Protein AF-A0A935QTW8-F1 (afdb_monomer_lite)

Secondary structure (DSSP, 8-state):
-PPP-SHHHHHHHHHHHTHHHHHHHHHHHHHHHHHHHHHTPPPGGGS---HHHHHHHHHHHHHHHHHHHHHHHHHTS-TTS-HHHHHHHHHHHHTSSHHHHHHHHHHHHHHHHHHHHHHHHHHHHHHHS-S--HHHHHHHHHHHTTTS-HHHHHHHHH-SHHHHHHHHHHHHTHHHHHHHHHHHHHT-S-HHHHHHHHHHHHHHHHIIIIIIHHHT----GGGHHHHSSS--TTHHHHHHHHHHHHHT---HHHHHHHHHHHHHHH----S-PPP--SS-HHHHHHHHHHHHHHHH-HHHHHHHHHHHHHHHHHHHHTTS--HHHHHHHHHHHHHHHHHHHHHHHHH-TT-S-HHHHHHHHHH---TT---TTS-----PEEEEEEEEEHHHHHHHHHTT-EE---GGGSPPP-HHHHHHHHHHHHTT-----EEEEEEEE--EEEEETTEEEEEPPEEEEEEEEE-HHHHHHHHHHHS-SS--TTSGGG-EEEETTTTEEEE--SSSPPPTTEEEGGGGGTTSSTTTHHHHTTS---THHHH-S----PEEEEEEEE-S-HHHHHHHHHHHHTTS----HHHHHHHHH--SSS--S--HHHHHHHHHHTTS-PPPHHHHHHHHHHHTT--TTT--HHHHTT--HHHHHHHHHHHHHHHHHHHHHHHHTS---SGGG-S-THHHHHHHHHHHH-GGGGGS-HHHHHTTSSSSTTTSS-SSS------S--

Radius of gyration: 38.57 Å; chains: 1; bounding box: 89×89×100 Å

Sequence (730 aa):
MHRPTTPRDTLRLILQENLPPLTVVALYLLFGELLFARMGAPSFTTLKIEHEAVNAMALVICLLYAAFRTAWLAKQAPADAPLLKFVWDQWRGSYLNLRHVVGFLVVHLSLPHFSVTFGAVKLLIPKLNPFTWDATFFAWDRALHLGVDPWRILHPILGTPAVTFVMNVLYNLWMIVMMTMIVWQSWSADRRTRVQFLTVMLLIWAVPCTLLATAWSSAGPCYYGALVPGEDPYAPLMSYLHTVHDDHYTLWAVEMQGKLWTTYTTGDAHVISGISAMPSGHVAASTLFALTGWRASRAVGIGLTVFLGIIMVGSVHLGWHYAVDGYVGAASALVLWWLVGKALDRVAPGVRDERERLTDVEGGLASDQIPQGAGARPSFKPPRAELLTIADLLTQVELGKIRMTDARRTRRWDAKDIRDLFDSLWRGIPIGTLMMLRRAADAEILSFGPVQITCKKRTDAWFVVDGHQRLTALVGVLLSEQDDPQFQEFNLYFDLKSGSWHQSSGTSPIDPAWFPVRACTATSGPGRAQTLSRRSYGPESQSSRGDLKTRVPIYVVESEDPSILRDVFVRINHSGKTLSLSDSMSLLFGTDGLEAPSRLSDLREEIAQLGFGELDNVELGRNVLFTGGWDLTQHSQNSLDALTSHERTALLKDAREPLRQAVIFLQSEAGIPHKLLLPYVLALHVLTRFFVVYPAFATMPRSARVGCGASSLPNLLCGSRCSPPITLWT

Foldseek 3Di:
DDDDQDPVSVVVVLCVLLVLLVVLLVVLLVVLQVVCVVVVHDRLVPPPQPLPVVVVLLVVLLVVVLVVVLVVQLVVDDPPDPSVVSSVVCCVVQPVDPSLVVLLCSLSVRVSSLVSSLLVLQQCLCVLPNADCAVVLQVVLCVVVVNDAVLVVCCVPQVDLVSLVVLLVLLVCLVVLLSNVLSCLSRDPQSLLSSLLSNLLSCLSRDFVRVVLSVNPHQFLLCCPVRPPDDRPCVVLNVSLVCSCPPPHNRPLNVLSVVQVCCSVVVPDDPRGHGTAAQDSSLLNLLSQLVSLVVVDPVRNVVSVVSSVSNLSSCVSSGNYRSVSNVVSNVSSVVSSVVSSVVCCVVDVPSDDPVVVVVCVVPDDDPPDDDPPDPPDAPWDAWDKDWDFLLRVLVCVQQQQEDEDPPPPDDADALVNLQVLVVCLLVVHAPAAWEWEFAWDDFDWDDLQVDIHGHHTDGGHTYTLPDSNVSSSSCLQQVDPAQDLVRQSSFWWAQPPPRDIDTDNRPDDDDLRTHRLNVLNQPPDPPSVPPPVPPDDDPVVVVVSSPSRNIHIYTYTYDPDPVVSVVVSCVVVVVPDDDDLLNLLCVLQHDDDDDDPFGLVVLQVVLVVLVQDGDGSNLSSLLLCLLVVDDPSPDDSVNSVPDDPVNSSVSRVSQRPLLVLLQCCCVPPVVNVYPVSPPDSVSSSVSSNVCSVVVVVSVDDPVVVCVCPDPCPVPVVPDDDDDDDDDPDD

Structure (mmCIF, N/CA/C/O backbone):
data_AF-A0A935QTW8-F1
#
_entry.id   AF-A0A935QTW8-F1
#
loop_
_atom_site.group_PDB
_atom_site.id
_atom_site.type_symbol
_atom_site.label_atom_id
_atom_site.label_alt_id
_atom_site.label_comp_id
_atom_site.label_asym_id
_atom_site.label_entity_id
_atom_site.label_seq_id
_atom_site.pdbx_PDB_ins_code
_atom_site.Cartn_x
_atom_site.Cartn_y
_atom_site.Cartn_z
_atom_site.occupancy
_atom_site.B_iso_or_equiv
_atom_site.auth_seq_id
_atom_site.auth_comp_id
_atom_site.auth_asym_id
_atom_site.auth_atom_id
_atom_site.pdbx_PDB_model_num
ATOM 1 N N . MET A 1 1 ? -17.363 -13.739 10.817 1.00 33.78 1 MET A N 1
ATOM 2 C CA . MET A 1 1 ? -15.901 -13.966 10.852 1.00 33.78 1 MET A CA 1
ATOM 3 C C . MET A 1 1 ? -15.474 -14.025 12.308 1.00 33.78 1 MET A C 1
ATOM 5 O O . MET A 1 1 ? -15.693 -13.051 13.019 1.00 33.78 1 MET A O 1
ATOM 9 N N . HIS A 1 2 ? -14.956 -15.166 12.765 1.00 30.25 2 HIS A N 1
ATOM 10 C CA . HIS A 1 2 ? -14.434 -15.322 14.124 1.00 30.25 2 HIS A CA 1
ATOM 11 C C . HIS A 1 2 ? -13.214 -14.414 14.324 1.00 30.25 2 HIS A C 1
ATOM 13 O O . HIS A 1 2 ? -12.301 -14.420 13.499 1.00 30.25 2 HIS A O 1
ATOM 19 N N . ARG A 1 3 ? -13.201 -13.608 15.394 1.00 34.09 3 ARG A N 1
ATOM 20 C CA . ARG A 1 3 ? -11.969 -12.935 15.828 1.00 34.09 3 ARG A CA 1
ATOM 21 C C . ARG A 1 3 ? -10.979 -14.024 16.265 1.00 34.09 3 ARG A C 1
ATOM 23 O O . ARG A 1 3 ? -11.410 -14.923 16.983 1.00 34.09 3 ARG A O 1
ATOM 30 N N . PRO A 1 4 ? -9.703 -13.976 15.846 1.00 37.81 4 PRO A N 1
ATOM 31 C CA . PRO A 1 4 ? -8.720 -14.964 16.271 1.00 37.81 4 PRO A CA 1
ATOM 32 C C . PRO A 1 4 ? -8.589 -14.947 17.794 1.00 37.81 4 PRO A C 1
ATOM 34 O O . PRO A 1 4 ? -8.356 -13.899 18.393 1.00 37.81 4 PRO A O 1
ATOM 37 N N . THR A 1 5 ? -8.791 -16.112 18.402 1.00 47.91 5 THR A N 1
ATOM 38 C CA . THR A 1 5 ? -8.901 -16.318 19.851 1.00 47.91 5 THR A CA 1
ATOM 39 C C . THR A 1 5 ? -7.547 -16.536 20.525 1.00 47.91 5 THR A C 1
ATOM 41 O O . THR A 1 5 ? -7.456 -16.416 21.741 1.00 47.91 5 THR A O 1
ATOM 44 N N . THR A 1 6 ? -6.473 -16.787 19.761 1.00 63.94 6 THR A N 1
ATOM 45 C CA . THR A 1 6 ? -5.114 -16.963 20.299 1.00 63.94 6 THR A CA 1
ATOM 46 C C . THR A 1 6 ? -4.047 -16.165 19.522 1.00 63.94 6 THR A C 1
ATOM 48 O O . THR A 1 6 ? -4.222 -15.859 18.333 1.00 63.94 6 THR A O 1
ATOM 51 N N . PRO A 1 7 ? -2.885 -15.849 20.139 1.00 65.94 7 PRO A N 1
ATOM 52 C CA . PRO A 1 7 ? -1.732 -15.277 19.433 1.00 65.94 7 PRO A CA 1
ATOM 53 C C . PRO A 1 7 ? -1.242 -16.159 18.274 1.00 65.94 7 PRO A C 1
ATOM 55 O O . PRO A 1 7 ? -0.789 -15.645 17.252 1.00 65.94 7 PRO A O 1
ATOM 58 N N . ARG A 1 8 ? -1.385 -17.488 18.399 1.00 68.94 8 ARG A N 1
ATOM 59 C CA . ARG A 1 8 ? -1.049 -18.456 17.343 1.00 68.94 8 ARG A CA 1
ATOM 60 C C . ARG A 1 8 ? -1.993 -18.352 16.147 1.00 68.94 8 ARG A C 1
ATOM 62 O O . ARG A 1 8 ? -1.518 -18.361 15.015 1.00 68.94 8 ARG A O 1
ATOM 69 N N . ASP A 1 9 ? -3.293 -18.186 16.374 1.00 68.81 9 ASP A N 1
ATOM 70 C CA . ASP A 1 9 ? -4.270 -17.997 15.291 1.00 68.81 9 ASP A CA 1
ATOM 71 C C . ASP A 1 9 ? -4.083 -16.650 14.597 1.00 68.81 9 ASP A C 1
ATOM 73 O O . ASP A 1 9 ? -4.204 -16.545 13.378 1.00 68.81 9 ASP A O 1
ATOM 77 N N . THR A 1 10 ? -3.697 -15.628 15.364 1.00 67.38 10 THR A N 1
ATOM 78 C CA . THR A 1 10 ? -3.323 -14.318 14.822 1.00 67.38 10 THR A CA 1
ATOM 79 C C . THR A 1 10 ? -2.094 -14.436 13.920 1.00 67.38 10 THR A C 1
ATOM 81 O O . THR A 1 10 ? -2.116 -13.936 12.798 1.00 67.38 10 THR A O 1
ATOM 84 N N . LEU A 1 11 ? -1.049 -15.148 14.355 1.00 69.81 11 LEU A N 1
ATOM 85 C CA . LEU A 1 11 ? 0.152 -15.381 13.550 1.00 69.81 11 LEU A CA 1
ATOM 86 C C . LEU A 1 11 ? -0.149 -16.205 12.288 1.00 69.81 11 LEU A C 1
ATOM 88 O O . LEU A 1 11 ? 0.322 -15.859 11.208 1.00 69.81 11 LEU A O 1
ATOM 92 N N . ARG A 1 12 ? -0.975 -17.254 12.398 1.00 73.38 12 ARG A N 1
ATOM 93 C CA . ARG A 1 12 ? -1.416 -18.061 11.248 1.00 73.38 12 ARG A CA 1
ATOM 94 C C . ARG A 1 12 ? -2.182 -17.230 10.225 1.00 73.38 12 ARG A C 1
ATOM 96 O O . ARG A 1 12 ? -1.878 -17.329 9.042 1.00 73.38 12 ARG A O 1
ATOM 103 N N . LEU A 1 13 ? -3.113 -16.382 10.662 1.00 70.06 13 LEU A N 1
ATOM 104 C CA . LEU A 1 13 ? -3.829 -15.464 9.771 1.00 70.06 13 LEU A CA 1
ATOM 105 C C . LEU A 1 13 ? -2.878 -14.476 9.091 1.00 70.06 13 LEU A C 1
ATOM 107 O O . LEU A 1 13 ? -2.981 -14.274 7.887 1.00 70.06 13 LEU A O 1
ATOM 111 N N . ILE A 1 14 ? -1.922 -13.900 9.826 1.00 70.56 14 ILE A N 1
ATOM 112 C CA . ILE A 1 14 ? -0.924 -12.983 9.249 1.00 70.56 14 ILE A CA 1
ATOM 113 C C . ILE A 1 14 ? -0.081 -13.692 8.179 1.00 70.56 14 ILE A C 1
ATOM 115 O O . ILE A 1 14 ? 0.179 -13.121 7.119 1.00 70.56 14 ILE A O 1
ATOM 119 N N . LEU A 1 15 ? 0.338 -14.933 8.431 1.00 71.94 15 LEU A N 1
ATOM 120 C CA . LEU A 1 15 ? 1.099 -15.725 7.465 1.00 71.94 15 LEU A CA 1
ATOM 121 C C . LEU A 1 15 ? 0.260 -16.086 6.237 1.00 71.94 15 LEU A C 1
ATOM 123 O O . LEU A 1 15 ? 0.747 -15.952 5.121 1.00 71.94 15 LEU A O 1
ATOM 127 N N . GLN A 1 16 ? -1.005 -16.471 6.423 1.00 76.06 16 GLN A N 1
ATOM 128 C CA . GLN A 1 16 ? -1.933 -16.736 5.319 1.00 76.06 16 GLN A CA 1
ATOM 129 C C . GLN A 1 16 ? -2.175 -15.489 4.459 1.00 76.06 16 GLN A C 1
ATOM 131 O O . GLN A 1 16 ? -2.220 -15.580 3.237 1.00 76.06 16 GLN A O 1
ATOM 136 N N . GLU A 1 17 ? -2.274 -14.311 5.075 1.00 75.31 17 GLU A N 1
ATOM 137 C CA . GLU A 1 17 ? -2.462 -13.042 4.364 1.00 75.31 17 GLU A CA 1
ATOM 138 C C . GLU A 1 17 ? -1.237 -12.627 3.542 1.00 75.31 17 GLU A C 1
ATOM 140 O O . GLU A 1 17 ? -1.384 -12.055 2.464 1.00 75.31 17 GLU A O 1
ATOM 145 N N . ASN A 1 18 ? -0.029 -12.906 4.035 1.00 79.88 18 ASN A N 1
ATOM 146 C CA . ASN A 1 18 ? 1.215 -12.613 3.317 1.00 79.88 18 ASN A CA 1
ATOM 147 C C . ASN A 1 18 ? 1.697 -13.796 2.465 1.00 79.88 18 ASN A C 1
ATOM 149 O O . ASN A 1 18 ? 2.765 -13.710 1.862 1.00 79.88 18 ASN A O 1
ATOM 153 N N . LEU A 1 19 ? 0.912 -14.874 2.379 1.00 84.94 19 LEU A N 1
ATOM 154 C CA . LEU A 1 19 ? 1.269 -16.062 1.618 1.00 84.94 19 LEU A CA 1
ATOM 155 C C . LEU A 1 19 ? 1.497 -15.748 0.131 1.00 84.94 19 LEU A C 1
ATOM 157 O O . LEU A 1 19 ? 2.542 -16.156 -0.362 1.00 84.94 19 LEU A O 1
ATOM 161 N N . PRO A 1 20 ? 0.640 -14.980 -0.582 1.00 88.56 20 PRO A N 1
ATOM 162 C CA . PRO A 1 20 ? 0.847 -14.733 -2.010 1.00 88.56 20 PRO A CA 1
ATOM 163 C C . PRO A 1 20 ? 2.203 -14.090 -2.365 1.00 88.56 20 PRO A C 1
ATOM 165 O O . PRO A 1 20 ? 2.927 -14.686 -3.165 1.00 88.56 20 PRO A O 1
ATOM 168 N N . PRO A 1 21 ? 2.620 -12.946 -1.776 1.00 88.50 21 PRO A N 1
ATOM 169 C CA . PRO A 1 21 ? 3.932 -12.378 -2.086 1.00 88.50 21 PRO A CA 1
ATOM 170 C C . PRO A 1 21 ? 5.080 -13.287 -1.622 1.00 88.50 21 PRO A C 1
ATOM 172 O O . PRO A 1 21 ? 6.068 -13.427 -2.338 1.00 88.50 21 PRO A O 1
ATOM 175 N N . LEU A 1 22 ? 4.945 -13.971 -0.479 1.00 88.62 22 LEU A N 1
ATOM 176 C CA . LEU A 1 22 ? 5.960 -14.916 0.000 1.00 88.62 22 LEU A CA 1
ATOM 177 C C . LEU A 1 22 ? 6.142 -16.120 -0.926 1.00 88.62 22 LEU A C 1
ATOM 179 O O . LEU A 1 22 ? 7.269 -16.561 -1.138 1.00 88.62 22 LEU A O 1
ATOM 183 N N . THR A 1 23 ? 5.056 -16.643 -1.495 1.00 90.75 23 THR A N 1
ATOM 184 C CA . THR A 1 23 ? 5.111 -17.728 -2.476 1.00 90.75 23 THR A CA 1
ATOM 185 C C . THR A 1 23 ? 5.863 -17.282 -3.724 1.00 90.75 23 THR A C 1
ATOM 187 O O . THR A 1 23 ? 6.712 -18.028 -4.202 1.00 90.75 23 THR A O 1
ATOM 190 N N . VAL A 1 24 ? 5.624 -16.061 -4.217 1.00 93.12 24 VAL A N 1
ATOM 191 C CA . VAL A 1 24 ? 6.373 -15.520 -5.363 1.00 93.12 24 VAL A CA 1
ATOM 192 C C . VAL A 1 24 ? 7.864 -15.423 -5.043 1.00 93.12 24 VAL A C 1
ATOM 194 O O . VAL A 1 24 ? 8.674 -15.882 -5.844 1.00 93.12 24 VAL A O 1
ATOM 197 N N . VAL A 1 25 ? 8.236 -14.904 -3.866 1.00 91.62 25 VAL A N 1
ATOM 198 C CA . VAL A 1 25 ? 9.648 -14.848 -3.450 1.00 91.62 25 VAL A CA 1
ATOM 199 C C . VAL A 1 25 ? 10.256 -16.246 -3.391 1.00 91.62 25 VAL A C 1
ATOM 201 O O . VAL A 1 25 ? 11.284 -16.481 -4.014 1.00 91.62 25 VAL A O 1
ATOM 204 N N . ALA A 1 26 ? 9.625 -17.184 -2.683 1.00 91.81 26 ALA A N 1
ATOM 205 C CA . ALA A 1 26 ? 10.162 -18.531 -2.506 1.00 91.81 26 ALA A CA 1
ATOM 206 C C . ALA A 1 26 ? 10.352 -19.263 -3.844 1.00 91.81 26 ALA A C 1
ATOM 208 O O . ALA A 1 26 ? 11.405 -19.854 -4.079 1.00 91.81 26 ALA A O 1
ATOM 209 N N . LEU A 1 27 ? 9.363 -19.182 -4.741 1.00 95.00 27 LEU A N 1
ATOM 210 C CA . LEU A 1 27 ? 9.449 -19.774 -6.077 1.00 95.00 27 LEU A CA 1
ATOM 211 C C . LEU A 1 27 ? 10.550 -19.125 -6.917 1.00 95.00 27 LEU A C 1
ATOM 213 O O . LEU A 1 27 ? 11.264 -19.829 -7.625 1.00 95.00 27 LEU A O 1
ATOM 217 N N . TYR A 1 28 ? 10.710 -17.803 -6.829 1.00 93.88 28 TYR A N 1
ATOM 218 C CA . TYR A 1 28 ? 11.731 -17.094 -7.593 1.00 93.88 28 TYR A CA 1
ATOM 219 C C . TYR A 1 28 ? 13.151 -17.372 -7.085 1.00 93.88 28 TYR A C 1
ATOM 221 O O . TYR A 1 28 ? 14.060 -17.561 -7.888 1.00 93.88 28 TYR A O 1
ATOM 229 N N . LEU A 1 29 ? 13.344 -17.468 -5.765 1.00 90.56 29 LEU A N 1
ATOM 230 C CA . LEU A 1 29 ? 14.622 -17.874 -5.172 1.00 90.56 29 LEU A CA 1
ATOM 231 C C . LEU A 1 29 ? 14.996 -19.303 -5.585 1.00 90.56 29 LEU A C 1
ATOM 233 O O . LEU A 1 29 ? 16.128 -19.544 -5.998 1.00 90.56 29 LEU A O 1
ATOM 237 N N . LEU A 1 30 ? 14.033 -20.231 -5.540 1.00 92.81 30 LEU A N 1
ATOM 238 C CA . LEU A 1 30 ? 14.235 -21.603 -6.007 1.00 92.81 30 LEU A CA 1
ATOM 239 C C . LEU A 1 30 ? 14.585 -21.643 -7.500 1.00 92.81 30 LEU A C 1
ATOM 241 O O . LEU A 1 30 ? 15.512 -22.343 -7.896 1.00 92.81 30 LEU A O 1
ATOM 245 N N . PHE A 1 31 ? 13.866 -20.879 -8.325 1.00 93.19 31 PHE A N 1
ATOM 246 C CA . PHE A 1 31 ? 14.164 -20.749 -9.749 1.00 93.19 31 PHE A CA 1
ATOM 247 C C . PHE A 1 31 ? 15.591 -20.239 -9.985 1.00 93.19 31 PHE A C 1
ATOM 249 O O . PHE A 1 31 ? 16.317 -20.828 -10.784 1.00 93.19 31 PHE A O 1
ATOM 256 N N . GLY A 1 32 ? 16.004 -19.194 -9.262 1.00 88.94 32 GLY A N 1
ATOM 257 C CA . GLY A 1 32 ? 17.359 -18.657 -9.320 1.00 88.94 32 GLY A CA 1
ATOM 258 C C . GLY A 1 32 ? 18.411 -19.711 -8.986 1.00 88.94 32 GLY A C 1
ATOM 259 O O . GLY A 1 32 ? 19.328 -19.914 -9.774 1.00 88.94 32 GLY A O 1
ATOM 260 N N . GLU A 1 33 ? 18.256 -20.440 -7.878 1.00 87.62 33 GLU A N 1
ATOM 261 C CA . GLU A 1 33 ? 19.209 -21.495 -7.491 1.00 87.62 33 GLU A CA 1
ATOM 262 C C . GLU A 1 33 ? 19.307 -22.621 -8.512 1.00 87.62 33 GLU A C 1
ATOM 264 O O . GLU A 1 33 ? 20.404 -23.043 -8.871 1.00 87.62 33 GLU A O 1
ATOM 269 N N . LEU A 1 34 ? 18.170 -23.090 -9.028 1.00 90.81 34 LEU A N 1
ATOM 270 C CA . LEU A 1 34 ? 18.160 -24.122 -10.062 1.00 90.81 34 LEU A CA 1
ATOM 271 C C . LEU A 1 34 ? 18.855 -23.640 -11.340 1.00 90.81 34 LEU A C 1
ATOM 273 O O . LEU A 1 34 ? 19.562 -24.413 -11.989 1.00 90.81 34 LEU A O 1
ATOM 277 N N . LEU A 1 35 ? 18.680 -22.365 -11.693 1.00 88.50 35 LEU A N 1
ATOM 278 C CA . LEU A 1 35 ? 19.339 -21.761 -12.841 1.00 88.50 35 LEU A CA 1
ATOM 279 C C . LEU A 1 35 ? 20.853 -21.635 -12.624 1.00 88.50 35 LEU A C 1
ATOM 281 O O . LEU A 1 35 ? 21.612 -22.037 -13.504 1.00 88.50 35 LEU A O 1
ATOM 285 N N . PHE A 1 36 ? 21.309 -21.144 -11.466 1.00 85.56 36 PHE A N 1
ATOM 286 C CA . PHE A 1 36 ? 22.741 -21.045 -11.155 1.00 85.56 36 PHE A CA 1
ATOM 287 C C . PHE A 1 36 ? 23.408 -22.419 -11.124 1.00 85.56 36 PHE A C 1
ATOM 289 O O . PHE A 1 36 ? 24.442 -22.602 -11.766 1.00 85.56 36 PHE A O 1
ATOM 296 N N . ALA A 1 37 ? 22.770 -23.406 -10.486 1.00 86.19 37 ALA A N 1
ATOM 297 C CA . ALA A 1 37 ? 23.246 -24.785 -10.462 1.00 86.19 37 ALA A CA 1
ATOM 298 C C . ALA A 1 37 ? 23.383 -25.366 -11.878 1.00 86.19 37 ALA A C 1
ATOM 300 O O . ALA A 1 37 ? 24.387 -26.001 -12.195 1.00 86.19 37 ALA A O 1
ATOM 301 N N . ARG A 1 38 ? 22.410 -25.103 -12.761 1.00 88.19 38 ARG A N 1
ATOM 302 C CA . ARG A 1 38 ? 22.455 -25.549 -14.162 1.00 88.19 38 ARG A CA 1
ATOM 303 C C . ARG A 1 38 ? 23.551 -24.858 -14.975 1.00 88.19 38 ARG A C 1
ATOM 305 O O . ARG A 1 38 ? 24.114 -25.477 -15.872 1.00 88.19 38 ARG A O 1
ATOM 312 N N . MET A 1 39 ? 23.840 -23.596 -14.677 1.00 83.38 39 MET A N 1
ATOM 313 C CA . MET A 1 39 ? 24.861 -22.801 -15.366 1.00 83.38 39 MET A CA 1
ATOM 314 C C . MET A 1 39 ? 26.274 -23.016 -14.802 1.00 83.38 39 MET A C 1
ATOM 316 O O . MET A 1 39 ? 27.218 -22.413 -15.307 1.00 83.38 39 MET A O 1
ATOM 320 N N . GLY A 1 40 ? 26.431 -23.836 -13.755 1.00 77.75 40 GLY A N 1
ATOM 321 C CA . GLY A 1 40 ? 27.705 -24.001 -13.048 1.00 77.75 40 GLY A CA 1
ATOM 322 C C . GLY A 1 40 ? 28.178 -22.719 -12.354 1.00 77.75 40 GLY A C 1
ATOM 323 O O . GLY A 1 40 ? 29.371 -22.556 -12.105 1.00 77.75 40 GLY A O 1
ATOM 324 N N . ALA A 1 41 ? 27.259 -21.791 -12.081 1.00 69.88 41 ALA A N 1
ATOM 325 C CA . ALA A 1 41 ? 27.547 -20.537 -11.405 1.00 69.88 41 ALA A CA 1
ATOM 326 C C . ALA A 1 41 ? 27.496 -20.726 -9.875 1.00 69.88 41 ALA A C 1
ATOM 328 O O . ALA A 1 41 ? 26.750 -21.583 -9.390 1.00 69.88 41 ALA A O 1
ATOM 329 N N . PRO A 1 42 ? 28.252 -19.929 -9.098 1.00 66.38 42 PRO A N 1
ATOM 330 C CA . PRO A 1 42 ? 28.140 -19.925 -7.642 1.00 66.38 42 PRO A CA 1
ATOM 331 C C . PRO A 1 42 ? 26.692 -19.661 -7.202 1.00 66.38 42 PRO A C 1
ATOM 333 O O . PRO A 1 42 ? 25.999 -18.853 -7.824 1.00 66.38 42 PRO A O 1
ATOM 336 N N . SER A 1 43 ? 26.244 -20.313 -6.120 1.00 64.25 43 SER A N 1
ATOM 337 C CA . SER A 1 43 ? 24.926 -20.034 -5.522 1.00 64.25 43 SER A CA 1
ATOM 338 C C . SER A 1 43 ? 24.803 -18.545 -5.205 1.00 64.25 43 SER A C 1
ATOM 340 O O . SER A 1 43 ? 25.778 -17.902 -4.799 1.00 64.25 43 SER A O 1
ATOM 342 N N . PHE A 1 44 ? 23.592 -17.997 -5.320 1.00 62.69 44 PHE A N 1
ATOM 343 C CA . PHE A 1 44 ? 23.348 -16.585 -5.017 1.00 62.69 44 PHE A CA 1
ATOM 344 C C . PHE A 1 44 ? 23.755 -16.214 -3.579 1.00 62.69 44 PHE A C 1
ATOM 346 O O . PHE A 1 44 ? 24.073 -15.058 -3.318 1.00 62.69 44 PHE A O 1
ATOM 353 N N . THR A 1 45 ? 23.801 -17.188 -2.660 1.00 55.75 45 THR A N 1
ATOM 354 C CA . THR A 1 45 ? 24.266 -17.016 -1.271 1.00 55.75 45 THR A CA 1
ATOM 355 C C . THR A 1 45 ? 25.743 -16.620 -1.151 1.00 55.75 45 THR A C 1
ATOM 357 O O . THR A 1 45 ? 26.156 -16.114 -0.111 1.00 55.75 45 THR A O 1
ATOM 360 N N . THR A 1 46 ? 26.538 -16.817 -2.207 1.00 50.41 46 THR A N 1
ATOM 361 C CA . THR A 1 46 ? 27.962 -16.441 -2.262 1.00 50.41 46 THR A CA 1
ATOM 362 C C . THR A 1 46 ? 28.220 -15.071 -2.891 1.00 50.41 46 THR A C 1
ATOM 364 O O . THR A 1 46 ? 29.332 -14.551 -2.786 1.00 50.41 46 THR A O 1
ATOM 367 N N . LEU A 1 47 ? 27.209 -14.447 -3.508 1.00 56.53 47 LEU A N 1
ATOM 368 C CA . LEU A 1 47 ? 27.312 -13.069 -3.981 1.00 56.53 47 LEU A CA 1
ATOM 369 C C . LEU A 1 47 ? 27.340 -12.148 -2.760 1.00 56.53 47 LEU A C 1
ATOM 371 O O . LEU A 1 47 ? 26.431 -12.199 -1.934 1.00 56.53 47 LEU A O 1
ATOM 375 N N . LYS A 1 48 ? 28.385 -11.316 -2.627 1.00 54.22 48 LYS A N 1
ATOM 376 C CA . LYS A 1 48 ? 28.470 -10.311 -1.557 1.00 54.22 48 LYS A CA 1
ATOM 377 C C . LYS A 1 48 ? 27.227 -9.440 -1.614 1.00 54.22 48 LYS A C 1
ATOM 379 O O . LYS A 1 48 ? 27.043 -8.659 -2.545 1.00 54.22 48 LYS A O 1
ATOM 384 N N . ILE A 1 49 ? 26.365 -9.609 -0.625 1.00 53.56 49 ILE A N 1
ATOM 385 C CA . ILE A 1 49 ? 25.109 -8.898 -0.606 1.00 53.56 49 ILE A CA 1
ATOM 386 C C . ILE A 1 49 ? 25.387 -7.496 -0.075 1.00 53.56 49 ILE A C 1
ATOM 388 O O . ILE A 1 49 ? 25.648 -7.328 1.114 1.00 53.56 49 ILE A O 1
ATOM 392 N N . GLU A 1 50 ? 25.304 -6.477 -0.931 1.00 55.62 50 GLU A N 1
ATOM 393 C CA . GLU A 1 50 ? 25.282 -5.072 -0.500 1.00 55.62 50 GLU A CA 1
ATOM 394 C C . GLU A 1 50 ? 23.919 -4.728 0.129 1.00 55.62 50 GLU A C 1
ATOM 396 O O . GLU A 1 50 ? 23.205 -3.810 -0.276 1.00 55.62 50 GLU A O 1
ATOM 401 N N . HIS A 1 51 ? 23.529 -5.503 1.144 1.00 61.19 51 HIS A N 1
ATOM 402 C CA . HIS A 1 51 ? 22.334 -5.279 1.951 1.00 61.19 51 HIS A CA 1
ATOM 403 C C . HIS A 1 51 ? 22.328 -3.876 2.554 1.00 61.19 51 HIS A C 1
ATOM 405 O O . HIS A 1 51 ? 21.265 -3.305 2.771 1.00 61.19 51 HIS A O 1
ATOM 411 N N . GLU A 1 52 ? 23.509 -3.331 2.834 1.00 63.97 52 GLU A N 1
ATOM 412 C CA . GLU A 1 52 ? 23.683 -2.116 3.616 1.00 63.97 52 GLU A CA 1
ATOM 413 C C . GLU A 1 52 ? 23.055 -0.898 2.940 1.00 63.97 52 GLU A C 1
ATOM 415 O O . GLU A 1 52 ? 22.279 -0.198 3.584 1.00 63.97 52 GLU A O 1
ATOM 420 N N . ALA A 1 53 ? 23.285 -0.680 1.641 1.00 64.00 53 ALA A N 1
ATOM 421 C CA . ALA A 1 53 ? 22.764 0.495 0.941 1.00 64.00 53 ALA A CA 1
ATOM 422 C C . ALA A 1 53 ? 21.234 0.449 0.766 1.00 64.00 53 ALA A C 1
ATOM 424 O O . ALA A 1 53 ? 20.542 1.433 1.037 1.00 64.00 53 ALA A O 1
ATOM 425 N N . VAL A 1 54 ? 20.687 -0.704 0.363 1.00 63.00 54 VAL A N 1
ATOM 426 C CA . VAL A 1 54 ? 19.236 -0.884 0.173 1.00 63.00 54 VAL A CA 1
ATOM 427 C C . VAL A 1 54 ? 18.500 -0.826 1.511 1.00 63.00 54 VAL A C 1
ATOM 429 O O . VAL A 1 54 ? 17.478 -0.146 1.623 1.00 63.00 54 VAL A O 1
ATOM 432 N N . ASN A 1 55 ? 19.036 -1.475 2.549 1.00 69.81 55 ASN A N 1
ATOM 433 C CA . ASN A 1 55 ? 18.444 -1.438 3.883 1.00 69.81 55 ASN A CA 1
ATOM 434 C C . ASN A 1 55 ? 18.572 -0.050 4.520 1.00 69.81 55 ASN A C 1
ATOM 436 O O . ASN A 1 55 ? 17.628 0.393 5.171 1.00 69.81 55 ASN A O 1
ATOM 440 N N . ALA A 1 56 ? 19.682 0.664 4.305 1.00 73.31 56 ALA A N 1
ATOM 441 C CA . ALA A 1 56 ? 19.843 2.041 4.767 1.00 73.31 56 ALA A CA 1
ATOM 442 C C . ALA A 1 56 ? 18.833 2.976 4.092 1.00 73.31 56 ALA A C 1
ATOM 444 O O . ALA A 1 56 ? 18.162 3.743 4.780 1.00 73.31 56 ALA A O 1
ATOM 445 N N . MET A 1 57 ? 18.651 2.874 2.771 1.00 70.19 57 MET A N 1
ATOM 446 C CA . MET A 1 57 ? 17.648 3.658 2.042 1.00 70.19 57 MET A CA 1
ATOM 447 C C . MET A 1 57 ? 16.227 3.357 2.538 1.00 70.19 57 MET A C 1
ATOM 449 O O . MET A 1 57 ? 15.457 4.275 2.826 1.00 70.19 57 MET A O 1
ATOM 453 N N . ALA A 1 58 ? 15.883 2.075 2.697 1.00 70.75 58 ALA A N 1
ATOM 454 C CA . ALA A 1 58 ? 14.588 1.666 3.234 1.00 70.75 58 ALA A CA 1
ATOM 455 C C . ALA A 1 58 ? 14.370 2.194 4.662 1.00 70.75 58 ALA A C 1
ATOM 457 O O . ALA A 1 58 ? 13.288 2.699 4.969 1.00 70.75 58 ALA A O 1
ATOM 458 N N . LEU A 1 59 ? 15.398 2.144 5.516 1.00 79.44 59 LEU A N 1
ATOM 459 C CA . LEU A 1 59 ? 15.357 2.683 6.874 1.00 79.44 59 LEU A CA 1
ATOM 460 C C . LEU A 1 59 ? 15.128 4.196 6.866 1.00 79.44 59 LEU A C 1
ATOM 462 O O . LEU A 1 59 ? 14.242 4.671 7.572 1.00 79.44 59 LEU A O 1
ATOM 466 N N . VAL A 1 60 ? 15.863 4.949 6.043 1.00 81.94 60 VAL A N 1
ATOM 467 C CA . VAL A 1 60 ? 15.688 6.404 5.906 1.00 81.94 60 VAL A CA 1
ATOM 468 C C . VAL A 1 60 ? 14.259 6.736 5.483 1.00 81.94 60 VAL A C 1
ATOM 470 O O . VAL A 1 60 ? 13.617 7.576 6.109 1.00 81.94 60 VAL A O 1
ATOM 473 N N . ILE A 1 61 ? 13.710 6.039 4.488 1.00 79.44 61 ILE A N 1
ATOM 474 C CA . ILE A 1 61 ? 12.332 6.266 4.027 1.00 79.44 61 ILE A CA 1
ATOM 475 C C . ILE A 1 61 ? 11.316 5.899 5.114 1.00 79.44 61 ILE A C 1
ATOM 477 O O . ILE A 1 61 ? 10.341 6.627 5.306 1.00 79.44 61 ILE A O 1
ATOM 481 N N . CYS A 1 62 ? 11.551 4.829 5.877 1.00 79.62 62 CYS A N 1
ATOM 482 C CA . CYS A 1 62 ? 10.713 4.480 7.025 1.00 79.62 62 CYS A CA 1
ATOM 483 C C . CYS A 1 62 ? 10.741 5.568 8.104 1.00 79.62 62 CYS A C 1
ATOM 485 O O . CYS A 1 62 ? 9.686 5.934 8.622 1.00 79.62 62 CYS A O 1
ATOM 487 N N . LEU A 1 63 ? 11.918 6.118 8.417 1.00 82.81 63 LEU A N 1
ATOM 488 C CA . LEU A 1 63 ? 12.073 7.206 9.384 1.00 82.81 63 LEU A CA 1
ATOM 489 C C . LEU A 1 63 ? 11.378 8.485 8.903 1.00 82.81 63 LEU A C 1
ATOM 491 O O . LEU A 1 63 ? 10.658 9.111 9.678 1.00 82.81 63 LEU A O 1
ATOM 495 N N . LEU A 1 64 ? 11.519 8.840 7.623 1.00 83.94 64 LEU A N 1
ATOM 496 C CA . LEU A 1 64 ? 10.832 9.986 7.022 1.00 83.94 64 LEU A CA 1
ATOM 497 C C . LEU A 1 64 ? 9.311 9.804 7.032 1.00 83.94 64 LEU A C 1
ATOM 499 O O . LEU A 1 64 ? 8.583 10.724 7.404 1.00 83.94 64 LEU A O 1
ATOM 503 N N . TYR A 1 65 ? 8.819 8.612 6.687 1.00 81.62 65 TYR A N 1
ATOM 504 C CA . TYR A 1 65 ? 7.395 8.289 6.752 1.00 81.62 65 TYR A CA 1
ATOM 505 C C . TYR A 1 65 ? 6.869 8.375 8.188 1.00 81.62 65 TYR A C 1
ATOM 507 O O . TYR A 1 65 ? 5.829 8.991 8.433 1.00 81.62 65 TYR A O 1
ATOM 515 N N . ALA A 1 66 ? 7.600 7.809 9.151 1.00 81.25 66 ALA A N 1
ATOM 516 C CA . ALA A 1 66 ? 7.247 7.868 10.562 1.00 81.25 66 ALA A CA 1
ATOM 517 C C . ALA A 1 66 ? 7.236 9.312 11.083 1.00 81.25 66 ALA A C 1
ATOM 519 O O . ALA A 1 66 ? 6.287 9.705 11.764 1.00 81.25 66 ALA A O 1
ATOM 520 N N . ALA A 1 67 ? 8.227 10.128 10.717 1.00 84.56 67 ALA A N 1
ATOM 521 C CA . ALA A 1 67 ? 8.289 11.543 11.075 1.00 84.56 67 ALA A CA 1
ATOM 522 C C . ALA A 1 67 ? 7.110 12.326 10.479 1.00 84.56 67 ALA A C 1
ATOM 524 O O . ALA A 1 67 ? 6.393 13.012 11.209 1.00 84.56 67 ALA A O 1
ATOM 525 N N . PHE A 1 68 ? 6.843 12.159 9.181 1.00 84.88 68 PHE A N 1
ATOM 526 C CA . PHE A 1 68 ? 5.716 12.793 8.499 1.00 84.88 68 PHE A CA 1
ATOM 527 C C . PHE A 1 68 ? 4.376 12.407 9.133 1.00 84.88 68 PHE A C 1
ATOM 529 O O . PHE A 1 68 ? 3.555 13.276 9.433 1.00 84.88 68 PHE A O 1
ATOM 536 N N . ARG A 1 69 ? 4.144 11.113 9.386 1.00 82.00 69 ARG A N 1
ATOM 537 C CA . ARG A 1 69 ? 2.895 10.651 10.008 1.00 82.00 69 ARG A CA 1
ATOM 538 C C . ARG A 1 69 ? 2.761 11.124 11.442 1.00 82.00 69 ARG A C 1
ATOM 540 O O . ARG A 1 69 ? 1.665 11.512 11.832 1.00 82.00 69 ARG A O 1
ATOM 547 N N . THR A 1 70 ? 3.852 11.162 12.196 1.00 84.50 70 THR A N 1
ATOM 548 C CA . THR A 1 70 ? 3.863 11.714 13.553 1.00 84.50 70 THR A CA 1
ATOM 549 C C . THR A 1 70 ? 3.491 13.194 13.550 1.00 84.50 70 THR A C 1
ATOM 551 O O . THR A 1 70 ? 2.610 13.590 14.307 1.00 84.50 70 THR A O 1
ATOM 554 N N . ALA A 1 71 ? 4.066 13.996 12.650 1.00 86.25 71 ALA A N 1
ATOM 555 C CA . ALA A 1 71 ? 3.717 15.410 12.500 1.00 86.25 71 ALA A CA 1
ATOM 556 C C . ALA A 1 71 ? 2.253 15.607 12.065 1.00 86.25 71 ALA A C 1
ATOM 558 O O . ALA A 1 71 ? 1.545 16.470 12.586 1.00 86.25 71 ALA A O 1
ATOM 559 N N . TRP A 1 72 ? 1.769 14.774 11.143 1.00 84.88 72 TRP A N 1
ATOM 560 C CA . TRP A 1 72 ? 0.384 14.808 10.673 1.00 84.88 72 TRP A CA 1
ATOM 561 C C . TRP A 1 72 ? -0.623 14.439 11.774 1.00 84.88 72 TRP A C 1
ATOM 563 O O . TRP A 1 72 ? -1.668 15.082 11.884 1.00 84.88 72 TRP A O 1
ATOM 573 N N . LEU A 1 73 ? -0.307 13.442 12.608 1.00 85.31 73 LEU A N 1
ATOM 574 C CA . LEU A 1 73 ? -1.106 13.070 13.781 1.00 85.31 73 LEU A CA 1
ATOM 575 C C . LEU A 1 73 ? -1.056 14.156 14.856 1.00 85.31 73 LEU A C 1
ATOM 577 O O . LEU A 1 73 ? -2.090 14.492 15.421 1.00 85.31 73 LEU A O 1
ATOM 581 N N . ALA A 1 74 ? 0.116 14.745 15.098 1.00 86.50 74 ALA A N 1
ATOM 582 C CA . ALA A 1 74 ? 0.279 15.834 16.053 1.00 86.50 74 ALA A CA 1
ATOM 583 C C . ALA A 1 74 ? -0.597 17.046 15.696 1.00 86.50 74 ALA A C 1
ATOM 585 O O . ALA A 1 74 ? -1.227 17.627 16.572 1.00 86.50 74 ALA A O 1
ATOM 586 N N . LYS A 1 75 ? -0.719 17.373 14.401 1.00 88.69 75 LYS A N 1
ATOM 587 C CA . LYS A 1 75 ? -1.611 18.438 13.912 1.00 88.69 75 LYS A CA 1
ATOM 588 C C . LYS A 1 75 ? -3.105 18.141 14.124 1.00 88.69 75 LYS A C 1
ATOM 590 O O . LYS A 1 75 ? -3.909 19.065 14.128 1.00 88.69 75 LYS A O 1
ATOM 595 N N . GLN A 1 76 ? -3.480 16.873 14.267 1.00 86.38 76 GLN A N 1
ATOM 596 C CA . GLN A 1 76 ? -4.862 16.439 14.508 1.00 86.38 76 GLN A CA 1
ATOM 597 C C . GLN A 1 76 ? -5.179 16.194 15.983 1.00 86.38 76 GLN A C 1
ATOM 599 O O . GLN A 1 76 ? -6.311 15.831 16.301 1.00 86.38 76 GLN A O 1
ATOM 604 N N . ALA A 1 77 ? -4.200 16.347 1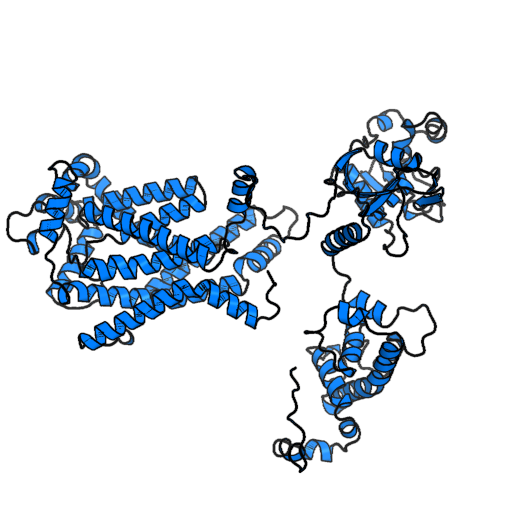6.876 1.00 85.88 77 ALA A N 1
ATOM 605 C CA . ALA A 1 77 ? -4.422 16.139 18.295 1.00 85.88 77 ALA A CA 1
ATOM 606 C C . ALA A 1 77 ? -5.437 17.171 18.833 1.00 85.88 77 ALA A C 1
ATOM 608 O O . ALA A 1 77 ? -5.302 18.362 18.536 1.00 85.88 77 ALA A O 1
ATOM 609 N N . PRO A 1 78 ? -6.441 16.741 19.621 1.00 86.31 78 PRO A N 1
ATOM 610 C CA . PRO A 1 78 ? -7.324 17.656 20.340 1.00 86.31 78 PRO A CA 1
ATOM 611 C C . PRO A 1 78 ? -6.524 18.623 21.223 1.00 86.31 78 PRO A C 1
ATOM 613 O O . PRO A 1 78 ? -5.504 18.232 21.792 1.00 86.31 78 PRO A O 1
ATOM 616 N N . ALA A 1 79 ? -6.984 19.872 21.349 1.00 80.19 79 ALA A N 1
ATOM 617 C CA . ALA A 1 79 ? -6.260 20.935 22.060 1.00 80.19 79 ALA A CA 1
ATOM 618 C C . ALA A 1 79 ? -6.043 20.649 23.561 1.00 80.19 79 ALA A C 1
ATOM 620 O O . ALA A 1 79 ? -5.135 21.196 24.180 1.00 80.19 79 ALA A O 1
ATOM 621 N N . ASP A 1 80 ? -6.876 19.788 24.135 1.00 81.94 80 ASP A N 1
ATOM 622 C CA . ASP A 1 80 ? -6.912 19.360 25.531 1.00 81.94 80 ASP A CA 1
ATOM 623 C C . ASP A 1 80 ? -6.228 18.001 25.773 1.00 81.94 80 ASP A C 1
ATOM 625 O O . ASP A 1 80 ? -6.022 17.597 26.921 1.00 81.94 80 ASP A O 1
ATOM 629 N N . ALA A 1 81 ? -5.841 17.286 24.712 1.00 79.00 81 ALA A N 1
ATOM 630 C CA . ALA A 1 81 ? -5.195 15.988 24.832 1.00 79.00 81 ALA A CA 1
ATOM 631 C C . ALA A 1 81 ? -3.669 16.133 24.999 1.00 79.00 81 ALA A C 1
ATOM 633 O O . ALA A 1 81 ? -3.023 16.850 24.232 1.00 79.00 81 ALA A O 1
ATOM 634 N N . PRO A 1 82 ? -3.035 15.395 25.932 1.00 88.56 82 PRO A N 1
ATOM 635 C CA . PRO A 1 82 ? -1.580 15.352 26.013 1.00 88.56 82 PRO A CA 1
ATOM 636 C C . PRO A 1 82 ? -0.995 14.774 24.715 1.00 88.56 82 PRO A C 1
ATOM 638 O O . PRO A 1 82 ? -1.122 13.577 24.445 1.00 88.56 82 PRO A O 1
ATOM 641 N N . LEU A 1 83 ? -0.338 15.633 23.927 1.00 87.00 83 LEU A N 1
ATOM 642 C CA . LEU A 1 83 ? 0.120 15.362 22.557 1.00 87.00 83 LEU A CA 1
ATOM 643 C C . LEU A 1 83 ? 0.894 14.045 22.427 1.00 87.00 83 LEU A C 1
ATOM 645 O O . LEU A 1 83 ? 0.588 13.225 21.564 1.00 87.00 83 LEU A O 1
ATOM 649 N N . LEU A 1 84 ? 1.866 13.819 23.317 1.00 86.69 84 LEU A N 1
ATOM 650 C CA . LEU A 1 84 ? 2.691 12.609 23.316 1.00 86.69 84 LEU A CA 1
ATOM 651 C C . LEU A 1 84 ? 1.861 11.343 23.543 1.00 86.69 84 LEU A C 1
ATOM 653 O O . LEU A 1 84 ? 2.086 10.340 22.873 1.00 86.69 84 LEU A O 1
ATOM 657 N N . LYS A 1 85 ? 0.874 11.395 24.444 1.00 87.25 85 LYS A N 1
ATOM 658 C CA . LYS A 1 85 ? -0.015 10.264 24.721 1.00 87.25 85 LYS A CA 1
ATOM 659 C C . LYS A 1 85 ? -0.969 10.014 23.555 1.00 87.25 85 LYS A C 1
ATOM 661 O O . LYS A 1 85 ? -1.119 8.870 23.153 1.00 87.25 85 LYS A O 1
ATOM 666 N N . PHE A 1 86 ? -1.546 11.065 22.966 1.00 87.81 86 PHE A N 1
ATOM 667 C CA . PHE A 1 86 ? -2.404 10.940 21.784 1.00 87.81 86 PHE A CA 1
ATOM 668 C C . PHE A 1 86 ? -1.653 10.293 20.616 1.00 87.81 86 PHE A C 1
ATOM 670 O O . PHE A 1 86 ? -2.105 9.297 20.057 1.00 87.81 86 PHE A O 1
ATOM 677 N N . VAL A 1 87 ? -0.474 10.819 20.281 1.00 86.50 87 VAL A N 1
ATOM 678 C CA . VAL A 1 87 ? 0.373 10.280 19.212 1.00 86.50 87 VAL A CA 1
ATOM 679 C C . VAL A 1 87 ? 0.779 8.837 19.521 1.00 86.50 87 VAL A C 1
ATOM 681 O O . VAL A 1 87 ? 0.678 7.984 18.641 1.00 86.50 87 VAL A O 1
ATOM 684 N N . TRP A 1 88 ? 1.186 8.538 20.759 1.00 86.31 88 TRP A N 1
ATOM 685 C CA . TRP A 1 88 ? 1.545 7.183 21.180 1.00 86.31 88 TRP A CA 1
ATOM 686 C C . TRP A 1 88 ? 0.379 6.201 21.067 1.00 86.31 88 TRP A C 1
ATOM 688 O O . TRP A 1 88 ? 0.553 5.116 20.517 1.00 86.31 88 TRP A O 1
ATOM 698 N N . ASP A 1 89 ? -0.813 6.577 21.524 1.00 84.62 89 ASP A N 1
ATOM 699 C CA . ASP A 1 89 ? -2.003 5.729 21.454 1.00 84.62 89 ASP A CA 1
ATOM 700 C C . ASP A 1 89 ? -2.405 5.465 19.991 1.00 84.62 89 ASP A C 1
ATOM 702 O O . ASP A 1 89 ? -2.750 4.333 19.638 1.00 84.62 89 ASP A O 1
ATOM 706 N N . GLN A 1 90 ? -2.260 6.461 19.106 1.00 84.06 90 GLN A N 1
ATOM 707 C CA . GLN A 1 90 ? -2.474 6.302 17.662 1.00 84.06 90 GLN A CA 1
ATOM 708 C C . GLN A 1 90 ? -1.437 5.374 17.017 1.00 84.06 90 GLN A C 1
ATOM 710 O O . GLN A 1 90 ? -1.805 4.471 16.259 1.00 84.06 90 GLN A O 1
ATOM 715 N N . TRP A 1 91 ? -0.149 5.544 17.335 1.00 83.25 91 TRP A N 1
ATOM 716 C CA . TRP A 1 91 ? 0.918 4.650 16.876 1.00 83.25 91 TRP A CA 1
ATOM 717 C C . TRP A 1 91 ? 0.701 3.224 17.376 1.00 83.25 91 TRP A C 1
ATOM 719 O O . TRP A 1 91 ? 0.752 2.281 16.588 1.00 83.25 91 TRP A O 1
ATOM 729 N N . ARG A 1 92 ? 0.389 3.051 18.661 1.00 82.44 92 ARG A N 1
ATOM 730 C CA . ARG A 1 92 ? 0.144 1.748 19.281 1.00 82.44 92 ARG A CA 1
ATOM 731 C C . ARG A 1 92 ? -1.069 1.040 18.679 1.00 82.44 92 ARG A C 1
ATOM 733 O O . ARG A 1 92 ? -0.989 -0.152 18.393 1.00 82.44 92 ARG A O 1
ATOM 740 N N . GLY A 1 93 ? -2.173 1.755 18.476 1.00 72.12 93 GLY A N 1
ATOM 741 C CA . GLY A 1 93 ? -3.406 1.185 17.931 1.00 72.12 93 GLY A CA 1
ATOM 742 C C . GLY A 1 93 ? -3.308 0.857 16.441 1.00 72.12 93 GLY A C 1
ATOM 743 O O . GLY A 1 93 ? -3.708 -0.228 16.010 1.00 72.12 93 GLY A O 1
ATOM 744 N N . SER A 1 94 ? -2.732 1.769 15.658 1.00 68.75 94 SER A N 1
ATOM 745 C CA . SER A 1 94 ? -2.795 1.700 14.195 1.00 68.75 94 SER A CA 1
ATOM 746 C C . SER A 1 94 ? -1.547 1.087 13.554 1.00 68.75 94 SER A C 1
ATOM 748 O O . SER A 1 94 ? -1.672 0.433 12.522 1.00 68.75 94 SER A O 1
ATOM 750 N N . TYR A 1 95 ? -0.361 1.248 14.157 1.00 69.56 95 TYR A N 1
ATOM 751 C CA . TYR A 1 95 ? 0.923 0.945 13.510 1.00 69.56 95 TYR A CA 1
ATOM 752 C C . TYR A 1 95 ? 1.732 -0.148 14.237 1.00 69.56 95 TYR A C 1
ATOM 754 O O . TYR A 1 95 ? 2.205 -1.078 13.594 1.00 69.56 95 TYR A O 1
ATOM 762 N N . LEU A 1 96 ? 1.849 -0.109 15.568 1.00 77.44 96 LEU A N 1
ATOM 763 C CA . LEU A 1 96 ? 2.684 -1.037 16.357 1.00 77.44 96 LEU A CA 1
ATOM 764 C C . LEU A 1 96 ? 1.962 -2.325 16.776 1.00 77.44 96 LEU A C 1
ATOM 766 O O . LEU A 1 96 ? 2.405 -3.035 17.680 1.00 77.44 96 LEU A O 1
ATOM 770 N N . ASN A 1 97 ? 0.835 -2.645 16.145 1.00 75.81 97 ASN A N 1
ATOM 771 C CA . ASN A 1 97 ? 0.199 -3.930 16.386 1.00 75.81 97 ASN A CA 1
ATOM 772 C C . ASN A 1 97 ? 1.003 -5.059 15.714 1.00 75.81 97 ASN A C 1
ATOM 774 O O . ASN A 1 97 ? 1.612 -4.877 14.658 1.00 75.81 97 ASN A O 1
ATOM 778 N N . LEU A 1 98 ? 0.985 -6.245 16.334 1.00 74.00 98 LEU A N 1
ATOM 779 C CA . LEU A 1 98 ? 1.775 -7.407 15.904 1.00 74.00 98 LEU A CA 1
ATOM 780 C C . LEU A 1 98 ? 1.582 -7.728 14.414 1.00 74.00 98 LEU A C 1
ATOM 782 O O . LEU A 1 98 ? 2.512 -8.131 13.728 1.00 74.00 98 LEU A O 1
ATOM 786 N N . ARG A 1 99 ? 0.375 -7.498 13.900 1.00 72.06 99 ARG A N 1
ATOM 787 C CA . ARG A 1 99 ? 0.007 -7.733 12.508 1.00 72.06 99 ARG A CA 1
ATOM 788 C C . ARG A 1 99 ? 0.756 -6.839 11.519 1.00 72.06 99 ARG A C 1
ATOM 790 O O . ARG A 1 99 ? 1.306 -7.370 10.557 1.00 72.06 99 ARG A O 1
ATOM 797 N N . HIS A 1 100 ? 0.775 -5.521 11.719 1.00 74.88 100 HIS A N 1
ATOM 798 C CA . HIS A 1 100 ? 1.495 -4.618 10.812 1.00 74.88 100 HIS A CA 1
ATOM 799 C C . HIS A 1 100 ? 3.005 -4.789 10.947 1.00 74.88 100 HIS A C 1
ATOM 801 O O . HIS A 1 100 ? 3.692 -4.825 9.932 1.00 74.88 100 HIS A O 1
ATOM 807 N N . VAL A 1 101 ? 3.509 -4.997 12.168 1.00 77.50 101 VAL A N 1
ATOM 808 C CA . VAL A 1 101 ? 4.939 -5.239 12.407 1.00 77.50 101 VAL A CA 1
ATOM 809 C C . VAL A 1 101 ? 5.405 -6.510 11.696 1.00 77.50 101 VAL A C 1
ATOM 811 O O . VAL A 1 101 ? 6.368 -6.468 10.937 1.00 77.50 101 VAL A O 1
ATOM 814 N N . VAL A 1 102 ? 4.698 -7.632 11.862 1.00 74.50 102 VAL A N 1
ATOM 815 C CA . VAL A 1 102 ? 5.050 -8.884 11.173 1.00 74.50 102 VAL A CA 1
ATOM 816 C C . VAL A 1 102 ? 4.881 -8.740 9.660 1.00 74.50 102 VAL A C 1
ATOM 818 O O . VAL A 1 102 ? 5.761 -9.157 8.915 1.00 74.50 102 VAL A O 1
ATOM 821 N N . GLY A 1 103 ? 3.803 -8.106 9.186 1.00 74.56 103 GLY A N 1
ATOM 822 C CA . GLY A 1 103 ? 3.599 -7.858 7.757 1.00 74.56 103 GLY A CA 1
ATOM 823 C C . GLY A 1 103 ? 4.702 -6.999 7.127 1.00 74.56 103 GLY A C 1
ATOM 824 O O . GLY A 1 103 ? 5.104 -7.261 5.996 1.00 74.56 103 GLY A O 1
ATOM 825 N N . PHE A 1 104 ? 5.210 -6.004 7.854 1.00 78.62 104 PHE A N 1
ATOM 826 C CA . PHE A 1 104 ? 6.342 -5.178 7.443 1.00 78.62 104 PHE A CA 1
ATOM 827 C C . PHE A 1 104 ? 7.640 -5.989 7.398 1.00 78.62 104 PHE A C 1
ATOM 829 O O . PHE A 1 104 ? 8.323 -5.984 6.372 1.00 78.62 104 PHE A O 1
ATOM 836 N N . LEU A 1 105 ? 7.950 -6.721 8.474 1.00 78.06 105 LEU A N 1
ATOM 837 C CA . LEU A 1 105 ? 9.165 -7.533 8.587 1.00 78.06 105 LEU A CA 1
ATOM 838 C C . LEU A 1 105 ? 9.230 -8.604 7.499 1.00 78.06 105 LEU A C 1
ATOM 840 O O . LEU A 1 105 ? 10.265 -8.773 6.867 1.00 78.06 105 LEU A O 1
ATOM 844 N N . VAL A 1 106 ? 8.118 -9.285 7.229 1.00 75.75 106 VAL A N 1
ATOM 845 C CA . VAL A 1 106 ? 8.028 -10.311 6.183 1.00 75.75 106 VAL A CA 1
ATOM 846 C C . VAL A 1 106 ? 8.417 -9.754 4.811 1.00 75.75 106 VAL A C 1
ATOM 848 O O . VAL A 1 106 ? 9.190 -10.381 4.089 1.00 75.75 106 VAL A O 1
ATOM 851 N N . VAL A 1 107 ? 7.926 -8.566 4.452 1.00 75.88 107 VAL A N 1
ATOM 852 C CA . VAL A 1 107 ? 8.245 -7.922 3.167 1.00 75.88 107 VAL A CA 1
ATOM 853 C C . VAL A 1 107 ? 9.701 -7.447 3.138 1.00 75.88 107 VAL A C 1
ATOM 855 O O . VAL A 1 107 ? 10.422 -7.732 2.187 1.00 75.88 107 VAL A O 1
ATOM 858 N N . HIS A 1 108 ? 10.173 -6.779 4.190 1.00 76.56 108 HIS A N 1
ATOM 859 C CA . HIS A 1 108 ? 11.505 -6.161 4.190 1.00 76.56 108 HIS A CA 1
ATOM 860 C C . HIS A 1 108 ? 12.646 -7.164 4.359 1.00 76.56 108 HIS A C 1
ATOM 862 O O . HIS A 1 108 ? 13.727 -6.941 3.830 1.00 76.56 108 HIS A O 1
ATOM 868 N N . LEU A 1 109 ? 12.416 -8.289 5.037 1.00 77.94 109 LEU A N 1
ATOM 869 C CA . LEU A 1 109 ? 13.407 -9.362 5.120 1.00 77.94 109 LEU A CA 1
ATOM 870 C C . LEU A 1 109 ? 13.492 -10.162 3.811 1.00 77.94 109 LEU A C 1
ATOM 872 O O . LEU A 1 109 ? 14.555 -10.679 3.477 1.00 77.94 109 LEU A O 1
ATOM 876 N N . SER A 1 110 ? 12.400 -10.254 3.045 1.00 78.38 110 SER A N 1
ATOM 877 C CA . SER A 1 110 ? 12.360 -11.042 1.805 1.00 78.38 110 SER A CA 1
ATOM 878 C C . SER A 1 110 ? 12.827 -10.275 0.561 1.00 78.38 110 SER A C 1
ATOM 880 O O . SER A 1 110 ? 13.481 -10.862 -0.303 1.00 78.38 110 SER A O 1
ATOM 882 N N . LEU A 1 111 ? 12.559 -8.968 0.471 1.00 80.12 111 LEU A N 1
ATOM 883 C CA . LEU A 1 111 ? 12.885 -8.152 -0.707 1.00 80.12 111 LEU A CA 1
ATOM 884 C C . LEU A 1 111 ? 14.379 -8.104 -1.082 1.00 80.12 111 LEU A C 1
ATOM 886 O O . LEU A 1 111 ? 14.666 -8.242 -2.271 1.00 80.12 111 LEU A O 1
ATOM 890 N N . PRO A 1 112 ? 15.342 -7.945 -0.150 1.00 79.38 112 PRO A N 1
ATOM 891 C CA . PRO A 1 112 ? 16.759 -7.898 -0.511 1.00 79.38 112 PRO A CA 1
ATOM 892 C C . PRO A 1 112 ? 17.242 -9.185 -1.185 1.00 79.38 112 PRO A C 1
ATOM 894 O O . PRO A 1 112 ? 17.947 -9.129 -2.190 1.00 79.38 112 PRO A O 1
ATOM 897 N N . HIS A 1 113 ? 16.797 -10.339 -0.679 1.00 80.50 113 HIS A N 1
ATOM 898 C CA . HIS A 1 113 ? 17.104 -11.646 -1.260 1.00 80.50 113 HIS A CA 1
ATOM 899 C C . HIS A 1 113 ? 16.547 -11.748 -2.681 1.00 80.50 113 HIS A C 1
ATOM 901 O O . HIS A 1 113 ? 17.275 -12.074 -3.614 1.00 80.50 113 HIS A O 1
ATOM 907 N N . PHE A 1 114 ? 15.276 -11.377 -2.864 1.00 86.31 114 PHE A N 1
ATOM 908 C CA . PHE A 1 114 ? 14.649 -11.345 -4.183 1.00 86.31 114 PHE A CA 1
ATOM 909 C C . PHE A 1 114 ? 15.392 -10.415 -5.157 1.00 86.31 114 PHE A C 1
ATOM 911 O O . PHE A 1 114 ? 15.646 -10.801 -6.295 1.00 86.31 114 PHE A O 1
ATOM 918 N N . SER A 1 115 ? 15.774 -9.212 -4.717 1.00 82.75 115 SER A N 1
ATOM 919 C CA . SER A 1 115 ? 16.458 -8.213 -5.548 1.00 82.75 115 SER A CA 1
ATOM 920 C C . SER A 1 115 ? 17.835 -8.682 -6.018 1.00 82.75 115 SER A C 1
ATOM 922 O O . SER A 1 115 ? 18.192 -8.463 -7.175 1.00 82.75 115 SER A O 1
ATOM 924 N N . VAL A 1 116 ? 18.608 -9.331 -5.145 1.00 79.19 116 VAL A N 1
ATOM 925 C CA . VAL A 1 116 ? 19.939 -9.862 -5.487 1.00 79.19 116 VAL A CA 1
ATOM 926 C C . VAL A 1 116 ? 19.816 -11.017 -6.467 1.00 79.19 116 VAL A C 1
ATOM 928 O O . VAL A 1 116 ? 20.484 -11.015 -7.501 1.00 79.19 116 VAL A O 1
ATOM 931 N N . THR A 1 117 ? 18.911 -11.963 -6.202 1.00 84.00 117 THR A N 1
ATOM 932 C CA . THR A 1 117 ? 18.635 -13.057 -7.137 1.00 84.00 117 THR A CA 1
ATOM 933 C C . THR A 1 117 ? 18.161 -12.514 -8.482 1.00 84.00 117 THR A C 1
ATOM 935 O O . THR A 1 117 ? 18.634 -12.970 -9.517 1.00 84.00 117 THR A O 1
ATOM 938 N N . PHE A 1 118 ? 17.288 -11.502 -8.496 1.00 87.38 118 PHE A N 1
ATOM 939 C CA . PHE A 1 118 ? 16.854 -10.849 -9.729 1.00 87.38 118 PHE A CA 1
ATOM 940 C C . PHE A 1 118 ? 18.028 -10.243 -10.503 1.00 87.38 118 PHE A C 1
ATOM 942 O O . PHE A 1 118 ? 18.190 -10.562 -11.677 1.00 87.38 118 PHE A O 1
ATOM 949 N N . GLY A 1 119 ? 18.875 -9.436 -9.857 1.00 82.75 119 GLY A N 1
ATOM 950 C CA . GLY A 1 119 ? 20.040 -8.828 -10.508 1.00 82.75 119 GLY A CA 1
ATOM 951 C C . GLY A 1 119 ? 21.000 -9.867 -11.095 1.00 82.75 119 GLY A C 1
ATOM 952 O O . GLY A 1 119 ? 21.452 -9.720 -12.231 1.00 82.75 119 GLY A O 1
ATOM 953 N N . ALA A 1 120 ? 21.246 -10.952 -10.360 1.00 80.88 120 ALA A N 1
ATOM 954 C CA . ALA A 1 120 ? 22.121 -12.035 -10.792 1.00 80.88 120 ALA A CA 1
ATOM 955 C C . ALA A 1 120 ? 21.531 -12.850 -11.956 1.00 80.88 120 ALA A C 1
ATOM 957 O O . ALA A 1 120 ? 22.236 -13.138 -12.921 1.00 80.88 120 ALA A O 1
ATOM 958 N N . VAL A 1 121 ? 20.232 -13.168 -11.924 1.00 86.06 121 VAL A N 1
ATOM 959 C CA . VAL A 1 121 ? 19.544 -13.818 -13.053 1.00 86.06 121 VAL A CA 1
ATOM 960 C C . VAL A 1 121 ? 19.545 -12.904 -14.280 1.00 86.06 121 VAL A C 1
ATOM 962 O O . VAL A 1 121 ? 19.770 -13.373 -15.394 1.00 86.06 121 VAL A O 1
ATOM 965 N N . LYS A 1 122 ? 19.369 -11.592 -14.091 1.00 86.94 122 LYS A N 1
ATOM 966 C CA . LYS A 1 122 ? 19.368 -10.614 -15.183 1.00 86.94 122 LYS A CA 1
ATOM 967 C C . LYS A 1 122 ? 20.701 -10.570 -15.936 1.00 86.94 122 LYS A C 1
ATOM 969 O O . LYS A 1 122 ? 20.707 -10.458 -17.156 1.00 86.94 122 LYS A O 1
ATOM 974 N N . LEU A 1 123 ? 21.828 -10.727 -15.238 1.00 84.88 123 LEU A N 1
ATOM 975 C CA . LEU A 1 123 ? 23.157 -10.846 -15.862 1.00 84.88 123 LEU A CA 1
ATOM 976 C C . LEU A 1 123 ? 23.302 -12.096 -16.745 1.00 84.88 123 LEU A C 1
ATOM 978 O O . LEU A 1 123 ? 24.141 -12.123 -17.645 1.00 84.88 123 LEU A O 1
ATOM 982 N N . LEU A 1 124 ? 22.500 -13.135 -16.500 1.00 86.06 124 LEU A N 1
ATOM 983 C CA . LEU A 1 124 ? 22.517 -14.365 -17.290 1.00 86.06 124 LEU A CA 1
ATOM 984 C C . LEU A 1 124 ? 21.634 -14.294 -18.537 1.00 86.06 124 LEU A C 1
ATOM 986 O O . LEU A 1 124 ? 21.813 -15.133 -19.414 1.00 86.06 124 LEU A O 1
ATOM 990 N N . ILE A 1 125 ? 20.731 -13.314 -18.660 1.00 90.38 125 ILE A N 1
ATOM 991 C CA . ILE A 1 125 ? 19.807 -13.191 -19.802 1.00 90.38 125 ILE A CA 1
ATOM 992 C C . ILE A 1 125 ? 20.529 -13.309 -21.154 1.00 90.38 125 ILE A C 1
ATOM 994 O O . ILE A 1 125 ? 20.201 -14.241 -21.889 1.00 90.38 125 ILE A O 1
ATOM 998 N N . PRO A 1 126 ? 21.551 -12.489 -21.479 1.00 89.94 126 PRO A N 1
ATOM 999 C CA . PRO A 1 126 ? 22.229 -12.597 -22.772 1.00 89.94 126 PRO A CA 1
ATOM 1000 C C . PRO A 1 126 ? 23.032 -13.894 -22.946 1.00 89.94 126 PRO A C 1
ATOM 1002 O O . PRO A 1 126 ? 23.307 -14.295 -24.074 1.00 89.94 126 PRO A O 1
ATOM 1005 N N . LYS A 1 127 ? 23.396 -14.576 -21.849 1.00 86.94 127 LYS A N 1
ATOM 1006 C CA . LYS A 1 127 ? 24.051 -15.896 -21.897 1.00 86.94 127 LYS A CA 1
ATOM 1007 C C . LYS A 1 127 ? 23.055 -17.021 -22.191 1.00 86.94 127 LYS A C 1
ATOM 1009 O O . LYS A 1 127 ? 23.439 -18.028 -22.774 1.00 86.94 127 LYS A O 1
ATOM 1014 N N . LEU A 1 128 ? 21.801 -16.865 -21.764 1.00 89.31 128 LEU A N 1
ATOM 1015 C CA . LEU A 1 128 ? 20.716 -17.816 -22.013 1.00 89.31 128 LEU A CA 1
ATOM 1016 C C . LEU A 1 128 ? 20.101 -17.622 -23.399 1.00 89.31 128 LEU A C 1
ATOM 1018 O O . LEU A 1 128 ? 19.810 -18.599 -24.084 1.00 89.31 128 LEU A O 1
ATOM 1022 N N . ASN A 1 129 ? 19.899 -16.369 -23.795 1.00 92.12 129 ASN A N 1
ATOM 1023 C CA . ASN A 1 129 ? 19.405 -15.985 -25.106 1.00 92.12 129 ASN A CA 1
ATOM 1024 C C . ASN A 1 129 ? 20.088 -14.673 -25.536 1.00 92.12 129 ASN A C 1
ATOM 1026 O O . ASN A 1 129 ? 19.790 -13.625 -24.953 1.00 92.12 129 ASN A O 1
ATOM 1030 N N . PRO A 1 130 ? 21.005 -14.706 -26.518 1.00 92.69 130 PRO A N 1
ATOM 1031 C CA . PRO A 1 130 ? 21.686 -13.511 -27.006 1.00 92.69 130 PRO A CA 1
ATOM 1032 C C . PRO A 1 130 ? 20.717 -12.428 -27.496 1.00 92.69 130 PRO A C 1
ATOM 1034 O O . PRO A 1 130 ? 19.602 -12.720 -27.941 1.00 92.69 130 PRO A O 1
ATOM 1037 N N . PHE A 1 131 ? 21.161 -11.170 -27.456 1.00 94.31 131 PHE A N 1
ATOM 1038 C CA . PHE A 1 131 ? 20.376 -10.035 -27.942 1.00 94.31 131 PHE A CA 1
ATOM 1039 C C . PHE A 1 131 ? 20.135 -10.153 -29.451 1.00 94.31 131 PHE A C 1
ATOM 1041 O O . PHE A 1 131 ? 21.049 -10.003 -30.257 1.00 94.31 131 PHE A O 1
ATOM 1048 N N . THR A 1 132 ? 18.898 -10.472 -29.827 1.00 93.62 132 THR A N 1
ATOM 1049 C CA . THR A 1 132 ? 18.505 -10.752 -31.222 1.00 93.62 132 THR A CA 1
ATOM 1050 C C . THR A 1 132 ? 17.260 -9.983 -31.651 1.00 93.62 132 THR A C 1
ATOM 1052 O O . THR A 1 132 ? 16.972 -9.883 -32.843 1.00 93.62 132 THR A O 1
ATOM 1055 N N . TRP A 1 133 ? 16.525 -9.403 -30.700 1.00 95.75 133 TRP A N 1
ATOM 1056 C CA . TRP A 1 133 ? 15.237 -8.769 -30.966 1.00 95.75 133 TRP A CA 1
ATOM 1057 C C . TRP A 1 133 ? 15.310 -7.264 -31.236 1.00 95.75 133 TRP A C 1
ATOM 1059 O O . TRP A 1 133 ? 14.320 -6.701 -31.698 1.00 95.75 133 TRP A O 1
ATOM 1069 N N . ASP A 1 134 ? 16.457 -6.615 -31.021 1.00 96.25 134 ASP A N 1
ATOM 1070 C CA . ASP A 1 134 ? 16.616 -5.158 -31.156 1.00 96.25 134 ASP A CA 1
ATOM 1071 C C . ASP A 1 134 ? 16.162 -4.617 -32.525 1.00 96.25 134 ASP A C 1
ATOM 1073 O O . ASP A 1 134 ? 15.360 -3.686 -32.584 1.00 96.25 134 ASP A O 1
ATOM 1077 N N . ALA A 1 135 ? 16.556 -5.261 -33.630 1.00 94.75 135 ALA A N 1
ATOM 1078 C CA . ALA A 1 135 ? 16.109 -4.878 -34.976 1.00 94.75 135 ALA A CA 1
ATOM 1079 C C . ALA A 1 135 ? 14.585 -5.027 -35.170 1.00 94.75 135 ALA A C 1
ATOM 1081 O O . ALA A 1 135 ? 13.951 -4.231 -35.865 1.00 94.75 135 ALA A O 1
ATOM 1082 N N . THR A 1 136 ? 13.984 -6.039 -34.537 1.00 95.62 136 THR A N 1
ATOM 1083 C CA . THR A 1 136 ? 12.538 -6.290 -34.617 1.00 95.62 136 THR A CA 1
ATOM 1084 C C . THR A 1 136 ? 11.766 -5.244 -33.823 1.00 95.62 136 THR A C 1
ATOM 1086 O O . THR A 1 136 ? 10.792 -4.690 -34.332 1.00 95.62 136 THR A O 1
ATOM 1089 N N . PHE A 1 137 ? 12.207 -4.931 -32.601 1.00 95.62 137 PHE A N 1
ATOM 1090 C CA . PHE A 1 137 ? 11.557 -3.912 -31.781 1.00 95.62 137 PHE A CA 1
ATOM 1091 C C . PHE A 1 137 ? 11.711 -2.525 -32.371 1.00 95.62 137 PHE A C 1
ATOM 1093 O O . PHE A 1 137 ? 10.709 -1.824 -32.432 1.00 95.62 137 PHE A O 1
ATOM 1100 N N . PHE A 1 138 ? 12.869 -2.179 -32.933 1.00 95.38 138 PHE A N 1
ATOM 1101 C CA . PHE A 1 138 ? 13.020 -0.968 -33.738 1.00 95.38 138 PHE A CA 1
ATOM 1102 C C . PHE A 1 138 ? 11.972 -0.885 -34.865 1.00 95.38 138 PHE A C 1
ATOM 1104 O O . PHE A 1 138 ? 11.269 0.121 -34.993 1.00 95.38 138 PHE A O 1
ATOM 1111 N N . ALA A 1 139 ? 11.814 -1.953 -35.657 1.00 95.12 139 ALA A N 1
ATOM 1112 C CA . ALA A 1 139 ? 10.850 -1.979 -36.756 1.00 95.12 139 ALA A CA 1
ATOM 1113 C C . ALA A 1 139 ? 9.398 -1.835 -36.268 1.00 95.12 139 ALA A C 1
ATOM 1115 O O . ALA A 1 139 ? 8.609 -1.108 -36.876 1.00 95.12 139 ALA A O 1
ATOM 1116 N N . TRP A 1 140 ? 9.040 -2.497 -35.166 1.00 95.62 140 TRP A N 1
ATOM 1117 C CA . TRP A 1 140 ? 7.716 -2.376 -34.552 1.00 95.62 140 TRP A CA 1
ATOM 1118 C C . TRP A 1 140 ? 7.471 -0.980 -33.989 1.00 95.62 140 TRP A C 1
ATOM 1120 O O . TRP A 1 140 ? 6.390 -0.430 -34.191 1.00 95.62 140 TRP A O 1
ATOM 1130 N N . ASP A 1 141 ? 8.470 -0.392 -33.333 1.00 95.25 141 ASP A N 1
ATOM 1131 C CA . ASP A 1 141 ? 8.386 0.948 -32.760 1.00 95.25 141 ASP A CA 1
ATOM 1132 C C . ASP A 1 141 ? 8.092 1.965 -33.863 1.00 95.25 141 ASP A C 1
ATOM 1134 O O . ASP A 1 141 ? 7.124 2.721 -33.788 1.00 95.25 141 ASP A O 1
ATOM 1138 N N . ARG A 1 142 ? 8.846 1.898 -34.961 1.00 95.00 142 ARG A N 1
ATOM 1139 C CA . ARG A 1 142 ? 8.646 2.754 -36.128 1.00 95.00 142 ARG A CA 1
ATOM 1140 C C . ARG A 1 142 ? 7.290 2.519 -36.799 1.00 95.00 142 ARG A C 1
ATOM 1142 O O . ARG A 1 142 ? 6.626 3.481 -37.179 1.00 95.00 142 ARG A O 1
ATOM 1149 N N . ALA A 1 143 ? 6.850 1.267 -36.932 1.00 96.19 143 ALA A N 1
ATOM 1150 C CA . ALA A 1 143 ? 5.552 0.939 -37.523 1.00 96.19 143 ALA A CA 1
ATOM 1151 C C . ALA A 1 143 ? 4.376 1.490 -36.696 1.00 96.19 143 ALA A C 1
ATOM 1153 O O . ALA A 1 143 ? 3.442 2.059 -37.260 1.00 96.19 143 ALA A O 1
ATOM 1154 N N . LEU A 1 144 ? 4.437 1.374 -35.365 1.00 95.56 144 LEU A N 1
ATOM 1155 C CA . LEU A 1 144 ? 3.407 1.886 -34.453 1.00 95.56 144 LEU A CA 1
ATOM 1156 C C . LEU A 1 144 ? 3.339 3.419 -34.434 1.00 95.56 144 LEU A C 1
ATOM 1158 O O . LEU A 1 144 ? 2.269 3.980 -34.205 1.00 95.56 144 LEU A O 1
ATOM 1162 N N . HIS A 1 145 ? 4.450 4.094 -34.724 1.00 96.00 145 HIS A N 1
ATOM 1163 C CA . HIS A 1 145 ? 4.560 5.554 -34.713 1.00 96.00 145 HIS A CA 1
ATOM 1164 C C . HIS A 1 145 ? 4.566 6.154 -36.125 1.00 96.00 145 HIS A C 1
ATOM 1166 O O . HIS A 1 145 ? 5.247 7.141 -36.402 1.00 96.00 145 HIS A O 1
ATOM 1172 N N . LEU A 1 146 ? 3.772 5.562 -37.025 1.00 95.00 146 LEU A N 1
ATOM 1173 C CA . LEU A 1 146 ? 3.499 6.078 -38.374 1.00 95.00 146 LEU A CA 1
ATOM 1174 C C . LEU A 1 146 ? 4.757 6.251 -39.243 1.00 95.00 146 LEU A C 1
ATOM 1176 O O . LEU A 1 146 ? 4.833 7.149 -40.079 1.00 95.00 146 LEU A O 1
ATOM 1180 N N . GLY A 1 147 ? 5.749 5.383 -39.059 1.00 92.12 147 GLY A N 1
ATOM 1181 C CA . GLY A 1 147 ? 6.990 5.402 -39.826 1.00 92.12 147 GLY A CA 1
ATOM 1182 C C . GLY A 1 147 ? 8.064 6.340 -39.272 1.00 92.12 147 GLY A C 1
ATOM 1183 O O . GLY A 1 147 ? 9.078 6.522 -39.944 1.00 92.12 147 GLY A O 1
ATOM 1184 N N . VAL A 1 148 ? 7.878 6.927 -38.086 1.00 93.50 148 VAL A N 1
ATOM 1185 C CA . VAL A 1 148 ? 8.842 7.836 -37.445 1.00 93.50 148 VAL A CA 1
ATOM 1186 C C . VAL A 1 148 ? 9.374 7.220 -36.155 1.00 93.50 148 VAL A C 1
ATOM 1188 O O . VAL A 1 148 ? 8.623 6.637 -35.381 1.00 93.50 148 VAL A O 1
ATOM 1191 N N . ASP A 1 149 ? 10.676 7.368 -35.907 1.00 93.69 149 ASP A N 1
ATOM 1192 C CA . ASP A 1 149 ? 11.296 6.849 -34.687 1.00 93.69 149 ASP A CA 1
ATOM 1193 C C . ASP A 1 149 ? 10.810 7.668 -33.471 1.00 93.69 149 ASP A C 1
ATOM 1195 O O . ASP A 1 149 ? 10.902 8.902 -33.502 1.00 93.69 149 ASP A O 1
ATOM 1199 N N . PRO A 1 150 ? 10.330 7.044 -32.379 1.00 94.75 150 PRO A N 1
ATOM 1200 C CA . PRO A 1 150 ? 9.665 7.779 -31.295 1.00 94.75 150 PRO A CA 1
ATOM 1201 C C . PRO A 1 150 ? 10.521 8.854 -30.632 1.00 94.75 150 PRO A C 1
ATOM 1203 O O . PRO A 1 150 ? 10.025 9.930 -30.296 1.00 94.75 150 PRO A O 1
ATOM 1206 N N . TRP A 1 151 ? 11.827 8.618 -30.503 1.00 94.88 151 TRP A N 1
ATOM 1207 C CA . TRP A 1 151 ? 12.742 9.610 -29.946 1.00 94.88 151 TRP A CA 1
ATOM 1208 C C . TRP A 1 151 ? 12.793 10.894 -30.791 1.00 94.88 151 TRP A C 1
ATOM 1210 O O . TRP A 1 151 ? 12.892 11.980 -30.227 1.00 94.88 151 TRP A O 1
ATOM 1220 N N . ARG A 1 152 ? 12.634 10.806 -32.122 1.00 95.56 152 ARG A N 1
ATOM 1221 C CA . ARG A 1 152 ? 12.590 11.974 -33.022 1.00 95.56 152 ARG A CA 1
ATOM 1222 C C . ARG A 1 152 ? 11.312 12.788 -32.855 1.00 95.56 152 ARG A C 1
ATOM 1224 O O . ARG A 1 152 ? 11.335 13.990 -33.087 1.00 95.56 152 ARG A O 1
ATOM 1231 N N . ILE A 1 153 ? 10.215 12.154 -32.439 1.00 94.75 153 ILE A N 1
ATOM 1232 C CA . ILE A 1 153 ? 8.956 12.841 -32.113 1.00 94.75 153 ILE A CA 1
ATOM 1233 C C . ILE A 1 153 ? 9.122 13.652 -30.822 1.00 94.75 153 ILE A C 1
ATOM 1235 O O . ILE A 1 153 ? 8.615 14.767 -30.713 1.00 94.75 153 ILE A O 1
ATOM 1239 N N . LEU A 1 154 ? 9.853 13.103 -29.850 1.00 94.38 154 LEU A N 1
ATOM 1240 C CA . LEU A 1 154 ? 10.093 13.734 -28.551 1.00 94.38 154 LEU A CA 1
ATOM 1241 C C . LEU A 1 154 ? 11.177 14.821 -28.602 1.00 94.38 154 LEU A C 1
ATOM 1243 O O . LEU A 1 154 ? 11.107 15.802 -27.857 1.00 94.38 154 LEU A O 1
ATOM 1247 N N . HIS A 1 155 ? 12.167 14.667 -29.483 1.00 93.75 155 HIS A N 1
ATOM 1248 C CA . HIS A 1 155 ? 13.357 15.515 -29.537 1.00 93.75 155 HIS A CA 1
ATOM 1249 C C . HIS A 1 155 ? 13.075 17.023 -29.706 1.00 93.75 155 HIS A C 1
ATOM 1251 O O . HIS A 1 155 ? 13.712 17.802 -29.004 1.00 93.75 155 HIS A O 1
ATOM 1257 N N . PRO A 1 156 ? 12.106 17.490 -30.520 1.00 93.94 156 PRO A N 1
ATOM 1258 C CA . PRO A 1 156 ? 11.790 18.920 -30.622 1.00 93.94 156 PRO A CA 1
ATOM 1259 C C . PRO A 1 156 ? 11.361 19.570 -29.300 1.00 93.94 156 PRO A C 1
ATOM 1261 O O . PRO A 1 156 ? 11.514 20.775 -29.130 1.00 93.94 156 PRO A O 1
ATOM 1264 N N . ILE A 1 157 ? 10.810 18.783 -28.371 1.00 92.75 157 ILE A N 1
ATOM 1265 C CA . ILE A 1 157 ? 10.314 19.265 -27.076 1.00 92.75 157 ILE A CA 1
ATOM 1266 C C . ILE A 1 157 ? 11.379 19.069 -25.993 1.00 92.75 157 ILE A C 1
ATOM 1268 O O . ILE A 1 157 ? 11.599 19.948 -25.162 1.00 92.75 157 ILE A O 1
ATOM 1272 N N . LEU A 1 158 ? 12.035 17.908 -25.988 1.00 93.06 158 LEU A N 1
ATOM 1273 C CA . LEU A 1 158 ? 12.927 17.493 -24.903 1.00 93.06 158 LEU A CA 1
ATOM 1274 C C . LEU A 1 158 ? 14.411 17.714 -25.199 1.00 93.06 158 LEU A C 1
ATOM 1276 O O . LEU A 1 158 ? 15.211 17.713 -24.271 1.00 93.06 158 LEU A O 1
ATOM 1280 N N . GLY A 1 159 ? 14.788 17.929 -26.459 1.00 91.12 159 GLY A N 1
ATOM 1281 C CA . GLY A 1 159 ? 16.165 18.012 -26.962 1.00 91.12 159 GLY A CA 1
ATOM 1282 C C . GLY A 1 159 ? 16.940 19.271 -26.570 1.00 91.12 159 GLY A C 1
ATOM 1283 O O . GLY A 1 159 ? 17.885 19.649 -27.256 1.00 91.12 159 GLY A O 1
ATOM 1284 N N . THR A 1 160 ? 16.596 19.924 -25.458 1.00 95.12 160 THR A N 1
ATOM 1285 C CA . THR A 1 160 ? 17.412 21.003 -24.878 1.00 95.12 160 THR A CA 1
ATOM 1286 C C . THR A 1 160 ? 18.211 20.473 -23.681 1.00 95.12 160 THR A C 1
ATOM 1288 O O . THR A 1 160 ? 17.662 19.691 -22.900 1.00 95.12 160 THR A O 1
ATOM 1291 N N . PRO A 1 161 ? 19.489 20.867 -23.490 1.00 95.56 161 PRO A N 1
ATOM 1292 C CA . PRO A 1 161 ? 20.332 20.310 -22.424 1.00 95.56 161 PRO A CA 1
ATOM 1293 C C . PRO A 1 161 ? 19.695 20.383 -21.028 1.00 95.56 161 PRO A C 1
ATOM 1295 O O . PRO A 1 161 ? 19.719 19.409 -20.278 1.00 95.56 161 PRO A O 1
ATOM 1298 N N . ALA A 1 162 ? 19.047 21.509 -20.705 1.00 95.81 162 ALA A N 1
ATOM 1299 C CA . ALA A 1 162 ? 18.377 21.703 -19.421 1.00 95.81 162 ALA A CA 1
ATOM 1300 C C . ALA A 1 162 ? 17.158 20.781 -19.236 1.00 95.81 162 ALA A C 1
ATOM 1302 O O . ALA A 1 162 ? 16.997 20.183 -18.172 1.00 95.81 162 ALA A O 1
ATOM 1303 N N . VAL A 1 163 ? 16.308 20.625 -20.261 1.00 96.19 163 VAL A N 1
ATOM 1304 C CA . VAL A 1 163 ? 15.136 19.735 -20.181 1.00 96.19 163 VAL A CA 1
ATOM 1305 C C . VAL A 1 163 ? 15.574 18.273 -20.113 1.00 96.19 163 VAL A C 1
ATOM 1307 O O . VAL A 1 163 ? 15.039 17.523 -19.299 1.00 96.19 163 VAL A O 1
ATOM 1310 N N . THR A 1 164 ? 16.593 17.876 -20.878 1.00 96.94 164 THR A N 1
ATOM 1311 C CA . THR A 1 164 ? 17.198 16.538 -20.794 1.00 96.94 164 THR A CA 1
ATOM 1312 C C . THR A 1 164 ? 17.744 16.253 -19.397 1.00 96.94 164 THR A C 1
ATOM 1314 O O . THR A 1 164 ? 17.485 15.179 -18.852 1.00 96.94 164 THR A O 1
ATOM 1317 N N . PHE A 1 165 ? 18.431 17.212 -18.769 1.00 96.44 165 PHE A N 1
ATOM 1318 C CA . PHE A 1 165 ? 18.905 17.059 -17.393 1.00 96.44 165 PHE A CA 1
ATOM 1319 C C . PHE A 1 165 ? 17.747 16.895 -16.397 1.00 96.44 165 PHE A C 1
ATOM 1321 O O . PHE A 1 165 ? 17.777 15.984 -15.567 1.00 96.44 165 PHE A O 1
ATOM 1328 N N . VAL A 1 166 ? 16.688 17.705 -16.513 1.00 95.88 166 VAL A N 1
ATOM 1329 C CA . VAL A 1 166 ? 15.477 17.557 -15.685 1.00 95.88 166 VAL A CA 1
ATOM 1330 C C . VAL A 1 166 ? 14.838 16.182 -15.889 1.00 95.88 166 VAL A C 1
ATOM 1332 O O . VAL A 1 166 ? 14.503 15.522 -14.908 1.00 95.88 166 VAL A O 1
ATOM 1335 N N . MET A 1 167 ? 14.721 15.705 -17.131 1.00 96.06 167 MET A N 1
ATOM 1336 C CA . MET A 1 167 ? 14.210 14.362 -17.426 1.00 96.06 167 MET A CA 1
ATOM 1337 C C . MET A 1 167 ? 15.089 13.266 -16.816 1.00 96.06 167 MET A C 1
ATOM 1339 O O . MET A 1 167 ? 14.554 12.325 -16.236 1.00 96.06 167 MET A O 1
ATOM 1343 N N . ASN A 1 168 ? 16.417 13.404 -16.866 1.00 95.06 168 ASN A N 1
ATOM 1344 C CA . ASN A 1 168 ? 17.349 12.501 -16.189 1.00 95.06 168 ASN A CA 1
ATOM 1345 C C . ASN A 1 168 ? 17.113 12.481 -14.668 1.00 95.06 168 ASN A C 1
ATOM 1347 O O . ASN A 1 168 ? 17.039 11.402 -14.079 1.00 95.06 168 ASN A O 1
ATOM 1351 N N . VAL A 1 169 ? 16.919 13.637 -14.026 1.00 95.12 169 VAL A N 1
ATOM 1352 C CA . VAL A 1 169 ? 16.602 13.704 -12.588 1.00 95.12 169 VAL A CA 1
ATOM 1353 C C . VAL A 1 169 ? 15.267 13.027 -12.285 1.00 95.12 169 VAL A C 1
ATOM 1355 O O . VAL A 1 169 ? 15.210 12.144 -11.429 1.00 95.12 169 VAL A O 1
ATOM 1358 N N . LEU A 1 170 ? 14.202 13.390 -13.002 1.00 94.44 170 LEU A N 1
ATOM 1359 C CA . LEU A 1 170 ? 12.862 12.841 -12.787 1.00 94.44 170 LEU A CA 1
ATOM 1360 C C . LEU A 1 170 ? 12.805 11.328 -13.029 1.00 94.44 170 LEU A C 1
ATOM 1362 O O . LEU A 1 170 ? 12.120 10.619 -12.293 1.00 94.44 170 LEU A O 1
ATOM 1366 N N . TYR A 1 171 ? 13.550 10.830 -14.016 1.00 94.81 171 TYR A N 1
ATOM 1367 C CA . TYR A 1 171 ? 13.674 9.400 -14.277 1.00 94.81 171 TYR A CA 1
ATOM 1368 C C . TYR A 1 171 ? 14.336 8.670 -13.102 1.00 94.81 171 TYR A C 1
ATOM 1370 O O . TYR A 1 171 ? 13.837 7.642 -12.653 1.00 94.81 171 TYR A O 1
ATOM 1378 N N . ASN A 1 172 ? 15.406 9.229 -12.530 1.00 91.12 172 ASN A N 1
ATOM 1379 C CA . ASN A 1 172 ? 16.111 8.622 -11.396 1.00 91.12 172 ASN A CA 1
ATOM 1380 C C . ASN A 1 172 ? 15.339 8.717 -10.065 1.00 91.12 172 ASN A C 1
ATOM 1382 O O . ASN A 1 172 ? 15.493 7.846 -9.204 1.00 91.12 172 ASN A O 1
ATOM 1386 N N . LEU A 1 173 ? 14.435 9.696 -9.905 1.00 90.88 173 LEU A N 1
ATOM 1387 C CA . LEU A 1 173 ? 13.511 9.750 -8.758 1.00 90.88 173 LEU A CA 1
ATOM 1388 C C . LEU A 1 173 ? 12.626 8.502 -8.648 1.00 90.88 173 LEU A C 1
ATOM 1390 O O . LEU A 1 173 ? 12.088 8.229 -7.573 1.00 90.88 173 LEU A O 1
ATOM 1394 N N . TRP A 1 174 ? 12.502 7.715 -9.718 1.00 93.25 174 TRP A N 1
ATOM 1395 C CA . TRP A 1 174 ? 11.776 6.452 -9.718 1.00 93.25 174 TRP A CA 1
ATOM 1396 C C . TRP A 1 174 ? 12.173 5.511 -8.584 1.00 93.25 174 TRP A C 1
ATOM 1398 O O . TRP A 1 174 ? 11.285 4.925 -7.966 1.00 93.25 174 TRP A O 1
ATOM 1408 N N . MET A 1 175 ? 13.460 5.414 -8.238 1.00 85.50 175 MET A N 1
ATOM 1409 C CA . MET A 1 175 ? 13.897 4.551 -7.135 1.00 85.50 175 MET A CA 1
ATOM 1410 C C . MET A 1 175 ? 13.297 5.011 -5.798 1.00 85.50 175 MET A C 1
ATOM 1412 O O . MET A 1 175 ? 12.803 4.201 -5.013 1.00 85.50 175 MET A O 1
ATOM 1416 N N . ILE A 1 176 ? 13.273 6.326 -5.565 1.00 87.12 176 ILE A N 1
ATOM 1417 C CA . ILE A 1 176 ? 12.703 6.930 -4.356 1.00 87.12 176 ILE A CA 1
ATOM 1418 C C . ILE A 1 176 ? 11.191 6.703 -4.321 1.00 87.12 176 ILE A C 1
ATOM 1420 O O . ILE A 1 176 ? 10.653 6.296 -3.289 1.00 87.12 176 ILE A O 1
ATOM 1424 N N . VAL A 1 177 ? 10.498 6.912 -5.446 1.00 91.44 177 VAL A N 1
ATOM 1425 C CA . VAL A 1 177 ? 9.051 6.669 -5.554 1.00 91.44 177 VAL A CA 1
ATOM 1426 C C . VAL A 1 177 ? 8.734 5.195 -5.307 1.00 91.44 177 VAL A C 1
ATOM 1428 O O . VAL A 1 177 ? 7.852 4.897 -4.507 1.00 91.44 177 VAL A O 1
ATOM 1431 N N . MET A 1 178 ? 9.478 4.266 -5.910 1.00 90.31 178 MET A N 1
ATOM 1432 C CA . MET A 1 178 ? 9.284 2.830 -5.713 1.00 90.31 178 MET A CA 1
ATOM 1433 C C . MET A 1 178 ? 9.433 2.435 -4.243 1.00 90.31 178 MET A C 1
ATOM 1435 O O . MET A 1 178 ? 8.538 1.789 -3.693 1.00 90.31 178 MET A O 1
ATOM 1439 N N . MET A 1 179 ? 10.516 2.853 -3.587 1.00 84.88 179 MET A N 1
ATOM 1440 C CA . MET A 1 179 ? 10.730 2.547 -2.171 1.00 84.88 179 MET A CA 1
ATOM 1441 C C . MET A 1 179 ? 9.660 3.191 -1.284 1.00 84.88 179 MET A C 1
ATOM 1443 O O . MET A 1 179 ? 9.142 2.545 -0.373 1.00 84.88 179 MET A O 1
ATOM 1447 N N . THR A 1 180 ? 9.240 4.417 -1.599 1.00 88.31 180 THR A N 1
ATOM 1448 C CA . THR A 1 180 ? 8.122 5.085 -0.916 1.00 88.31 180 THR A CA 1
ATOM 1449 C C . THR A 1 180 ? 6.825 4.287 -1.052 1.00 88.31 180 THR A C 1
ATOM 1451 O O . THR A 1 180 ? 6.108 4.105 -0.069 1.00 88.31 180 THR A O 1
ATOM 1454 N N . MET A 1 181 ? 6.530 3.757 -2.242 1.00 90.50 181 MET A N 1
ATOM 1455 C CA . MET A 1 181 ? 5.344 2.935 -2.490 1.00 90.50 181 MET A CA 1
ATOM 1456 C C . MET A 1 181 ? 5.398 1.606 -1.729 1.00 90.50 181 MET A C 1
ATOM 1458 O O . MET A 1 181 ? 4.390 1.199 -1.155 1.00 90.50 181 MET A O 1
ATOM 1462 N N . ILE A 1 182 ? 6.561 0.949 -1.668 1.00 87.25 182 ILE A N 1
ATOM 1463 C CA . ILE A 1 182 ? 6.753 -0.291 -0.900 1.00 87.25 182 ILE A CA 1
ATOM 1464 C C . ILE A 1 182 ? 6.537 -0.041 0.594 1.00 87.25 182 ILE A C 1
ATOM 1466 O O . ILE A 1 182 ? 5.792 -0.789 1.231 1.00 87.25 182 ILE A O 1
ATOM 1470 N N . VAL A 1 183 ? 7.125 1.020 1.153 1.00 83.25 183 VAL A N 1
ATOM 1471 C CA . VAL A 1 183 ? 6.946 1.387 2.568 1.00 83.25 183 VAL A CA 1
ATOM 1472 C C . VAL A 1 183 ? 5.490 1.748 2.850 1.00 83.25 183 VAL A C 1
ATOM 1474 O O . VAL A 1 183 ? 4.896 1.224 3.795 1.00 83.25 183 VAL A O 1
ATOM 1477 N N . TRP A 1 184 ? 4.874 2.571 1.996 1.00 85.00 184 TRP A N 1
ATOM 1478 C CA . TRP A 1 184 ? 3.470 2.951 2.138 1.00 85.00 184 TRP A CA 1
ATOM 1479 C C . TRP A 1 184 ? 2.550 1.728 2.120 1.00 85.00 184 TRP A C 1
ATOM 1481 O O . TRP A 1 184 ? 1.733 1.563 3.026 1.00 85.00 184 TRP A O 1
ATOM 1491 N N . GLN A 1 185 ? 2.692 0.838 1.138 1.00 88.00 185 GLN A N 1
ATOM 1492 C CA . GLN A 1 185 ? 1.832 -0.340 1.033 1.00 88.00 185 GLN A CA 1
ATOM 1493 C C . GLN A 1 185 ? 2.125 -1.373 2.120 1.00 88.00 185 GLN A C 1
ATOM 1495 O O . GLN A 1 185 ? 1.195 -2.013 2.605 1.00 88.00 185 GLN A O 1
ATOM 1500 N N . SER A 1 186 ? 3.366 -1.477 2.601 1.00 79.69 186 SER A N 1
ATOM 1501 C CA . SER A 1 186 ? 3.699 -2.322 3.755 1.00 79.69 186 SER A CA 1
ATOM 1502 C C . SER A 1 186 ? 2.909 -1.928 5.004 1.00 79.69 186 SER A C 1
ATOM 1504 O O . SER A 1 186 ? 2.532 -2.815 5.772 1.00 79.69 186 SER A O 1
ATOM 1506 N N . TRP A 1 187 ? 2.598 -0.634 5.149 1.00 74.56 187 TRP A N 1
ATOM 1507 C CA . TRP A 1 187 ? 1.848 -0.064 6.270 1.00 74.56 187 TRP A CA 1
ATOM 1508 C C . TRP A 1 187 ? 0.373 0.259 5.979 1.00 74.56 187 TRP A C 1
ATOM 1510 O O . TRP A 1 187 ? -0.327 0.821 6.823 1.00 74.56 187 TRP A O 1
ATOM 1520 N N . SER A 1 188 ? -0.125 -0.072 4.787 1.00 77.12 188 SER A N 1
ATOM 1521 C CA . SER A 1 188 ? -1.504 0.234 4.409 1.00 77.12 188 SER A CA 1
ATOM 1522 C C . SER A 1 188 ? -2.504 -0.640 5.170 1.00 77.12 188 SER A C 1
ATOM 1524 O O . SER A 1 188 ? -2.350 -1.860 5.256 1.00 77.12 188 SER A O 1
ATOM 1526 N N . ALA A 1 189 ? -3.564 -0.006 5.683 1.00 68.38 189 ALA A N 1
ATOM 1527 C CA . ALA A 1 189 ? -4.678 -0.691 6.335 1.00 68.38 189 ALA A CA 1
ATOM 1528 C C . ALA A 1 189 ? -5.594 -1.418 5.331 1.00 68.38 189 ALA A C 1
ATOM 1530 O O . ALA A 1 189 ? -6.245 -2.399 5.702 1.00 68.38 189 ALA A O 1
ATOM 1531 N N . ASP A 1 190 ? -5.629 -0.969 4.068 1.00 77.69 190 ASP A N 1
ATOM 1532 C CA . ASP A 1 190 ? -6.350 -1.657 2.995 1.00 77.69 190 ASP A CA 1
ATOM 1533 C C . ASP A 1 190 ? -5.597 -2.930 2.599 1.00 77.69 190 ASP A C 1
ATOM 1535 O O . ASP A 1 190 ? -4.614 -2.925 1.851 1.00 77.69 190 ASP A O 1
ATOM 1539 N N . ARG A 1 191 ? -6.098 -4.046 3.128 1.00 78.62 191 ARG A N 1
ATOM 1540 C CA . ARG A 1 191 ? -5.498 -5.374 3.001 1.00 78.62 191 ARG A CA 1
ATOM 1541 C C . ARG A 1 191 ? -5.489 -5.866 1.562 1.00 78.62 191 ARG A C 1
ATOM 1543 O O . ARG A 1 191 ? -4.503 -6.474 1.148 1.00 78.62 191 ARG A O 1
ATOM 1550 N N . ARG A 1 192 ? -6.574 -5.629 0.818 1.00 84.50 192 ARG A N 1
ATOM 1551 C CA . ARG A 1 192 ? -6.731 -6.139 -0.548 1.00 84.50 192 ARG A CA 1
ATOM 1552 C C . ARG A 1 192 ? -5.700 -5.484 -1.446 1.00 84.50 192 ARG A C 1
ATOM 1554 O O . ARG A 1 192 ? -4.901 -6.178 -2.071 1.00 84.50 192 ARG A O 1
ATOM 1561 N N . THR A 1 193 ? -5.685 -4.152 -1.451 1.00 87.81 193 THR A N 1
ATOM 1562 C CA . THR A 1 193 ? -4.761 -3.378 -2.281 1.00 87.81 193 THR A CA 1
ATOM 1563 C C . THR A 1 193 ? -3.318 -3.621 -1.863 1.00 87.81 193 THR A C 1
ATOM 1565 O O . THR A 1 193 ? -2.483 -3.827 -2.737 1.00 87.81 193 THR A O 1
ATOM 1568 N N . ARG A 1 194 ? -3.026 -3.719 -0.558 1.00 87.75 194 ARG A N 1
ATOM 1569 C CA . ARG A 1 194 ? -1.687 -4.062 -0.055 1.00 87.75 194 ARG A CA 1
ATOM 1570 C C . ARG A 1 194 ? -1.172 -5.384 -0.625 1.00 87.75 194 ARG A C 1
ATOM 1572 O O . ARG A 1 194 ? -0.082 -5.425 -1.190 1.00 87.75 194 ARG A O 1
ATOM 1579 N N . VAL A 1 195 ? -1.923 -6.475 -0.453 1.00 88.38 195 VAL A N 1
ATOM 1580 C CA . VAL A 1 195 ? -1.477 -7.811 -0.889 1.00 88.38 195 VAL A CA 1
ATOM 1581 C C . VAL A 1 195 ? -1.393 -7.876 -2.410 1.00 88.38 195 VAL A C 1
ATOM 1583 O O . VAL A 1 195 ? -0.417 -8.406 -2.941 1.00 88.38 195 VAL A O 1
ATOM 1586 N N . GLN A 1 196 ? -2.366 -7.293 -3.115 1.00 92.88 196 GLN A N 1
ATOM 1587 C CA . GLN A 1 196 ? -2.352 -7.215 -4.572 1.00 92.88 196 GLN A CA 1
ATOM 1588 C C . GLN A 1 196 ? -1.125 -6.448 -5.075 1.00 92.88 196 GLN A C 1
ATOM 1590 O O . GLN A 1 196 ? -0.402 -6.963 -5.921 1.00 92.88 196 GLN A O 1
ATOM 1595 N N . PHE A 1 197 ? -0.846 -5.268 -4.516 1.00 94.56 197 PHE A N 1
ATOM 1596 C CA . PHE A 1 197 ? 0.312 -4.453 -4.872 1.00 94.56 197 PHE A CA 1
ATOM 1597 C C . PHE A 1 197 ? 1.623 -5.206 -4.665 1.00 94.56 197 PHE A C 1
ATOM 1599 O O . PHE A 1 197 ? 2.405 -5.318 -5.601 1.00 94.56 197 PHE A O 1
ATOM 1606 N N . LEU A 1 198 ? 1.855 -5.756 -3.470 1.00 92.00 198 LEU A N 1
ATOM 1607 C CA . LEU A 1 198 ? 3.107 -6.448 -3.149 1.00 92.00 198 LEU A CA 1
ATOM 1608 C C . LEU A 1 198 ? 3.321 -7.677 -4.040 1.00 92.00 198 LEU A C 1
ATOM 1610 O O . LEU A 1 198 ? 4.428 -7.916 -4.516 1.00 92.00 198 LEU A O 1
ATOM 1614 N N . THR A 1 199 ? 2.254 -8.431 -4.306 1.00 93.50 199 THR A N 1
ATOM 1615 C CA . THR A 1 199 ? 2.318 -9.617 -5.169 1.00 93.50 199 THR A CA 1
ATOM 1616 C C . THR A 1 199 ? 2.605 -9.228 -6.617 1.00 93.50 199 THR A C 1
ATOM 1618 O O . THR A 1 199 ? 3.492 -9.803 -7.239 1.00 93.50 199 THR A O 1
ATOM 1621 N N . VAL A 1 200 ? 1.893 -8.233 -7.158 1.00 96.56 200 VAL A N 1
ATOM 1622 C CA . VAL A 1 200 ? 2.091 -7.766 -8.540 1.00 96.56 200 VAL A CA 1
ATOM 1623 C C . VAL A 1 200 ? 3.464 -7.120 -8.701 1.00 96.56 200 VAL A C 1
ATOM 1625 O O . VAL A 1 200 ? 4.113 -7.360 -9.711 1.00 96.56 200 VAL A O 1
ATOM 1628 N N . MET A 1 201 ? 3.939 -6.375 -7.701 1.00 95.00 201 MET A N 1
ATOM 1629 C CA . MET A 1 201 ? 5.282 -5.797 -7.689 1.00 95.00 201 MET A CA 1
ATOM 1630 C C . MET A 1 201 ? 6.339 -6.884 -7.890 1.00 95.00 201 MET A C 1
ATOM 1632 O O . MET A 1 201 ? 7.140 -6.793 -8.812 1.00 95.00 201 MET A O 1
ATOM 1636 N N . LEU A 1 202 ? 6.303 -7.949 -7.088 1.00 94.50 202 LEU A N 1
ATOM 1637 C CA . LEU A 1 202 ? 7.233 -9.074 -7.222 1.00 94.50 202 LEU A CA 1
ATOM 1638 C C . LEU A 1 202 ? 7.064 -9.812 -8.558 1.00 94.50 202 LEU A C 1
ATOM 1640 O O . LEU A 1 202 ? 8.052 -10.159 -9.200 1.00 94.50 202 LEU A O 1
ATOM 1644 N N . LEU A 1 203 ? 5.822 -10.023 -9.006 1.00 96.81 203 LEU A N 1
ATOM 1645 C CA . LEU A 1 203 ? 5.542 -10.697 -10.275 1.00 96.81 203 LEU A CA 1
ATOM 1646 C C . LEU A 1 203 ? 6.027 -9.910 -11.492 1.00 96.81 203 LEU A C 1
ATOM 1648 O O . LEU A 1 203 ? 6.455 -10.544 -12.448 1.00 96.81 203 LEU A O 1
ATOM 1652 N N . ILE A 1 204 ? 5.998 -8.572 -11.474 1.00 97.06 204 ILE A N 1
ATOM 1653 C CA . ILE A 1 204 ? 6.558 -7.737 -12.551 1.00 97.06 204 ILE A CA 1
ATOM 1654 C C . ILE A 1 204 ? 8.052 -8.036 -12.726 1.00 97.06 204 ILE A C 1
ATOM 1656 O O . ILE A 1 204 ? 8.532 -8.222 -13.844 1.00 97.06 204 ILE A O 1
ATOM 1660 N N . TRP A 1 205 ? 8.797 -8.132 -11.631 1.00 95.06 205 TRP A N 1
ATOM 1661 C CA . TRP A 1 205 ? 10.221 -8.444 -11.711 1.00 95.06 205 TRP A CA 1
ATOM 1662 C C . TRP A 1 205 ? 10.469 -9.911 -12.075 1.00 95.06 205 TRP A C 1
ATOM 1664 O O . TRP A 1 205 ? 11.353 -10.199 -12.871 1.00 95.06 205 TRP A O 1
ATOM 1674 N N . ALA A 1 206 ? 9.658 -10.837 -11.557 1.00 95.19 206 ALA A N 1
ATOM 1675 C CA . ALA A 1 206 ? 9.835 -12.268 -11.790 1.00 95.19 206 ALA A CA 1
ATOM 1676 C C . ALA A 1 206 ? 9.404 -12.737 -13.191 1.00 95.19 206 ALA A C 1
ATOM 1678 O O . ALA A 1 206 ? 10.000 -13.664 -13.731 1.00 95.19 206 ALA A O 1
ATOM 1679 N N . VAL A 1 207 ? 8.355 -12.144 -13.771 1.00 95.75 207 VAL A N 1
ATOM 1680 C CA . VAL A 1 207 ? 7.744 -12.615 -15.024 1.00 95.75 207 VAL A CA 1
ATOM 1681 C C . VAL A 1 207 ? 8.167 -11.747 -16.212 1.00 95.75 207 VAL A C 1
ATOM 1683 O O . VAL A 1 207 ? 8.989 -12.231 -16.990 1.00 95.75 207 VAL A O 1
ATOM 1686 N N . PRO A 1 208 ? 7.693 -10.495 -16.399 1.00 95.88 208 PRO A N 1
ATOM 1687 C CA . PRO A 1 208 ? 8.125 -9.712 -17.546 1.00 95.88 208 PRO A CA 1
ATOM 1688 C C . PRO A 1 208 ? 9.624 -9.401 -17.510 1.00 95.88 208 PRO A C 1
ATOM 1690 O O . PRO A 1 208 ? 10.294 -9.646 -18.505 1.00 95.88 208 PRO A O 1
ATOM 1693 N N . CYS A 1 209 ? 10.183 -8.965 -16.376 1.00 94.44 209 CYS A N 1
ATOM 1694 C CA . CYS A 1 209 ? 11.588 -8.528 -16.333 1.00 94.44 209 CYS A CA 1
ATOM 1695 C C . CYS A 1 209 ? 12.623 -9.668 -16.319 1.00 94.44 209 CYS A C 1
ATOM 1697 O O . CYS A 1 209 ? 13.816 -9.384 -16.395 1.00 94.44 209 CYS A O 1
ATOM 1699 N N . THR A 1 210 ? 12.184 -10.929 -16.232 1.00 93.31 210 THR A N 1
ATOM 1700 C CA . THR A 1 210 ? 13.073 -12.101 -16.254 1.00 93.31 210 THR A CA 1
ATOM 1701 C C . THR A 1 210 ? 12.676 -13.083 -17.348 1.00 93.31 210 THR A C 1
ATOM 1703 O O . THR A 1 210 ? 13.456 -13.320 -18.265 1.00 93.31 210 THR A O 1
ATOM 1706 N N . LEU A 1 211 ? 11.469 -13.657 -17.296 1.00 93.62 211 LEU A N 1
ATOM 1707 C CA . LEU A 1 211 ? 11.050 -14.687 -18.253 1.00 93.62 211 LEU A CA 1
ATOM 1708 C C . LEU A 1 211 ? 10.797 -14.106 -19.646 1.00 93.62 211 LEU A C 1
ATOM 1710 O O . LEU A 1 211 ? 11.355 -14.607 -20.621 1.00 93.62 211 LEU A O 1
ATOM 1714 N N . LEU A 1 212 ? 9.993 -13.041 -19.748 1.00 95.44 212 LEU A N 1
ATOM 1715 C CA . LEU A 1 212 ? 9.750 -12.395 -21.045 1.00 95.44 212 LEU A CA 1
ATOM 1716 C C . LEU A 1 212 ? 11.003 -11.683 -21.541 1.00 95.44 212 LEU A C 1
ATOM 1718 O O . LEU A 1 212 ? 11.306 -11.778 -22.720 1.00 95.44 212 LEU A O 1
ATOM 1722 N N . ALA A 1 213 ? 11.763 -11.064 -20.641 1.00 95.50 213 ALA A N 1
ATOM 1723 C CA . ALA A 1 213 ? 13.067 -10.494 -20.951 1.00 95.50 213 ALA A CA 1
ATOM 1724 C C . ALA A 1 213 ? 14.050 -11.517 -21.542 1.00 95.50 213 ALA A C 1
ATOM 1726 O O . ALA A 1 213 ? 14.765 -11.211 -22.487 1.00 95.50 213 ALA A O 1
ATOM 1727 N N . THR A 1 214 ? 14.044 -12.762 -21.054 1.00 94.38 214 THR A N 1
ATOM 1728 C CA . THR A 1 214 ? 14.855 -13.837 -21.649 1.00 94.38 214 THR A CA 1
ATOM 1729 C C . THR A 1 214 ? 14.303 -14.278 -23.004 1.00 94.38 214 THR A C 1
ATOM 1731 O O . THR A 1 214 ? 15.071 -14.509 -23.933 1.00 94.38 214 THR A O 1
ATOM 1734 N N . ALA A 1 215 ? 12.980 -14.392 -23.156 1.00 95.00 215 ALA A N 1
ATOM 1735 C CA . ALA A 1 215 ? 12.359 -14.795 -24.422 1.00 95.00 215 ALA A CA 1
ATOM 1736 C C . ALA A 1 215 ? 12.545 -13.745 -25.536 1.00 95.00 215 ALA A C 1
ATOM 1738 O O . ALA A 1 215 ?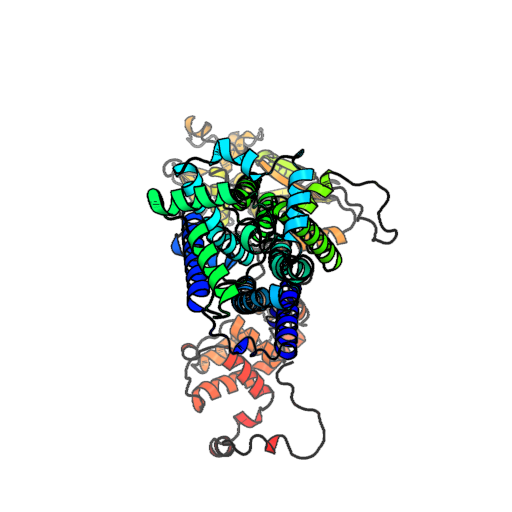 12.810 -14.091 -26.686 1.00 95.00 215 ALA A O 1
ATOM 1739 N N . TRP A 1 216 ? 12.451 -12.469 -25.170 1.00 95.31 216 TRP A N 1
ATOM 1740 C CA . TRP A 1 216 ? 12.553 -11.289 -26.026 1.00 95.31 216 TRP A CA 1
ATOM 1741 C C . TRP A 1 216 ? 13.820 -10.494 -25.721 1.00 95.31 216 TRP A C 1
ATOM 1743 O O . TRP A 1 216 ? 13.783 -9.278 -25.537 1.00 95.31 216 TRP A O 1
ATOM 1753 N N . SER A 1 217 ? 14.941 -11.210 -25.648 1.00 95.56 217 SER A N 1
ATOM 1754 C CA . SER A 1 217 ? 16.232 -10.643 -25.269 1.00 95.56 217 SER A CA 1
ATOM 1755 C C . SER A 1 217 ? 16.640 -9.519 -26.224 1.00 95.56 217 SER A C 1
ATOM 1757 O O . SER A 1 217 ? 16.900 -9.742 -27.413 1.00 95.56 217 SER A O 1
ATOM 1759 N N . SER A 1 218 ? 16.663 -8.302 -25.681 1.00 96.00 218 SER A N 1
ATOM 1760 C CA . SER A 1 218 ? 17.011 -7.054 -26.359 1.00 96.00 218 SER A CA 1
ATOM 1761 C C . SER A 1 218 ? 17.772 -6.145 -25.399 1.00 96.00 218 SER A C 1
ATOM 1763 O O . SER A 1 218 ? 17.461 -6.087 -24.202 1.00 96.00 218 SER A O 1
ATOM 1765 N N . ALA A 1 219 ? 18.773 -5.443 -25.923 1.00 93.81 219 ALA A N 1
ATOM 1766 C CA . ALA A 1 219 ? 19.627 -4.560 -25.138 1.00 93.81 219 ALA A CA 1
ATOM 1767 C C . ALA A 1 219 ? 19.108 -3.120 -25.066 1.00 93.81 219 ALA A C 1
ATOM 1769 O O . ALA A 1 219 ? 19.344 -2.448 -24.061 1.00 93.81 219 ALA A O 1
ATOM 1770 N N . GLY A 1 220 ? 18.372 -2.677 -26.087 1.00 95.31 220 GLY A N 1
ATOM 1771 C CA . GLY A 1 220 ? 17.759 -1.357 -26.161 1.00 95.31 220 GLY A CA 1
ATOM 1772 C C . GLY A 1 220 ? 18.474 -0.386 -27.108 1.00 95.31 220 GLY A C 1
ATOM 1773 O O . GLY A 1 220 ? 19.551 -0.688 -27.631 1.00 95.31 220 GLY A O 1
ATOM 1774 N N . PRO A 1 221 ? 17.887 0.807 -27.314 1.00 95.44 221 PRO A N 1
ATOM 1775 C CA . PRO A 1 221 ? 18.355 1.783 -28.296 1.00 95.44 221 PRO A CA 1
ATOM 1776 C C . PRO A 1 221 ? 19.800 2.250 -28.112 1.00 95.44 221 PRO A C 1
ATOM 1778 O O . PRO A 1 221 ? 20.524 2.401 -29.092 1.00 95.44 221 PRO A O 1
ATOM 1781 N N . CYS A 1 222 ? 20.245 2.452 -26.869 1.00 95.94 222 CYS A N 1
ATOM 1782 C CA . CYS A 1 222 ? 21.596 2.935 -26.573 1.00 95.94 222 CYS A CA 1
ATOM 1783 C C . CYS A 1 222 ? 22.715 1.961 -26.973 1.00 95.94 222 CYS A C 1
ATOM 1785 O O . CYS A 1 222 ? 23.864 2.382 -27.087 1.00 95.94 222 CYS A O 1
ATOM 1787 N N . TYR A 1 223 ? 22.395 0.686 -27.211 1.00 96.12 223 TYR A N 1
ATOM 1788 C CA . TYR A 1 223 ? 23.351 -0.331 -27.657 1.00 96.12 223 TYR A CA 1
ATOM 1789 C C . TYR A 1 223 ? 23.073 -0.830 -29.078 1.00 96.12 223 TYR A C 1
ATOM 1791 O O . TYR A 1 223 ? 23.733 -1.767 -29.530 1.00 96.12 223 TYR A O 1
ATOM 1799 N N . TYR A 1 224 ? 22.116 -0.225 -29.791 1.00 96.06 224 TYR A N 1
ATOM 1800 C CA . TYR A 1 224 ? 21.665 -0.699 -31.099 1.00 96.06 224 TYR A CA 1
ATOM 1801 C C . TYR A 1 224 ? 22.824 -0.826 -32.092 1.00 96.06 224 TYR A C 1
ATOM 1803 O O . TYR A 1 224 ? 23.054 -1.913 -32.622 1.00 96.06 224 TYR A O 1
ATOM 1811 N N . GLY A 1 225 ? 23.611 0.241 -32.279 1.00 93.06 225 GLY A N 1
ATOM 1812 C CA . GLY A 1 225 ? 24.749 0.247 -33.203 1.00 93.06 225 GLY A CA 1
ATOM 1813 C C . GLY A 1 225 ? 25.878 -0.724 -32.845 1.00 93.06 225 GLY A C 1
ATOM 1814 O O . GLY A 1 225 ? 26.691 -1.058 -33.702 1.00 93.06 225 GLY A O 1
ATOM 1815 N N . ALA A 1 226 ? 25.930 -1.214 -31.602 1.00 92.25 226 ALA A N 1
ATOM 1816 C CA . ALA A 1 226 ? 26.919 -2.201 -31.175 1.00 92.25 226 ALA A CA 1
ATOM 1817 C C . ALA A 1 226 ? 26.471 -3.656 -31.413 1.00 92.25 226 ALA A C 1
ATOM 1819 O O . ALA A 1 226 ? 27.308 -4.558 -31.408 1.00 92.25 226 ALA A O 1
ATOM 1820 N N . LEU A 1 227 ? 25.168 -3.897 -31.595 1.00 92.56 227 LEU A N 1
ATOM 1821 C CA . LEU A 1 227 ? 24.581 -5.241 -31.672 1.00 92.56 227 LEU A CA 1
ATOM 1822 C C . LEU A 1 227 ? 23.961 -5.555 -33.031 1.00 92.56 227 LEU A C 1
ATOM 1824 O O . LEU A 1 227 ? 24.025 -6.698 -33.482 1.00 92.56 227 LEU A O 1
ATOM 1828 N N . VAL A 1 228 ? 23.350 -4.565 -33.682 1.00 93.38 228 VAL A N 1
ATOM 1829 C CA . VAL A 1 228 ? 22.670 -4.742 -34.964 1.00 93.38 228 VAL A CA 1
ATOM 1830 C C . VAL A 1 228 ? 23.592 -4.278 -36.093 1.00 93.38 228 VAL A C 1
ATOM 1832 O O . VAL A 1 228 ? 23.976 -3.110 -36.124 1.00 93.38 228 VAL A O 1
ATOM 1835 N N . PRO A 1 229 ? 23.942 -5.154 -37.052 1.00 89.56 229 PRO A N 1
ATOM 1836 C CA . PRO A 1 229 ? 24.728 -4.751 -38.210 1.00 89.56 229 PRO A CA 1
ATOM 1837 C C . PRO A 1 229 ? 23.965 -3.744 -39.080 1.00 89.56 229 PRO A C 1
ATOM 1839 O O . PRO A 1 229 ? 22.817 -3.993 -39.449 1.00 89.56 229 PRO A O 1
ATOM 1842 N N . GLY A 1 230 ? 24.618 -2.649 -39.473 1.00 90.31 230 GLY A N 1
ATOM 1843 C CA . GLY A 1 230 ? 24.063 -1.664 -40.404 1.00 90.31 230 GLY A CA 1
ATOM 1844 C C . GLY A 1 230 ? 24.147 -0.230 -39.889 1.00 90.31 230 GLY A C 1
ATOM 1845 O O . GLY A 1 230 ? 24.984 0.092 -39.051 1.00 90.31 230 GLY A O 1
ATOM 1846 N N . GLU A 1 231 ? 23.299 0.638 -40.441 1.00 90.69 231 GLU A N 1
ATOM 1847 C CA . GLU A 1 231 ? 23.161 2.023 -39.985 1.00 90.69 231 GLU A CA 1
ATOM 1848 C C . GLU A 1 231 ? 22.495 2.061 -38.604 1.00 90.69 231 GLU A C 1
ATOM 1850 O O . GLU A 1 231 ? 21.490 1.383 -38.380 1.00 90.69 231 GLU A O 1
ATOM 1855 N N . ASP A 1 232 ? 23.045 2.866 -37.692 1.00 94.00 232 ASP A N 1
ATOM 1856 C CA . ASP A 1 232 ? 22.483 3.066 -36.357 1.00 94.00 232 ASP A CA 1
ATOM 1857 C C . ASP A 1 232 ? 21.518 4.271 -36.346 1.00 94.00 232 ASP A C 1
ATOM 1859 O O . ASP A 1 232 ? 21.965 5.426 -36.359 1.00 94.00 232 ASP A O 1
ATOM 1863 N N . PRO A 1 233 ? 20.191 4.044 -36.279 1.00 93.69 233 PRO A N 1
ATOM 1864 C CA . PRO A 1 233 ? 19.202 5.115 -36.258 1.00 93.69 233 PRO A CA 1
ATOM 1865 C C . PRO A 1 233 ? 19.214 5.930 -34.954 1.00 93.69 233 PRO A C 1
ATOM 1867 O O . PRO A 1 233 ? 18.622 7.015 -34.924 1.00 93.69 233 PRO A O 1
ATOM 1870 N N . TYR A 1 234 ? 19.867 5.440 -33.894 1.00 96.12 234 TYR A N 1
ATOM 1871 C CA . TYR A 1 234 ? 19.978 6.093 -32.588 1.00 96.12 234 TYR A CA 1
ATOM 1872 C C . TYR A 1 234 ? 21.316 6.810 -32.380 1.00 96.12 234 TYR A C 1
ATOM 1874 O O . TYR A 1 234 ? 21.435 7.574 -31.420 1.00 96.12 234 TYR A O 1
ATOM 1882 N N . ALA A 1 235 ? 22.282 6.675 -33.295 1.00 96.44 235 ALA A N 1
ATOM 1883 C CA . ALA A 1 235 ? 23.564 7.376 -33.213 1.00 96.44 235 ALA A CA 1
ATOM 1884 C C . ALA A 1 235 ? 23.427 8.903 -33.008 1.00 96.44 235 ALA A C 1
ATOM 1886 O O . ALA A 1 235 ? 24.133 9.441 -32.151 1.00 96.44 235 ALA A O 1
ATOM 1887 N N . PRO A 1 236 ? 22.500 9.626 -33.679 1.00 96.88 236 PRO A N 1
ATOM 1888 C CA . PRO A 1 236 ? 22.322 11.058 -33.425 1.00 96.88 236 PRO A CA 1
ATOM 1889 C C . PRO A 1 236 ? 21.797 11.363 -32.014 1.00 96.88 236 PRO A C 1
ATOM 1891 O O . PRO A 1 236 ? 22.223 12.341 -31.400 1.00 96.88 236 PRO A O 1
ATOM 1894 N N . LEU A 1 237 ? 20.897 10.525 -31.481 1.00 96.75 237 LEU A N 1
ATOM 1895 C CA . LEU A 1 237 ? 20.391 10.668 -30.114 1.00 96.75 237 LEU A CA 1
ATOM 1896 C C . LEU A 1 237 ? 21.514 10.451 -29.101 1.00 96.75 237 LEU A C 1
ATOM 1898 O O . LEU A 1 237 ? 21.689 11.263 -28.196 1.00 96.75 237 LEU A O 1
ATOM 1902 N N . MET A 1 238 ? 22.288 9.378 -29.268 1.00 97.25 238 MET A N 1
ATOM 1903 C CA . MET A 1 238 ? 23.392 9.058 -28.367 1.00 97.25 238 MET A CA 1
ATOM 1904 C C . MET A 1 238 ? 24.480 10.127 -28.422 1.00 97.25 238 MET A C 1
ATOM 1906 O O . MET A 1 238 ? 24.921 10.585 -27.373 1.00 97.25 238 MET A O 1
ATOM 1910 N N . SER A 1 239 ? 24.837 10.613 -29.615 1.00 97.00 239 SER A N 1
ATOM 1911 C CA . SER A 1 239 ? 25.765 11.740 -29.764 1.00 97.00 239 SER A CA 1
ATOM 1912 C C . SER A 1 239 ? 25.276 12.974 -29.008 1.00 97.00 239 SER A C 1
ATOM 1914 O O . SER A 1 239 ? 26.059 13.588 -28.292 1.00 97.00 239 SER A O 1
ATOM 1916 N N . TYR A 1 240 ? 23.990 13.316 -29.120 1.00 97.50 240 TYR A N 1
ATOM 1917 C CA . TYR A 1 240 ? 23.405 14.423 -28.368 1.00 97.50 240 TYR A CA 1
ATOM 1918 C C . TYR A 1 240 ? 23.500 14.209 -26.849 1.00 97.50 240 TYR A C 1
ATOM 1920 O O . TYR A 1 240 ? 23.906 15.119 -26.127 1.00 97.50 240 TYR A O 1
ATOM 1928 N N . LEU A 1 241 ? 23.151 13.019 -26.348 1.00 97.25 241 LEU A N 1
ATOM 1929 C CA . LEU A 1 241 ? 23.213 12.714 -24.915 1.00 97.25 241 LEU A CA 1
ATOM 1930 C C . LEU A 1 241 ? 24.650 12.772 -24.377 1.00 97.25 241 LEU A C 1
ATOM 1932 O O . LEU A 1 241 ? 24.853 13.287 -23.278 1.00 97.25 241 LEU A O 1
ATOM 1936 N N . HIS A 1 242 ? 25.635 12.307 -25.149 1.00 96.94 242 HIS A N 1
ATOM 1937 C CA . HIS A 1 242 ? 27.053 12.436 -24.809 1.00 96.94 242 HIS A CA 1
ATOM 1938 C C . HIS A 1 242 ? 27.497 13.902 -24.769 1.00 96.94 242 HIS A C 1
ATOM 1940 O O . HIS A 1 242 ? 28.039 14.326 -23.757 1.00 96.94 242 HIS A O 1
ATOM 1946 N N . THR A 1 243 ? 27.154 14.715 -25.776 1.00 97.25 243 THR A N 1
ATOM 1947 C CA . THR A 1 243 ? 27.425 16.165 -25.757 1.00 97.25 243 THR A CA 1
ATOM 1948 C C . THR A 1 243 ? 26.814 16.843 -24.530 1.00 97.25 243 THR A C 1
ATOM 1950 O O . THR A 1 243 ? 27.468 17.642 -23.869 1.00 97.25 243 THR A O 1
ATOM 1953 N N . VAL A 1 244 ? 25.571 16.512 -24.162 1.00 96.56 244 VAL A N 1
ATOM 1954 C CA . VAL A 1 244 ? 24.967 17.058 -22.936 1.00 96.56 244 VAL A CA 1
ATOM 1955 C C . VAL A 1 244 ? 25.722 16.604 -21.685 1.00 96.56 244 VAL A C 1
ATOM 1957 O O . VAL A 1 244 ? 25.922 17.428 -20.794 1.00 96.56 244 VAL A O 1
ATOM 1960 N N . HIS A 1 245 ? 26.134 15.335 -21.616 1.00 96.31 245 HIS A N 1
ATOM 1961 C CA . HIS A 1 245 ? 26.883 14.780 -20.486 1.00 96.31 245 HIS A CA 1
ATOM 1962 C C . HIS A 1 245 ? 28.247 15.455 -20.295 1.00 96.31 245 HIS A C 1
ATOM 1964 O O . HIS A 1 245 ? 28.585 15.821 -19.168 1.00 96.31 245 HIS A O 1
ATOM 1970 N N . ASP A 1 246 ? 28.992 15.621 -21.386 1.00 94.81 246 ASP A N 1
ATOM 1971 C CA . ASP A 1 246 ? 30.374 16.100 -21.378 1.00 94.81 246 ASP A CA 1
ATOM 1972 C C . ASP A 1 246 ? 30.455 17.631 -21.249 1.00 94.81 246 ASP A C 1
ATOM 1974 O O . ASP A 1 246 ? 31.253 18.143 -20.462 1.00 94.81 246 ASP A O 1
ATOM 1978 N N . ASP A 1 247 ? 29.592 18.369 -21.959 1.00 94.94 247 ASP A N 1
ATOM 1979 C CA . ASP A 1 247 ? 29.733 19.824 -22.120 1.00 94.94 247 ASP A CA 1
ATOM 1980 C C . ASP A 1 247 ? 28.787 20.656 -21.233 1.00 94.94 247 ASP A C 1
ATOM 1982 O O . ASP A 1 247 ? 28.981 21.868 -21.081 1.00 94.94 247 ASP A O 1
ATOM 1986 N N . HIS A 1 248 ? 27.736 20.056 -20.655 1.00 93.12 248 HIS A N 1
ATOM 1987 C CA . HIS A 1 248 ? 26.676 20.809 -19.966 1.00 93.12 248 HIS A CA 1
ATOM 1988 C C . HIS A 1 248 ? 26.333 20.296 -18.564 1.00 93.12 248 HIS A C 1
ATOM 1990 O O . HIS A 1 248 ? 26.464 21.032 -17.585 1.00 93.12 248 HIS A O 1
ATOM 1996 N N . TYR A 1 249 ? 25.836 19.064 -18.459 1.00 94.06 249 TYR A N 1
ATOM 1997 C CA . TYR A 1 249 ? 25.330 18.483 -17.220 1.00 94.06 249 TYR A CA 1
ATOM 1998 C C . TYR A 1 249 ? 25.642 16.996 -17.169 1.00 94.06 249 TYR A C 1
ATOM 2000 O O . TYR A 1 249 ? 25.246 16.260 -18.064 1.00 94.06 249 TYR A O 1
ATOM 2008 N N . THR A 1 250 ? 26.202 16.515 -16.061 1.00 93.94 250 THR A N 1
ATOM 2009 C CA . THR A 1 250 ? 26.433 15.080 -15.866 1.00 93.94 250 THR A CA 1
ATOM 2010 C C . THR A 1 250 ? 25.115 14.298 -15.897 1.00 93.94 250 THR A C 1
ATOM 2012 O O . THR A 1 250 ? 24.302 14.352 -14.970 1.00 93.94 250 THR A O 1
ATOM 2015 N N . LEU A 1 251 ? 24.904 13.544 -16.976 1.00 95.00 251 LEU A N 1
ATOM 2016 C CA . LEU A 1 251 ? 23.773 12.633 -17.127 1.00 95.00 251 LEU A CA 1
ATOM 2017 C C . LEU A 1 251 ? 24.110 11.260 -16.533 1.00 95.00 251 LEU A C 1
ATOM 2019 O O . LEU A 1 251 ? 24.889 10.509 -17.118 1.00 95.00 251 LEU A O 1
ATOM 2023 N N . TRP A 1 252 ? 23.477 10.901 -15.413 1.00 93.81 252 TRP A N 1
ATOM 2024 C CA . TRP A 1 252 ? 23.639 9.580 -14.785 1.00 93.81 252 TRP A CA 1
ATOM 2025 C C . TRP A 1 252 ? 23.206 8.433 -15.698 1.00 93.81 252 TRP A C 1
ATOM 2027 O O . TRP A 1 252 ? 23.763 7.342 -15.615 1.00 93.81 252 TRP A O 1
ATOM 2037 N N . ALA A 1 253 ? 22.230 8.672 -16.582 1.00 93.00 253 ALA A N 1
ATOM 2038 C CA . ALA A 1 253 ? 21.810 7.684 -17.568 1.00 93.00 253 ALA A CA 1
ATOM 2039 C C . ALA A 1 253 ? 22.980 7.231 -18.461 1.00 93.00 253 ALA A C 1
ATOM 2041 O O . ALA A 1 253 ? 23.226 6.033 -18.566 1.00 93.00 253 ALA A O 1
ATOM 2042 N N . VAL A 1 254 ? 23.740 8.180 -19.018 1.00 95.06 254 VAL A N 1
ATOM 2043 C CA . VAL A 1 254 ? 24.885 7.910 -19.906 1.00 95.06 254 VAL A CA 1
ATOM 2044 C C . VAL A 1 254 ? 26.006 7.181 -19.162 1.00 95.06 254 VAL A C 1
ATOM 2046 O O . VAL A 1 254 ? 26.546 6.190 -19.653 1.00 95.06 254 VAL A O 1
ATOM 2049 N N . GLU A 1 255 ? 26.310 7.602 -17.931 1.00 92.62 255 GLU A N 1
ATOM 2050 C CA . GLU A 1 255 ? 27.321 6.938 -17.101 1.00 92.62 255 GLU A CA 1
ATOM 2051 C C . GLU A 1 255 ? 26.936 5.479 -16.794 1.00 92.62 255 GLU A C 1
ATOM 2053 O O . GLU A 1 255 ? 27.764 4.569 -16.886 1.00 92.62 255 GLU A O 1
ATOM 2058 N N . MET A 1 256 ? 25.664 5.236 -16.459 1.00 90.31 256 MET A N 1
ATOM 2059 C CA . MET A 1 256 ? 25.163 3.884 -16.207 1.00 90.31 256 MET A CA 1
ATOM 2060 C C . MET A 1 256 ? 25.148 3.024 -17.471 1.00 90.31 256 MET A C 1
ATOM 2062 O O . MET A 1 256 ? 25.464 1.841 -17.379 1.00 90.31 256 MET A O 1
ATOM 2066 N N . GLN A 1 257 ? 24.838 3.590 -18.641 1.00 94.50 257 GLN A N 1
ATOM 2067 C CA . GLN A 1 257 ? 24.908 2.870 -19.918 1.00 94.50 257 GLN A CA 1
ATOM 2068 C C . GLN A 1 257 ? 26.331 2.356 -20.185 1.00 94.50 257 GLN A C 1
ATOM 2070 O O . GLN A 1 257 ? 26.534 1.169 -20.442 1.00 94.50 257 GLN A O 1
ATOM 2075 N N . GLY A 1 258 ? 27.343 3.213 -20.015 1.00 91.69 258 GLY A N 1
ATOM 2076 C CA . GLY A 1 258 ? 28.745 2.819 -20.177 1.00 91.69 258 GLY A CA 1
ATOM 2077 C C . GLY A 1 258 ? 29.181 1.723 -19.197 1.00 91.69 258 GLY A C 1
ATOM 2078 O O . GLY A 1 258 ? 29.808 0.738 -19.600 1.00 91.69 258 GLY A O 1
ATOM 2079 N N . LYS A 1 259 ? 28.805 1.841 -17.916 1.00 88.62 259 LYS A N 1
ATOM 2080 C CA . LYS A 1 259 ? 29.112 0.822 -16.893 1.00 88.62 259 LYS A CA 1
ATOM 2081 C C . LYS A 1 259 ? 28.476 -0.529 -17.215 1.00 88.62 259 LYS A C 1
ATOM 2083 O O . LYS A 1 259 ? 29.155 -1.549 -17.155 1.00 88.62 259 LYS A O 1
ATOM 2088 N N . LEU A 1 260 ? 27.201 -0.533 -17.601 1.00 88.69 260 LEU A N 1
ATOM 2089 C CA . LEU A 1 260 ? 26.470 -1.743 -17.978 1.00 88.69 260 LEU A CA 1
ATOM 2090 C C . LEU A 1 260 ? 27.096 -2.443 -19.186 1.00 88.69 260 LEU A C 1
ATOM 2092 O O . LEU A 1 260 ? 27.281 -3.661 -19.162 1.00 88.69 260 LEU A O 1
ATOM 2096 N N . TRP A 1 261 ? 27.450 -1.678 -20.219 1.00 91.56 261 TRP A N 1
ATOM 2097 C CA . TRP A 1 261 ? 28.113 -2.206 -21.410 1.00 91.56 261 TRP A CA 1
ATOM 2098 C C . TRP A 1 261 ? 29.487 -2.799 -21.096 1.00 91.56 261 TRP A C 1
ATOM 2100 O O . TRP A 1 261 ? 29.845 -3.870 -21.592 1.00 91.56 261 TRP A O 1
ATOM 2110 N N . THR A 1 262 ? 30.240 -2.136 -20.219 1.00 88.31 262 THR A N 1
ATOM 2111 C CA . THR A 1 262 ? 31.539 -2.629 -19.750 1.00 88.31 262 THR A CA 1
ATOM 2112 C C . THR A 1 262 ? 31.370 -3.963 -19.026 1.00 88.31 262 THR A C 1
ATOM 2114 O O . THR A 1 262 ? 32.000 -4.938 -19.412 1.00 88.31 262 THR A O 1
ATOM 2117 N N . THR A 1 263 ? 30.445 -4.064 -18.064 1.00 83.25 263 THR A N 1
ATOM 2118 C CA . THR A 1 263 ? 30.145 -5.328 -17.363 1.00 83.25 263 THR A CA 1
ATOM 2119 C C . THR A 1 263 ? 29.714 -6.445 -18.318 1.00 83.25 263 THR A C 1
ATOM 2121 O O . THR A 1 263 ? 30.100 -7.599 -18.129 1.00 83.25 263 THR A O 1
ATOM 2124 N N . TYR A 1 264 ? 28.939 -6.126 -19.357 1.00 86.25 264 TYR A N 1
ATOM 2125 C CA . TYR A 1 264 ? 28.533 -7.095 -20.376 1.00 86.25 264 TYR A CA 1
ATOM 2126 C C . TYR A 1 264 ? 29.717 -7.619 -21.203 1.00 86.25 264 TYR A C 1
ATOM 2128 O O . TYR A 1 264 ? 29.808 -8.821 -21.447 1.00 86.25 264 TYR A O 1
ATOM 2136 N N . THR A 1 265 ? 30.626 -6.734 -21.615 1.00 87.62 265 THR A N 1
ATOM 2137 C CA . THR A 1 265 ? 31.744 -7.069 -22.512 1.00 87.62 265 THR A CA 1
ATOM 2138 C C . THR A 1 265 ? 32.938 -7.693 -21.796 1.00 87.62 265 THR A C 1
ATOM 2140 O O . THR A 1 265 ? 33.539 -8.623 -22.330 1.00 87.62 265 THR A O 1
ATOM 2143 N N . THR A 1 266 ? 33.281 -7.228 -20.592 1.00 81.06 266 THR A N 1
ATOM 2144 C CA . THR A 1 266 ? 34.422 -7.755 -19.824 1.00 81.06 266 THR A CA 1
ATOM 2145 C C . THR A 1 266 ? 34.058 -8.990 -19.007 1.00 81.06 266 THR A C 1
ATOM 2147 O O . THR A 1 266 ? 34.927 -9.799 -18.695 1.00 81.06 266 THR A O 1
ATOM 2150 N N . GLY A 1 267 ? 32.778 -9.162 -18.661 1.00 69.25 267 GLY A N 1
ATOM 2151 C CA . GLY A 1 267 ? 32.323 -10.228 -17.770 1.00 69.25 267 GLY A CA 1
ATOM 2152 C C . GLY A 1 267 ? 32.676 -10.002 -16.294 1.00 69.25 267 GLY A C 1
ATOM 2153 O O . GLY A 1 267 ? 32.342 -10.857 -15.469 1.00 69.25 267 GLY A O 1
ATOM 2154 N N . ASP A 1 268 ? 33.291 -8.863 -15.948 1.00 61.94 268 ASP A N 1
ATOM 2155 C CA . ASP A 1 268 ? 33.588 -8.473 -14.569 1.00 61.94 268 ASP A CA 1
ATOM 2156 C C . ASP A 1 268 ? 32.296 -8.045 -13.872 1.00 61.94 268 ASP A C 1
ATOM 2158 O O . ASP A 1 268 ? 31.844 -6.896 -13.944 1.00 61.94 268 ASP A O 1
ATOM 2162 N N . ALA A 1 269 ? 31.671 -9.014 -13.205 1.00 55.09 269 ALA A N 1
ATOM 2163 C CA . ALA A 1 269 ? 30.460 -8.828 -12.421 1.00 55.09 269 ALA A CA 1
ATOM 2164 C C . ALA A 1 269 ? 30.757 -8.041 -11.131 1.00 55.09 269 ALA A C 1
ATOM 2166 O O . ALA A 1 269 ? 30.788 -8.587 -10.028 1.00 55.09 269 ALA A O 1
ATOM 2167 N N . HIS A 1 270 ? 30.960 -6.733 -11.265 1.00 50.38 270 HIS A N 1
ATOM 2168 C CA . HIS A 1 270 ? 30.692 -5.789 -10.184 1.00 50.38 270 HIS A CA 1
ATOM 2169 C C . HIS A 1 270 ? 29.173 -5.566 -10.069 1.00 50.38 270 HIS A C 1
ATOM 2171 O O . HIS A 1 270 ? 28.435 -5.924 -10.982 1.00 50.38 270 HIS A O 1
ATOM 2177 N N . VAL A 1 271 ? 28.708 -5.040 -8.928 1.00 50.56 271 VAL A N 1
ATOM 2178 C CA . VAL A 1 271 ? 27.316 -4.983 -8.406 1.00 50.56 271 VAL A CA 1
ATOM 2179 C C . VAL A 1 271 ? 26.339 -4.147 -9.272 1.00 50.56 271 VAL A C 1
ATOM 2181 O O . VAL A 1 271 ? 25.580 -3.317 -8.786 1.00 50.56 271 VAL A O 1
ATOM 2184 N N . ILE A 1 272 ? 26.341 -4.331 -10.591 1.00 51.94 272 ILE A N 1
ATOM 2185 C CA . ILE A 1 272 ? 25.541 -3.581 -11.556 1.00 51.94 272 ILE A CA 1
ATOM 2186 C C . ILE A 1 272 ? 24.638 -4.568 -12.310 1.00 51.94 272 ILE A C 1
ATOM 2188 O O . ILE A 1 272 ? 25.078 -5.568 -12.869 1.00 51.94 272 ILE A O 1
ATOM 2192 N N . SER A 1 273 ? 23.332 -4.299 -12.240 1.00 63.25 273 SER A N 1
ATOM 2193 C CA . SER A 1 273 ? 22.231 -5.137 -12.737 1.00 63.25 273 SER A CA 1
ATOM 2194 C C . SER A 1 273 ? 22.291 -5.325 -14.255 1.00 63.25 273 SER A C 1
ATOM 2196 O O . SER A 1 273 ? 22.407 -4.341 -14.965 1.00 63.25 273 SER A O 1
ATOM 2198 N N . GLY A 1 274 ? 22.173 -6.555 -14.769 1.00 74.62 274 GLY A N 1
ATOM 2199 C CA . GLY A 1 274 ? 22.361 -6.864 -16.196 1.00 74.62 274 GLY A CA 1
ATOM 2200 C C . GLY A 1 274 ? 21.518 -6.057 -17.203 1.00 74.62 274 GLY A C 1
ATOM 2201 O O . GLY A 1 274 ? 20.490 -5.452 -16.873 1.00 74.62 274 GLY A O 1
ATOM 2202 N N . ILE A 1 275 ? 21.953 -6.077 -18.466 1.00 87.31 275 ILE A N 1
ATOM 2203 C CA . ILE A 1 275 ? 21.285 -5.395 -19.583 1.00 87.31 275 ILE A CA 1
ATOM 2204 C C . ILE A 1 275 ? 20.042 -6.186 -20.013 1.00 87.31 275 ILE A C 1
ATOM 2206 O O . ILE A 1 275 ? 20.120 -7.381 -20.279 1.00 87.31 275 ILE A O 1
ATOM 2210 N N . SER A 1 276 ? 18.900 -5.500 -20.076 1.00 91.06 276 SER A N 1
ATOM 2211 C CA . SER A 1 276 ? 17.669 -5.980 -20.713 1.00 91.06 276 SER A CA 1
ATOM 2212 C C . SER A 1 276 ? 16.710 -4.804 -20.877 1.00 91.06 276 SER A C 1
ATOM 2214 O O . SER A 1 276 ? 16.332 -4.195 -19.869 1.00 91.06 276 SER A O 1
ATOM 2216 N N . ALA A 1 277 ? 16.314 -4.503 -22.113 1.00 90.12 277 ALA A N 1
ATOM 2217 C CA . ALA A 1 277 ? 15.393 -3.415 -22.434 1.00 90.12 277 ALA A CA 1
ATOM 2218 C C . ALA A 1 277 ? 13.927 -3.875 -22.454 1.00 90.12 277 ALA A C 1
ATOM 2220 O O . ALA A 1 277 ? 13.079 -3.298 -21.775 1.00 90.12 277 ALA A O 1
ATOM 2221 N N . MET A 1 278 ? 13.619 -4.950 -23.170 1.00 91.94 278 MET A N 1
ATOM 2222 C CA . MET A 1 278 ? 12.252 -5.449 -23.293 1.00 91.94 278 MET A CA 1
ATOM 2223 C C . MET A 1 278 ? 11.943 -6.504 -22.220 1.00 91.94 278 MET A C 1
ATOM 2225 O O . MET A 1 278 ? 12.742 -7.420 -22.040 1.00 91.94 278 MET A O 1
ATOM 2229 N N . PRO A 1 279 ? 10.779 -6.464 -21.546 1.00 95.19 279 PRO A N 1
ATOM 2230 C CA . PRO A 1 279 ? 9.874 -5.327 -21.333 1.00 95.19 279 PRO A CA 1
ATOM 2231 C C . PRO A 1 279 ? 10.400 -4.319 -20.298 1.00 95.19 279 PRO A C 1
ATOM 2233 O O . PRO A 1 279 ? 11.163 -4.672 -19.396 1.00 95.19 279 PRO A O 1
ATOM 2236 N N . SER A 1 280 ? 9.915 -3.072 -20.349 1.00 96.50 280 SER A N 1
ATOM 2237 C CA . SER A 1 280 ? 10.372 -2.032 -19.418 1.00 96.50 280 SER A CA 1
ATOM 2238 C C . SER A 1 280 ? 9.811 -2.212 -18.001 1.00 96.50 280 SER A C 1
ATOM 2240 O O . SER A 1 280 ? 8.640 -1.926 -17.721 1.00 96.50 280 SER A O 1
ATOM 2242 N N . GLY A 1 281 ? 10.680 -2.615 -17.069 1.00 95.00 281 GLY A N 1
ATOM 2243 C CA . GLY A 1 281 ? 10.348 -2.735 -15.644 1.00 95.00 281 GLY A CA 1
ATOM 2244 C C . GLY A 1 281 ? 9.973 -1.404 -14.979 1.00 95.00 281 GLY A C 1
ATOM 2245 O O . GLY A 1 281 ? 9.056 -1.366 -14.157 1.00 95.00 281 GLY A O 1
ATOM 2246 N N . HIS A 1 282 ? 10.607 -0.293 -15.376 1.00 95.56 282 HIS A N 1
ATOM 2247 C CA . HIS A 1 282 ? 10.314 1.045 -14.840 1.00 95.56 282 HIS A CA 1
ATOM 2248 C C . HIS A 1 282 ? 8.883 1.488 -15.167 1.00 95.56 282 HIS A C 1
ATOM 2250 O O . HIS A 1 282 ? 8.167 1.987 -14.290 1.00 95.56 282 HIS A O 1
ATOM 2256 N N . VAL A 1 283 ? 8.444 1.264 -16.410 1.00 97.94 283 VAL A N 1
ATOM 2257 C CA . VAL A 1 283 ? 7.087 1.590 -16.871 1.00 97.94 283 VAL A CA 1
ATOM 2258 C C . VAL A 1 283 ? 6.062 0.625 -16.270 1.00 97.94 283 VAL A C 1
ATOM 2260 O O . VAL A 1 283 ? 5.009 1.066 -15.805 1.00 97.94 283 VAL A O 1
ATOM 2263 N N . ALA A 1 284 ? 6.377 -0.673 -16.186 1.00 98.12 284 ALA A N 1
ATOM 2264 C CA . ALA A 1 284 ? 5.514 -1.660 -15.536 1.00 98.12 284 ALA A CA 1
ATOM 2265 C C . ALA A 1 284 ? 5.259 -1.313 -14.055 1.00 98.12 284 ALA A C 1
ATOM 2267 O O . ALA A 1 284 ? 4.107 -1.237 -13.617 1.00 98.12 284 ALA A O 1
ATOM 2268 N N . ALA A 1 285 ? 6.315 -1.021 -13.290 1.00 97.62 285 ALA A N 1
ATOM 2269 C CA . ALA A 1 285 ? 6.203 -0.612 -11.890 1.00 97.62 285 ALA A CA 1
ATOM 2270 C C . ALA A 1 285 ? 5.459 0.726 -11.738 1.00 97.62 285 ALA A C 1
ATOM 2272 O O . ALA A 1 285 ? 4.570 0.845 -10.897 1.00 97.62 285 ALA A O 1
ATOM 2273 N N . SER A 1 286 ? 5.743 1.711 -12.597 1.00 98.12 286 SER A N 1
ATOM 2274 C CA . SER A 1 286 ? 5.037 3.002 -12.590 1.00 98.12 286 SER A CA 1
ATOM 2275 C C . SER A 1 286 ? 3.547 2.866 -12.911 1.00 98.12 286 SER A C 1
ATOM 2277 O O . SER A 1 286 ? 2.718 3.562 -12.325 1.00 98.12 286 SER A O 1
ATOM 2279 N N . THR A 1 287 ? 3.181 1.914 -13.772 1.00 98.50 287 THR A N 1
ATOM 2280 C CA . THR A 1 287 ? 1.779 1.585 -14.066 1.00 98.50 287 THR A CA 1
ATOM 2281 C C . THR A 1 287 ? 1.091 1.032 -12.825 1.00 98.50 287 THR A C 1
ATOM 2283 O O . THR A 1 287 ? 0.005 1.483 -12.459 1.00 98.50 287 THR A O 1
ATOM 2286 N N . LEU A 1 288 ? 1.753 0.121 -12.107 1.00 98.19 288 LEU A N 1
ATOM 2287 C CA . LEU A 1 288 ? 1.272 -0.376 -10.820 1.00 98.19 288 LEU A CA 1
ATOM 2288 C C . LEU A 1 288 ? 1.134 0.750 -9.775 1.00 98.19 288 LEU A C 1
ATOM 2290 O O . LEU A 1 288 ? 0.160 0.756 -9.013 1.00 98.19 288 LEU A O 1
ATOM 2294 N N . PHE A 1 289 ? 2.054 1.722 -9.750 1.00 97.69 289 PHE A N 1
ATOM 2295 C CA . PHE A 1 289 ? 1.943 2.890 -8.870 1.00 97.69 289 PHE A CA 1
ATOM 2296 C C . PHE A 1 289 ? 0.687 3.699 -9.176 1.00 97.69 289 PHE A C 1
ATOM 2298 O O . PHE A 1 289 ? -0.087 3.978 -8.261 1.00 97.69 289 PHE A O 1
ATOM 2305 N N . ALA A 1 290 ? 0.440 4.010 -10.450 1.00 97.75 290 ALA A N 1
ATOM 2306 C CA . ALA A 1 290 ? -0.749 4.736 -10.878 1.00 97.75 290 ALA A CA 1
ATOM 2307 C C . ALA A 1 290 ? -2.039 4.006 -10.467 1.00 97.75 290 ALA A C 1
ATOM 2309 O O . ALA A 1 290 ? -2.892 4.607 -9.812 1.00 97.75 290 ALA A O 1
ATOM 2310 N N . LEU A 1 291 ? -2.159 2.702 -10.755 1.00 96.81 291 LEU A N 1
ATOM 2311 C CA . LEU A 1 291 ? -3.324 1.884 -10.373 1.00 96.81 291 LEU A CA 1
ATOM 2312 C C . LEU A 1 291 ? -3.596 1.926 -8.865 1.00 96.81 291 LEU A C 1
ATOM 2314 O O . LEU A 1 291 ? -4.737 2.084 -8.428 1.00 96.81 291 LEU A O 1
ATOM 2318 N N . THR A 1 292 ? -2.534 1.820 -8.068 1.00 95.31 292 THR A N 1
ATOM 2319 C CA . THR A 1 292 ? -2.616 1.878 -6.604 1.00 95.31 292 THR A CA 1
ATOM 2320 C C . THR A 1 292 ? -3.011 3.276 -6.127 1.00 95.31 292 THR A C 1
ATOM 2322 O O . THR A 1 292 ? -3.847 3.420 -5.235 1.00 95.31 292 THR A O 1
ATOM 2325 N N . GLY A 1 293 ? -2.474 4.320 -6.761 1.00 93.81 293 GLY A N 1
ATOM 2326 C CA . GLY A 1 293 ? -2.817 5.713 -6.490 1.00 93.81 293 GLY A CA 1
ATOM 2327 C C . GLY A 1 293 ? -4.291 6.019 -6.721 1.00 93.81 293 GLY A C 1
ATOM 2328 O O . GLY A 1 293 ? -4.916 6.650 -5.870 1.00 93.81 293 GLY A O 1
ATOM 2329 N N . TRP A 1 294 ? -4.861 5.521 -7.821 1.00 94.25 294 TRP A N 1
ATOM 2330 C CA . TRP A 1 294 ? -6.282 5.688 -8.144 1.00 94.25 294 TRP A CA 1
ATOM 2331 C C . TRP A 1 294 ? -7.214 5.036 -7.121 1.00 94.25 294 TRP A C 1
ATOM 2333 O O . TRP A 1 294 ? -8.296 5.568 -6.877 1.00 94.25 294 TRP A O 1
ATOM 2343 N N . ARG A 1 295 ? -6.790 3.944 -6.470 1.00 91.31 295 ARG A N 1
ATOM 2344 C CA . ARG A 1 295 ? -7.535 3.357 -5.343 1.00 91.31 295 ARG A CA 1
ATOM 2345 C C . ARG A 1 295 ? -7.434 4.168 -4.058 1.00 91.31 295 ARG A C 1
ATOM 2347 O O . ARG A 1 295 ? -8.370 4.171 -3.267 1.00 91.31 295 ARG A O 1
ATOM 2354 N N . ALA A 1 296 ? -6.326 4.876 -3.853 1.00 87.81 296 ALA A N 1
ATOM 2355 C CA . ALA A 1 296 ? -6.146 5.713 -2.674 1.00 87.81 296 ALA A CA 1
ATOM 2356 C C . ALA A 1 296 ? -6.936 7.030 -2.768 1.00 87.81 296 ALA A C 1
ATOM 2358 O O . ALA A 1 296 ? -7.711 7.361 -1.871 1.00 87.81 296 ALA A O 1
ATOM 2359 N N . SER A 1 297 ? -6.732 7.811 -3.834 1.00 90.00 297 SER A N 1
ATOM 2360 C CA . SER A 1 297 ? -7.482 9.046 -4.100 1.00 90.00 297 SER A CA 1
ATOM 2361 C C . SER A 1 297 ? -7.272 9.540 -5.533 1.00 90.00 297 SER A C 1
ATOM 2363 O O . SER A 1 297 ? -6.243 9.271 -6.149 1.00 90.00 297 SER A O 1
ATOM 2365 N N . ARG A 1 298 ? -8.202 10.359 -6.045 1.00 93.25 298 ARG A N 1
ATOM 2366 C CA . ARG A 1 298 ? -8.079 10.962 -7.387 1.00 93.25 298 ARG A CA 1
ATOM 2367 C C . ARG A 1 298 ? -6.803 11.795 -7.543 1.00 93.25 298 ARG A C 1
ATOM 2369 O O . ARG A 1 298 ? -6.149 11.697 -8.571 1.00 93.25 298 ARG A O 1
ATOM 2376 N N . ALA A 1 299 ? -6.430 12.580 -6.530 1.00 94.50 299 ALA A N 1
ATOM 2377 C CA . ALA A 1 299 ? -5.235 13.425 -6.587 1.00 94.50 299 ALA A CA 1
ATOM 2378 C C . ALA A 1 299 ? -3.942 12.598 -6.692 1.00 94.50 299 ALA A C 1
ATOM 2380 O O . ALA A 1 299 ? -3.108 12.864 -7.556 1.00 94.50 299 ALA A O 1
ATOM 2381 N N . VAL A 1 300 ? -3.803 11.557 -5.861 1.00 93.06 300 VAL A N 1
ATOM 2382 C CA . VAL A 1 300 ? -2.640 10.654 -5.904 1.00 93.06 300 VAL A CA 1
ATOM 2383 C C . VAL A 1 300 ? -2.618 9.856 -7.210 1.00 93.06 300 VAL A C 1
ATOM 2385 O O . VAL A 1 300 ? -1.560 9.718 -7.818 1.00 93.06 300 VAL A O 1
ATOM 2388 N N . GLY A 1 301 ? -3.776 9.381 -7.679 1.00 95.25 301 GLY A N 1
ATOM 2389 C CA . GLY A 1 301 ? -3.910 8.695 -8.966 1.00 95.25 301 GLY A CA 1
ATOM 2390 C C . GLY A 1 301 ? -3.454 9.549 -10.149 1.00 95.25 301 GLY A C 1
ATOM 2391 O O . GLY A 1 301 ? -2.645 9.087 -10.953 1.00 95.25 301 GLY A O 1
ATOM 2392 N N . ILE A 1 302 ? -3.891 10.812 -10.225 1.00 97.31 302 ILE A N 1
ATOM 2393 C CA . ILE A 1 302 ? -3.448 11.756 -11.266 1.00 97.31 302 ILE A CA 1
ATOM 2394 C C . ILE A 1 302 ? -1.935 11.972 -11.178 1.00 97.31 302 ILE A C 1
ATOM 2396 O O . ILE A 1 302 ? -1.246 11.801 -12.181 1.00 97.31 302 ILE A O 1
ATOM 2400 N N . GLY A 1 303 ? -1.408 12.279 -9.989 1.00 97.31 303 GLY A N 1
ATOM 2401 C CA . GLY A 1 303 ? 0.025 12.521 -9.797 1.00 97.31 303 GLY A CA 1
ATOM 2402 C C . GLY A 1 303 ? 0.894 11.338 -10.233 1.00 97.31 303 GLY A C 1
ATOM 2403 O O . GLY A 1 303 ? 1.853 11.518 -10.980 1.00 97.31 303 GLY A O 1
ATOM 2404 N N . LEU A 1 304 ? 0.526 10.113 -9.845 1.00 97.56 304 LEU A N 1
ATOM 2405 C CA . LEU A 1 304 ? 1.259 8.902 -10.231 1.00 97.56 304 LEU A CA 1
ATOM 2406 C C . LEU A 1 304 ? 1.063 8.521 -11.709 1.00 97.56 304 LEU A C 1
ATOM 2408 O O . LEU A 1 304 ? 1.945 7.900 -12.294 1.00 97.56 304 LEU A O 1
ATOM 2412 N N . THR A 1 305 ? -0.042 8.928 -12.339 1.00 98.12 305 THR A N 1
ATOM 2413 C CA . THR A 1 305 ? -0.246 8.760 -13.790 1.00 98.12 305 THR A CA 1
ATOM 2414 C C . THR A 1 305 ? 0.617 9.735 -14.593 1.00 98.12 305 THR A C 1
ATOM 2416 O O . THR A 1 305 ? 1.207 9.349 -15.598 1.00 98.12 305 THR A O 1
ATOM 2419 N N . VAL A 1 306 ? 0.754 10.983 -14.132 1.00 97.94 306 VAL A N 1
ATOM 2420 C CA . VAL A 1 306 ? 1.701 11.947 -14.716 1.00 97.94 306 VAL A CA 1
ATOM 2421 C C . VAL A 1 306 ? 3.130 11.434 -14.563 1.00 97.94 306 VAL A C 1
ATOM 2423 O O . VAL A 1 306 ? 3.889 11.443 -15.529 1.00 97.94 306 VAL A O 1
ATOM 2426 N N . PHE A 1 307 ? 3.477 10.914 -13.383 1.00 97.56 307 PHE A N 1
ATOM 2427 C CA . PHE A 1 307 ? 4.773 10.285 -13.145 1.00 97.56 307 PHE A CA 1
ATOM 2428 C C . PHE A 1 307 ? 5.033 9.109 -14.103 1.00 97.56 307 PHE A C 1
ATOM 2430 O O . PHE A 1 307 ? 6.094 9.054 -14.715 1.00 97.56 307 PHE A O 1
ATOM 2437 N N . LEU A 1 308 ? 4.054 8.223 -14.318 1.00 98.25 308 LEU A N 1
ATOM 2438 C CA . LEU A 1 308 ? 4.133 7.170 -15.336 1.00 98.25 308 LEU A CA 1
ATOM 2439 C C . LEU A 1 308 ? 4.419 7.737 -16.736 1.00 98.25 308 LEU A C 1
ATOM 2441 O O . LEU A 1 308 ? 5.286 7.211 -17.431 1.00 98.25 308 LEU A O 1
ATOM 2445 N N . GLY A 1 309 ? 3.734 8.811 -17.137 1.00 97.88 309 GLY A N 1
ATOM 2446 C CA . GLY A 1 309 ? 3.988 9.491 -18.410 1.00 97.88 309 GLY A CA 1
ATOM 2447 C C . GLY A 1 309 ? 5.423 10.015 -18.522 1.00 97.88 309 GLY A C 1
ATOM 2448 O O . GLY A 1 309 ? 6.071 9.813 -19.545 1.00 97.88 309 GLY A O 1
ATOM 2449 N N . ILE A 1 310 ? 5.953 10.611 -17.450 1.00 97.25 310 ILE A N 1
ATOM 2450 C CA . ILE A 1 310 ? 7.344 11.083 -17.383 1.00 97.25 310 ILE A CA 1
ATOM 2451 C C . ILE A 1 310 ? 8.327 9.917 -17.522 1.00 97.25 310 ILE A C 1
ATOM 2453 O O . ILE A 1 310 ? 9.289 10.032 -18.273 1.00 97.25 310 ILE A O 1
ATOM 2457 N N . ILE A 1 311 ? 8.089 8.791 -16.844 1.00 97.94 311 ILE A N 1
ATOM 2458 C CA . ILE A 1 311 ? 8.958 7.608 -16.938 1.00 97.94 311 ILE A CA 1
ATOM 2459 C C . ILE A 1 311 ? 8.917 6.990 -18.335 1.00 97.94 311 ILE A C 1
ATOM 2461 O O . ILE A 1 311 ? 9.968 6.639 -18.860 1.00 97.94 311 ILE A O 1
ATOM 2465 N N . MET A 1 312 ? 7.737 6.912 -18.954 1.00 97.50 312 MET A N 1
ATOM 2466 C CA . MET A 1 312 ? 7.558 6.414 -20.321 1.00 97.50 312 MET A CA 1
ATOM 2467 C C . MET A 1 312 ? 8.292 7.277 -21.353 1.00 97.50 312 MET A C 1
ATOM 2469 O O . MET A 1 312 ? 8.942 6.773 -22.261 1.00 97.50 312 MET A O 1
ATOM 2473 N N . VAL A 1 313 ? 8.175 8.597 -21.233 1.00 97.12 313 VAL A N 1
ATOM 2474 C CA . VAL A 1 313 ? 8.829 9.534 -22.151 1.00 97.12 313 VAL A CA 1
ATOM 2475 C C . VAL A 1 313 ? 10.335 9.588 -21.885 1.00 97.12 313 VAL A C 1
ATOM 2477 O O . VAL A 1 313 ? 11.137 9.587 -22.816 1.00 97.12 313 VAL A O 1
ATOM 2480 N N . GLY A 1 314 ? 10.729 9.593 -20.611 1.00 96.62 314 GLY A N 1
ATOM 2481 C CA . GLY A 1 314 ? 12.121 9.626 -20.180 1.00 96.62 314 GLY A CA 1
ATOM 2482 C C . GLY A 1 314 ? 12.898 8.375 -20.575 1.00 96.62 314 GLY A C 1
ATOM 2483 O O . GLY A 1 314 ? 14.054 8.497 -20.966 1.00 96.62 314 GLY A O 1
ATOM 2484 N N . SER A 1 315 ? 12.279 7.191 -20.548 1.00 96.31 315 SER A N 1
ATOM 2485 C CA . SER A 1 315 ? 12.938 5.955 -20.982 1.00 96.31 315 SER A CA 1
ATOM 2486 C C . SER A 1 315 ? 13.321 5.975 -22.461 1.00 96.31 315 SER A C 1
ATOM 2488 O O . SER A 1 315 ? 14.394 5.490 -22.811 1.00 96.31 315 SER A O 1
ATOM 2490 N N . VAL A 1 316 ? 12.474 6.557 -23.314 1.00 97.06 316 VAL A N 1
ATOM 2491 C CA . VAL A 1 316 ? 12.738 6.700 -24.754 1.00 97.06 316 VAL A CA 1
ATOM 2492 C C . VAL A 1 316 ? 13.746 7.820 -25.009 1.00 97.06 316 VAL A C 1
ATOM 2494 O O . VAL A 1 316 ? 14.722 7.619 -25.726 1.00 97.06 316 VAL A O 1
ATOM 2497 N N . HIS A 1 317 ? 13.549 8.992 -24.394 1.00 97.19 317 HIS A N 1
ATOM 2498 C CA . HIS A 1 317 ? 14.418 10.162 -24.590 1.00 97.19 317 HIS A CA 1
ATOM 2499 C C . HIS A 1 317 ? 15.857 9.928 -24.114 1.00 97.19 317 HIS A C 1
ATOM 2501 O O . HIS A 1 317 ? 16.796 10.402 -24.739 1.00 97.19 317 HIS A O 1
ATOM 2507 N N . LEU A 1 318 ? 16.044 9.170 -23.031 1.00 96.44 318 LEU A N 1
ATOM 2508 C CA . LEU A 1 318 ? 17.371 8.818 -22.510 1.00 96.44 318 LEU A CA 1
ATOM 2509 C C . LEU A 1 318 ? 17.986 7.588 -23.206 1.00 96.44 318 LEU A C 1
ATOM 2511 O O . LEU A 1 318 ? 19.059 7.145 -22.804 1.00 96.44 318 LEU A O 1
ATOM 2515 N N . GLY A 1 319 ? 17.319 7.016 -24.215 1.00 95.38 319 GLY A N 1
ATOM 2516 C CA . GLY A 1 319 ? 17.830 5.887 -24.999 1.00 95.38 319 GLY A CA 1
ATOM 2517 C C . GLY A 1 319 ? 17.808 4.532 -24.283 1.00 95.38 319 GLY A C 1
ATOM 2518 O O . GLY A 1 319 ? 18.437 3.591 -24.755 1.00 95.38 319 GLY A O 1
ATOM 2519 N N . TRP A 1 320 ? 17.098 4.402 -23.157 1.00 95.94 320 TRP A N 1
ATOM 2520 C CA . TRP A 1 320 ? 17.024 3.144 -22.404 1.00 95.94 320 TRP A CA 1
ATOM 2521 C C . TRP A 1 320 ? 16.153 2.084 -23.075 1.00 95.94 320 TRP A C 1
ATOM 2523 O O . TRP A 1 320 ? 16.453 0.897 -22.978 1.00 95.94 320 TRP A O 1
ATOM 2533 N N . HIS A 1 321 ? 15.052 2.505 -23.696 1.00 96.94 321 HIS A N 1
ATOM 2534 C CA . HIS A 1 321 ? 13.995 1.611 -24.158 1.00 96.94 321 HIS A CA 1
ATOM 2535 C C . HIS A 1 321 ? 13.410 2.075 -25.492 1.00 96.94 321 HIS A C 1
ATOM 2537 O O . HIS A 1 321 ? 13.274 3.280 -25.725 1.00 96.94 321 HIS A O 1
ATOM 2543 N N . TYR A 1 322 ? 12.988 1.123 -26.324 1.00 96.94 322 TYR A N 1
ATOM 2544 C CA . TYR A 1 322 ? 12.028 1.401 -27.394 1.00 96.94 322 TYR A CA 1
ATOM 2545 C C . TYR A 1 322 ? 10.681 1.788 -26.760 1.00 96.94 322 TYR A C 1
ATOM 2547 O O . TYR A 1 322 ? 10.376 1.376 -25.634 1.00 96.94 322 TYR A O 1
ATOM 2555 N N . ALA A 1 323 ? 9.835 2.559 -27.446 1.00 96.75 323 ALA A N 1
ATOM 2556 C CA . ALA A 1 323 ? 8.532 2.913 -26.875 1.00 96.75 323 ALA A CA 1
ATOM 2557 C C . ALA A 1 323 ? 7.639 1.666 -26.701 1.00 96.75 323 ALA A C 1
ATOM 2559 O O . ALA A 1 323 ? 6.944 1.537 -25.688 1.00 96.75 323 ALA A O 1
ATOM 2560 N N . VAL A 1 324 ? 7.732 0.688 -27.607 1.00 97.00 324 VAL A N 1
ATOM 2561 C CA . VAL A 1 324 ? 7.051 -0.612 -27.487 1.00 97.00 324 VAL A CA 1
ATOM 2562 C C . VAL A 1 324 ? 7.399 -1.368 -26.196 1.00 97.00 324 VAL A C 1
ATOM 2564 O O . VAL A 1 324 ? 6.505 -1.977 -25.600 1.00 97.00 324 VAL A O 1
ATOM 2567 N N . ASP A 1 325 ? 8.633 -1.261 -25.687 1.00 97.12 325 ASP A N 1
ATOM 2568 C CA . ASP A 1 325 ? 9.037 -1.894 -24.421 1.00 97.12 325 ASP A CA 1
ATOM 2569 C C . ASP A 1 325 ? 8.208 -1.365 -23.249 1.00 97.12 325 ASP A C 1
ATOM 2571 O O . ASP A 1 325 ? 7.831 -2.107 -22.333 1.00 97.12 325 ASP A O 1
ATOM 2575 N N . GLY A 1 326 ? 7.920 -0.061 -23.282 1.00 96.69 326 GLY A N 1
ATOM 2576 C CA . GLY A 1 326 ? 7.082 0.622 -22.310 1.00 96.69 326 GLY A CA 1
ATOM 2577 C C . GLY A 1 326 ? 5.619 0.197 -22.413 1.00 96.69 326 GLY A C 1
ATOM 2578 O O . GLY A 1 326 ? 4.995 -0.094 -21.392 1.00 96.69 326 GLY A O 1
ATOM 2579 N N . TYR A 1 327 ? 5.080 0.069 -23.629 1.00 97.62 327 TYR A N 1
ATOM 2580 C CA . TYR A 1 327 ? 3.706 -0.407 -23.838 1.00 97.62 327 TYR A CA 1
ATOM 2581 C C . TYR A 1 327 ? 3.510 -1.832 -23.333 1.00 97.62 327 TYR A C 1
ATOM 2583 O O . TYR A 1 327 ? 2.538 -2.107 -22.625 1.00 97.62 327 TYR A O 1
ATOM 2591 N N . VAL A 1 328 ? 4.448 -2.731 -23.634 1.00 97.38 328 VAL A N 1
ATOM 2592 C CA . VAL A 1 328 ? 4.383 -4.114 -23.154 1.00 97.38 328 VAL A CA 1
ATOM 2593 C C . VAL A 1 328 ? 4.613 -4.186 -21.647 1.00 97.38 328 VAL A C 1
ATOM 2595 O O . VAL A 1 328 ? 3.927 -4.958 -20.972 1.00 97.38 328 VAL A O 1
ATOM 2598 N N . GLY A 1 329 ? 5.478 -3.339 -21.083 1.00 97.44 329 GLY A N 1
ATOM 2599 C CA . GLY A 1 329 ? 5.619 -3.180 -19.634 1.00 97.44 329 GLY A CA 1
ATOM 2600 C C . GLY A 1 329 ? 4.305 -2.766 -18.956 1.00 97.44 329 GLY A C 1
ATOM 2601 O O . GLY A 1 329 ? 3.849 -3.432 -18.022 1.00 97.44 329 GLY A O 1
ATOM 2602 N N . ALA A 1 330 ? 3.648 -1.717 -19.457 1.00 98.12 330 ALA A N 1
ATOM 2603 C CA . ALA A 1 330 ? 2.365 -1.237 -18.940 1.00 98.12 330 ALA A CA 1
ATOM 2604 C C . ALA A 1 330 ? 1.250 -2.287 -19.085 1.00 98.12 330 ALA A C 1
ATOM 2606 O O . ALA A 1 330 ? 0.532 -2.571 -18.122 1.00 98.12 330 ALA A O 1
ATOM 2607 N N . ALA A 1 331 ? 1.136 -2.921 -20.255 1.00 98.06 331 ALA A N 1
ATOM 2608 C CA . ALA A 1 331 ? 0.163 -3.982 -20.503 1.00 98.06 331 ALA A CA 1
ATOM 2609 C C . ALA A 1 331 ? 0.379 -5.179 -19.564 1.00 98.06 331 ALA A C 1
ATOM 2611 O O . ALA A 1 331 ? -0.579 -5.681 -18.974 1.00 98.06 331 ALA A O 1
ATOM 2612 N N . SER A 1 332 ? 1.633 -5.589 -19.352 1.00 97.69 332 SER A N 1
ATOM 2613 C CA . SER A 1 332 ? 1.980 -6.668 -18.422 1.00 97.69 332 SER A CA 1
ATOM 2614 C C . SER A 1 332 ? 1.553 -6.334 -16.994 1.00 97.69 332 SER A C 1
ATOM 2616 O O . SER A 1 332 ? 0.947 -7.169 -16.322 1.00 97.69 332 SER A O 1
ATOM 2618 N N . ALA A 1 333 ? 1.797 -5.103 -16.534 1.00 97.94 333 ALA A N 1
ATOM 2619 C CA . ALA A 1 333 ? 1.363 -4.654 -15.214 1.00 97.94 333 ALA A CA 1
ATOM 2620 C C . ALA A 1 333 ? -0.169 -4.659 -15.069 1.00 97.94 333 ALA A C 1
ATOM 2622 O O . ALA A 1 333 ? -0.677 -5.126 -14.050 1.00 97.94 333 ALA A O 1
ATOM 2623 N N . LEU A 1 334 ? -0.912 -4.209 -16.087 1.00 98.06 334 LEU A N 1
ATOM 2624 C CA . LEU A 1 334 ? -2.382 -4.237 -16.099 1.00 98.06 334 LEU A CA 1
ATOM 2625 C C . LEU A 1 334 ? -2.933 -5.668 -16.046 1.00 98.06 334 LEU A C 1
ATOM 2627 O O . LEU A 1 334 ? -3.841 -5.954 -15.261 1.00 98.06 334 LEU A O 1
ATOM 2631 N N . VAL A 1 335 ? -2.368 -6.577 -16.846 1.00 98.00 335 VAL A N 1
ATOM 2632 C CA . VAL A 1 335 ? -2.762 -7.993 -16.876 1.00 98.00 335 VAL A CA 1
ATOM 2633 C C . VAL A 1 335 ? -2.472 -8.659 -15.534 1.00 98.00 335 VAL A C 1
ATOM 2635 O O . VAL A 1 335 ? -3.362 -9.295 -14.968 1.00 98.00 335 VAL A O 1
ATOM 2638 N N . LEU A 1 336 ? -1.266 -8.483 -14.986 1.00 97.94 336 LEU A N 1
ATOM 2639 C CA . LEU A 1 336 ? -0.898 -9.033 -13.680 1.00 97.94 336 LEU A CA 1
ATOM 2640 C C . LEU A 1 336 ? -1.782 -8.467 -12.567 1.00 97.94 336 LEU A C 1
ATOM 2642 O O . LEU A 1 336 ? -2.275 -9.227 -11.734 1.00 97.94 336 LEU A O 1
ATOM 2646 N N . TRP A 1 337 ? -2.043 -7.158 -12.578 1.00 96.88 337 TRP A N 1
ATOM 2647 C CA . TRP A 1 337 ? -2.954 -6.523 -11.631 1.00 96.88 337 TRP A CA 1
ATOM 2648 C C . TRP A 1 337 ? -4.339 -7.161 -11.676 1.00 96.88 337 TRP A C 1
ATOM 2650 O O . TRP A 1 337 ? -4.862 -7.565 -10.638 1.00 96.88 337 TRP A O 1
ATOM 2660 N N . TRP A 1 338 ? -4.915 -7.310 -12.866 1.00 96.19 338 TRP A N 1
ATOM 2661 C CA . TRP A 1 338 ? -6.227 -7.925 -13.041 1.00 96.19 338 TRP A CA 1
ATOM 2662 C C . TRP A 1 338 ? -6.257 -9.399 -12.617 1.00 96.19 338 TRP A C 1
ATOM 2664 O O . TRP A 1 338 ? -7.171 -9.806 -11.897 1.00 96.19 338 TRP A O 1
ATOM 2674 N N . LEU A 1 339 ? -5.255 -10.193 -13.010 1.00 96.19 339 LEU A N 1
ATOM 2675 C CA . LEU A 1 339 ? -5.158 -11.616 -12.670 1.00 96.19 339 LEU A CA 1
ATOM 2676 C C . LEU A 1 339 ? -5.047 -11.829 -11.161 1.00 96.19 339 LEU A C 1
ATOM 2678 O O . LEU A 1 339 ? -5.810 -12.616 -10.597 1.00 96.19 339 LEU A O 1
ATOM 2682 N N . VAL A 1 340 ? -4.136 -11.109 -10.502 1.00 94.44 340 VAL A N 1
ATOM 2683 C CA . VAL A 1 340 ? -3.954 -11.195 -9.048 1.00 94.44 340 VAL A CA 1
ATOM 2684 C C . VAL A 1 340 ? -5.207 -10.701 -8.331 1.00 94.44 340 VAL A C 1
ATOM 2686 O O . VAL A 1 340 ? -5.656 -11.354 -7.395 1.00 94.44 340 VAL A O 1
ATOM 2689 N N . GLY A 1 341 ? -5.829 -9.616 -8.801 1.00 92.00 341 GLY A N 1
ATOM 2690 C CA . GLY A 1 341 ? -7.103 -9.133 -8.261 1.00 92.00 341 GLY A CA 1
ATOM 2691 C C . GLY A 1 341 ? -8.192 -10.206 -8.307 1.00 92.00 341 GLY A C 1
ATOM 2692 O O . GLY A 1 341 ? -8.776 -10.538 -7.279 1.00 92.00 341 GLY A O 1
ATOM 2693 N N . LYS A 1 342 ? -8.387 -10.842 -9.470 1.00 90.38 342 LYS A N 1
ATOM 2694 C CA . LYS A 1 342 ? -9.332 -11.958 -9.626 1.00 90.38 342 LYS A CA 1
ATOM 2695 C C . LYS A 1 342 ? -8.987 -13.170 -8.764 1.00 90.38 342 LYS A C 1
ATOM 2697 O O . LYS A 1 342 ? -9.893 -13.865 -8.309 1.00 90.38 342 LYS A O 1
ATOM 2702 N N . ALA A 1 343 ? -7.707 -13.484 -8.586 1.00 89.00 343 ALA A N 1
ATOM 2703 C CA . ALA A 1 343 ? -7.282 -14.591 -7.733 1.00 89.00 343 ALA A CA 1
ATOM 2704 C C . ALA A 1 343 ? -7.604 -14.305 -6.259 1.00 89.00 343 ALA A C 1
ATOM 2706 O O . ALA A 1 343 ? -8.179 -15.157 -5.582 1.00 89.00 343 ALA A O 1
ATOM 2707 N N . LEU A 1 344 ? -7.318 -13.089 -5.789 1.00 86.00 344 LEU A N 1
ATOM 2708 C CA . LEU A 1 344 ? -7.642 -12.652 -4.430 1.00 86.00 344 LEU A CA 1
ATOM 2709 C C . LEU A 1 344 ? -9.156 -12.657 -4.175 1.00 86.00 344 LEU A C 1
ATOM 2711 O O . LEU A 1 344 ? -9.588 -13.132 -3.126 1.00 86.00 344 LEU A O 1
ATOM 2715 N N . ASP A 1 345 ? -9.962 -12.239 -5.155 1.00 81.44 345 ASP A N 1
ATOM 2716 C CA . ASP A 1 345 ? -11.427 -12.258 -5.054 1.00 81.44 345 ASP A CA 1
ATOM 2717 C C . ASP A 1 345 ? -12.000 -13.686 -4.910 1.00 81.44 345 ASP A C 1
ATOM 2719 O O . ASP A 1 345 ? -13.044 -13.869 -4.283 1.00 81.44 345 ASP A O 1
ATOM 2723 N N . ARG A 1 346 ? -11.321 -14.710 -5.454 1.00 72.75 346 ARG A N 1
ATOM 2724 C CA . ARG A 1 346 ? -11.728 -16.127 -5.345 1.00 72.75 346 ARG A CA 1
ATOM 2725 C C . ARG A 1 346 ? -11.279 -16.794 -4.049 1.00 72.75 346 ARG A C 1
ATOM 2727 O O . ARG A 1 346 ? -12.019 -17.600 -3.496 1.00 72.75 346 ARG A O 1
ATOM 2734 N N . VAL A 1 347 ? -10.068 -16.489 -3.585 1.00 63.56 347 VAL A N 1
ATOM 2735 C CA . VAL A 1 347 ? -9.471 -17.114 -2.390 1.00 63.56 347 VAL A CA 1
ATOM 2736 C C . VAL A 1 347 ? -10.033 -16.505 -1.101 1.00 63.56 347 VAL A C 1
ATOM 2738 O O . VAL A 1 347 ? -10.032 -17.157 -0.059 1.00 63.56 347 VAL A O 1
ATOM 2741 N N . ALA A 1 348 ? -10.575 -15.284 -1.156 1.00 48.59 348 ALA A N 1
ATOM 2742 C CA . ALA A 1 348 ? -11.164 -14.635 0.005 1.00 48.59 348 ALA A CA 1
ATOM 2743 C C . ALA A 1 348 ? -12.353 -13.718 -0.360 1.00 48.59 348 ALA A C 1
ATOM 2745 O O . ALA A 1 348 ? -12.184 -12.500 -0.453 1.00 48.59 348 ALA A O 1
ATOM 2746 N N . PRO A 1 349 ? -13.600 -14.233 -0.432 1.00 42.38 349 PRO A N 1
ATOM 2747 C CA . PRO A 1 349 ? -14.800 -13.388 -0.569 1.00 42.38 349 PRO A CA 1
ATOM 2748 C C . PRO A 1 349 ? -14.988 -12.382 0.594 1.00 42.38 349 PRO A C 1
ATOM 2750 O O . PRO A 1 349 ? -15.805 -11.462 0.522 1.00 42.38 349 PRO A O 1
ATOM 2753 N N . GLY A 1 350 ? -14.211 -12.526 1.675 1.00 41.41 350 GLY A N 1
ATOM 2754 C CA . GLY A 1 350 ? -14.134 -11.598 2.805 1.00 41.41 350 GLY A CA 1
ATOM 2755 C C . GLY A 1 350 ? -13.175 -10.410 2.639 1.00 41.41 350 GLY A C 1
ATOM 2756 O O . GLY A 1 350 ? -13.113 -9.591 3.547 1.00 41.41 350 GLY A O 1
ATOM 2757 N N . VAL A 1 351 ? -12.442 -10.302 1.525 1.00 45.88 351 VAL A N 1
ATOM 2758 C CA . VAL A 1 351 ? -11.440 -9.242 1.262 1.00 45.88 351 VAL A CA 1
ATOM 2759 C C . VAL A 1 351 ? -11.988 -8.192 0.277 1.00 45.88 351 VAL A C 1
ATOM 2761 O O . VAL A 1 351 ? -11.239 -7.518 -0.416 1.00 45.88 351 VAL A O 1
ATOM 2764 N N . ARG A 1 352 ? -13.315 -8.027 0.199 1.00 40.88 352 ARG A N 1
ATOM 2765 C CA . ARG A 1 352 ? -13.927 -6.879 -0.491 1.00 40.88 352 ARG A CA 1
ATOM 2766 C C . ARG A 1 352 ? -13.877 -5.647 0.404 1.00 40.88 352 ARG A C 1
ATOM 2768 O O . ARG A 1 352 ? -14.214 -5.742 1.583 1.00 40.88 352 ARG A O 1
ATOM 2775 N N . ASP A 1 353 ? -13.469 -4.530 -0.187 1.00 45.09 353 ASP A N 1
ATOM 2776 C CA . ASP A 1 353 ? -13.385 -3.226 0.461 1.00 45.09 353 ASP A CA 1
ATOM 2777 C C . ASP A 1 353 ? -14.758 -2.834 1.040 1.00 45.09 353 ASP A C 1
ATOM 2779 O O . ASP A 1 353 ? -15.802 -3.028 0.410 1.00 45.09 353 ASP A O 1
ATOM 2783 N N . GLU A 1 354 ? -14.766 -2.305 2.260 1.00 40.91 354 GLU A N 1
ATOM 2784 C CA . GLU A 1 354 ? -15.981 -1.867 2.961 1.00 40.91 354 GLU A CA 1
ATOM 2785 C C . GLU A 1 354 ? -16.656 -0.709 2.196 1.00 40.91 354 GLU A C 1
ATOM 2787 O O . GLU A 1 354 ? -17.876 -0.559 2.240 1.00 40.91 354 GLU A O 1
ATOM 2792 N N . ARG A 1 355 ? -15.872 0.032 1.393 1.00 34.69 355 ARG A N 1
ATOM 2793 C CA . ARG A 1 355 ? -16.335 1.058 0.444 1.00 34.69 355 ARG A CA 1
ATOM 2794 C C . ARG A 1 355 ? -17.052 0.504 -0.789 1.00 34.69 355 ARG A C 1
ATOM 2796 O O . ARG A 1 355 ? -18.098 1.040 -1.135 1.00 34.69 355 ARG A O 1
ATOM 2803 N N . GLU A 1 356 ? -16.543 -0.557 -1.423 1.00 40.03 356 GLU A N 1
ATOM 2804 C CA . GLU A 1 356 ? -17.204 -1.180 -2.592 1.00 40.03 356 GLU A CA 1
ATOM 2805 C C . GLU A 1 356 ? -18.535 -1.840 -2.190 1.00 40.03 356 GLU A C 1
ATOM 2807 O O . GLU A 1 356 ? -19.510 -1.794 -2.937 1.00 40.03 356 GLU A O 1
ATOM 2812 N N . ARG A 1 357 ? -18.624 -2.375 -0.961 1.00 39.19 357 ARG A N 1
ATOM 2813 C CA . ARG A 1 357 ? -19.888 -2.897 -0.412 1.00 39.19 357 ARG A CA 1
ATOM 2814 C C . ARG A 1 357 ? -20.965 -1.829 -0.242 1.00 39.19 357 ARG A C 1
ATOM 2816 O O . ARG A 1 357 ? -22.136 -2.173 -0.307 1.00 39.19 357 ARG A O 1
ATOM 2823 N N . LEU A 1 358 ? -20.597 -0.573 0.002 1.00 37.41 358 LEU A N 1
ATOM 2824 C CA . LEU A 1 358 ? -21.564 0.514 0.169 1.00 37.41 358 LEU A CA 1
ATOM 2825 C C . LEU A 1 358 ? -22.068 1.031 -1.185 1.00 37.41 358 LEU A C 1
ATOM 2827 O O . LEU A 1 358 ? -23.255 1.301 -1.319 1.00 37.41 358 LEU A O 1
ATOM 2831 N N . THR A 1 359 ? -21.206 1.081 -2.204 1.00 33.09 359 THR A N 1
ATOM 2832 C CA . THR A 1 359 ? -21.583 1.515 -3.560 1.00 33.09 359 THR A CA 1
ATOM 2833 C C . THR A 1 359 ? -22.393 0.472 -4.333 1.00 33.09 359 THR A C 1
ATOM 2835 O O . THR A 1 359 ? -23.308 0.839 -5.065 1.00 33.09 359 THR A O 1
ATOM 2838 N N . ASP A 1 360 ? -22.126 -0.826 -4.143 1.00 38.88 360 ASP A N 1
ATOM 2839 C CA . ASP A 1 360 ? -22.912 -1.892 -4.789 1.00 38.88 360 ASP A CA 1
ATOM 2840 C C . ASP A 1 360 ? -24.335 -2.000 -4.205 1.00 38.88 360 ASP A C 1
ATOM 2842 O O . ASP A 1 360 ? -25.274 -2.374 -4.909 1.00 38.88 360 ASP A O 1
ATOM 2846 N N . VAL A 1 361 ? -24.523 -1.630 -2.931 1.00 42.72 361 VAL A N 1
ATOM 2847 C CA . VAL A 1 361 ? -25.838 -1.642 -2.261 1.00 42.72 361 VAL A CA 1
ATOM 2848 C C . VAL A 1 361 ? -26.760 -0.532 -2.780 1.00 42.72 361 VAL A C 1
ATOM 2850 O O . VAL A 1 361 ? -27.975 -0.717 -2.787 1.00 42.72 361 VAL A O 1
ATOM 2853 N N . GLU A 1 362 ? -26.211 0.580 -3.273 1.00 37.34 362 GLU A N 1
ATOM 2854 C CA . GLU A 1 362 ? -26.998 1.660 -3.887 1.00 37.34 362 GLU A CA 1
ATOM 2855 C C . GLU A 1 362 ? -27.313 1.406 -5.375 1.00 37.34 362 GLU A C 1
ATOM 2857 O O . GLU A 1 362 ? -28.272 1.971 -5.899 1.00 37.34 362 GLU A O 1
ATOM 2862 N N . GLY A 1 363 ? -26.545 0.544 -6.057 1.00 37.16 363 GLY A N 1
ATOM 2863 C CA . GLY A 1 363 ? -26.593 0.396 -7.518 1.00 37.16 363 GLY A CA 1
ATOM 2864 C C . GLY A 1 363 ? -27.244 -0.873 -8.077 1.00 37.16 363 GLY A C 1
ATOM 2865 O O . GLY A 1 363 ? -27.512 -0.922 -9.277 1.00 37.16 363 GLY A O 1
ATOM 2866 N N . GLY A 1 364 ? -27.511 -1.909 -7.276 1.00 41.12 364 GLY A N 1
ATOM 2867 C CA . GLY A 1 364 ? -27.991 -3.166 -7.854 1.00 41.12 364 GLY A CA 1
ATOM 2868 C C . GLY A 1 364 ? -28.584 -4.156 -6.867 1.00 41.12 364 GLY A C 1
ATOM 2869 O O . GLY A 1 364 ? -27.883 -5.001 -6.321 1.00 41.12 364 GLY A O 1
ATOM 2870 N N . LEU A 1 365 ? -29.908 -4.147 -6.741 1.00 35.50 365 LEU A N 1
ATOM 2871 C CA . LEU A 1 365 ? -30.655 -5.325 -6.307 1.00 35.50 365 LEU A CA 1
ATOM 2872 C C . LEU A 1 365 ? -31.728 -5.634 -7.352 1.00 35.50 365 LEU A C 1
ATOM 2874 O O . LEU A 1 365 ? -32.857 -5.160 -7.268 1.00 35.50 365 LEU A O 1
ATOM 2878 N N . ALA A 1 366 ? -31.351 -6.439 -8.348 1.00 39.16 366 ALA A N 1
ATOM 2879 C CA . ALA A 1 366 ? -32.315 -7.202 -9.131 1.00 39.16 366 ALA A CA 1
ATOM 2880 C C . ALA A 1 366 ? -32.925 -8.287 -8.225 1.00 39.16 366 ALA A C 1
ATOM 2882 O O . ALA A 1 366 ? -32.207 -8.965 -7.487 1.00 39.16 366 ALA A O 1
ATOM 2883 N N . SER A 1 367 ? -34.249 -8.424 -8.268 1.00 36.88 367 SER A N 1
ATOM 2884 C CA . SER A 1 367 ? -35.088 -9.180 -7.325 1.00 36.88 367 SER A CA 1
ATOM 2885 C C . SER A 1 367 ? -34.864 -10.695 -7.274 1.00 36.88 367 SER A C 1
ATOM 2887 O O . SER A 1 367 ? -35.429 -11.354 -6.405 1.00 36.88 367 SER A O 1
ATOM 2889 N N . ASP A 1 368 ? -34.040 -11.260 -8.156 1.00 38.97 368 ASP A N 1
ATOM 2890 C CA . ASP A 1 368 ? -34.159 -12.678 -8.524 1.00 38.97 368 ASP A CA 1
ATOM 2891 C C . ASP A 1 368 ? -33.083 -13.601 -7.925 1.00 38.97 368 ASP A C 1
ATOM 2893 O O . ASP A 1 368 ? -33.021 -14.780 -8.265 1.00 38.97 368 ASP A O 1
ATOM 2897 N N . GLN A 1 369 ? -32.238 -13.115 -7.007 1.00 42.38 369 GLN A N 1
ATOM 2898 C CA . GLN A 1 369 ? -31.172 -13.925 -6.388 1.00 42.38 369 GLN A CA 1
ATOM 2899 C C . GLN A 1 369 ? -31.229 -13.980 -4.855 1.00 42.38 369 GLN A C 1
ATOM 2901 O O . GLN A 1 369 ? -30.220 -13.802 -4.172 1.00 42.38 369 GLN A O 1
ATOM 2906 N N . ILE A 1 370 ? -32.402 -14.271 -4.287 1.00 35.84 370 ILE A N 1
ATOM 2907 C CA . ILE A 1 370 ? -32.505 -14.680 -2.877 1.00 35.84 370 ILE A CA 1
ATOM 2908 C C . ILE A 1 370 ? -32.540 -16.219 -2.814 1.00 35.84 370 ILE A C 1
ATOM 2910 O O . ILE A 1 370 ? -33.450 -16.818 -3.388 1.00 35.84 370 ILE A O 1
ATOM 2914 N N . PRO A 1 371 ? -31.588 -16.886 -2.127 1.00 34.31 371 PRO A N 1
ATOM 2915 C CA . PRO A 1 371 ? -31.596 -18.339 -1.972 1.00 34.31 371 PRO A CA 1
ATOM 2916 C C . PRO A 1 371 ? -32.874 -18.820 -1.271 1.00 34.31 371 PRO A C 1
ATOM 2918 O O . PRO A 1 371 ? -33.166 -18.399 -0.148 1.00 34.31 371 PRO A O 1
ATOM 2921 N N . GLN A 1 372 ? -33.607 -19.737 -1.907 1.00 37.62 372 GLN A N 1
ATOM 2922 C CA . GLN A 1 372 ? -34.729 -20.454 -1.296 1.00 37.62 372 GLN A CA 1
ATOM 2923 C C . GLN A 1 372 ? -34.185 -21.368 -0.186 1.00 37.62 372 GLN A C 1
ATOM 2925 O O . GLN A 1 372 ? -33.715 -22.470 -0.449 1.00 37.62 372 GLN A O 1
ATOM 2930 N N . GLY A 1 373 ? -34.159 -20.872 1.052 1.00 41.31 373 GLY A N 1
ATOM 2931 C CA . GLY A 1 373 ? -33.622 -21.597 2.211 1.00 41.31 373 GLY A CA 1
ATOM 2932 C C . GLY A 1 373 ? -32.914 -20.722 3.247 1.00 41.31 373 GLY A C 1
ATOM 2933 O O . GLY A 1 373 ? -32.652 -21.186 4.355 1.00 41.31 373 GLY A O 1
ATOM 2934 N N . ALA A 1 374 ? -32.641 -19.448 2.947 1.00 33.09 374 ALA A N 1
ATOM 2935 C CA . ALA A 1 374 ? -32.317 -18.484 3.993 1.00 33.09 374 ALA A CA 1
ATOM 2936 C C . ALA A 1 374 ? -33.593 -18.226 4.805 1.00 33.09 374 ALA A C 1
ATOM 2938 O O . ALA A 1 374 ? -34.598 -17.798 4.235 1.00 33.09 374 ALA A O 1
ATOM 2939 N N . GLY A 1 375 ? -33.564 -18.534 6.107 1.00 38.09 375 GLY A N 1
ATOM 2940 C CA . GLY A 1 375 ? -34.683 -18.299 7.020 1.00 38.09 375 GLY A CA 1
ATOM 2941 C C . GLY A 1 375 ? -35.304 -16.931 6.759 1.00 38.09 375 GLY A C 1
ATOM 2942 O O . GLY A 1 375 ? -34.574 -15.953 6.569 1.00 38.09 375 GLY A O 1
ATOM 2943 N N . ALA A 1 376 ? -36.635 -16.905 6.658 1.00 38.97 376 ALA A N 1
ATOM 2944 C CA . ALA A 1 376 ? -37.402 -15.713 6.327 1.00 38.97 376 ALA A CA 1
ATOM 2945 C C . ALA A 1 376 ? -36.819 -14.492 7.047 1.00 38.97 376 ALA A C 1
ATOM 2947 O O . ALA A 1 376 ? -36.530 -14.569 8.245 1.00 38.97 376 ALA A O 1
ATOM 2948 N N . ARG A 1 377 ? -36.635 -13.371 6.325 1.00 37.06 377 ARG A N 1
ATOM 2949 C CA . ARG A 1 377 ? -36.374 -12.082 6.981 1.00 37.06 377 ARG A CA 1
ATOM 2950 C C . ARG A 1 377 ? -37.396 -11.978 8.113 1.00 37.06 377 ARG A C 1
ATOM 2952 O O . ARG A 1 377 ? -38.586 -12.065 7.797 1.00 37.06 377 ARG A O 1
ATOM 2959 N N . PRO A 1 378 ? -36.982 -11.841 9.386 1.00 46.56 378 PRO A N 1
ATOM 2960 C CA . PRO A 1 378 ? -37.949 -11.608 10.441 1.00 46.56 378 PRO A CA 1
ATOM 2961 C C . PRO A 1 378 ? -38.833 -10.445 9.994 1.00 46.56 378 PRO A C 1
ATOM 2963 O O . PRO A 1 378 ? -38.312 -9.417 9.548 1.00 46.56 378 PRO A O 1
ATOM 2966 N N . SER A 1 379 ? -40.152 -10.645 10.009 1.00 45.41 379 SER A N 1
ATOM 2967 C CA . SER A 1 379 ? -41.139 -9.664 9.555 1.00 45.41 379 SER A CA 1
ATOM 2968 C C . SER A 1 379 ? -41.230 -8.528 10.571 1.00 45.41 379 SER A C 1
ATOM 2970 O O . SER A 1 379 ? -42.211 -8.364 11.287 1.00 45.41 379 SER A O 1
ATOM 2972 N N . PHE A 1 380 ? -40.158 -7.766 10.691 1.00 55.62 380 PHE A N 1
ATOM 2973 C CA . PHE A 1 380 ? -40.083 -6.602 11.541 1.00 55.62 380 PHE A CA 1
ATOM 2974 C C . PHE A 1 380 ? -40.250 -5.371 10.653 1.00 55.62 380 PHE A C 1
ATOM 2976 O O . PHE A 1 380 ? -39.568 -5.217 9.636 1.00 55.62 380 PHE A O 1
ATOM 2983 N N . LYS A 1 381 ? -41.184 -4.492 11.023 1.00 56.66 381 LYS A N 1
ATOM 2984 C CA . LYS A 1 381 ? -41.289 -3.178 10.387 1.00 56.66 381 LYS A CA 1
ATOM 2985 C C . LYS A 1 381 ? -40.029 -2.389 10.739 1.00 56.66 381 LYS A C 1
ATOM 2987 O O . LYS A 1 381 ? -39.747 -2.291 11.924 1.00 56.66 381 LYS A O 1
ATOM 2992 N N . PRO A 1 382 ? -39.299 -1.803 9.775 1.00 56.16 382 PRO A N 1
ATOM 2993 C CA . PRO A 1 382 ? -38.088 -1.043 10.071 1.00 56.16 382 PRO A CA 1
ATOM 2994 C C . PRO A 1 382 ? -38.335 -0.008 11.184 1.00 56.16 382 PRO A C 1
ATOM 2996 O O . PRO A 1 382 ? -39.425 0.576 11.236 1.00 56.16 382 PRO A O 1
ATOM 2999 N N . PRO A 1 383 ? -37.354 0.207 12.084 1.00 63.03 383 PRO A N 1
ATOM 3000 C CA . PRO A 1 383 ? -37.559 1.035 13.258 1.00 63.03 383 PRO A CA 1
ATOM 3001 C C . PRO A 1 383 ? -37.827 2.462 12.799 1.00 63.03 383 PRO A C 1
ATOM 3003 O O . PRO A 1 383 ? -37.110 2.998 11.950 1.00 63.03 383 PRO A O 1
ATOM 3006 N N . ARG A 1 384 ? -38.866 3.082 13.352 1.00 69.44 384 ARG A N 1
ATOM 3007 C CA . ARG A 1 384 ? -39.157 4.486 13.068 1.00 69.44 384 ARG A CA 1
ATOM 3008 C C . ARG A 1 384 ? -38.247 5.347 13.931 1.00 69.44 384 ARG A C 1
ATOM 3010 O O . ARG A 1 384 ? -38.245 5.204 15.152 1.00 69.44 384 ARG A O 1
ATOM 3017 N N . ALA A 1 385 ? -37.469 6.210 13.288 1.00 75.88 385 ALA A N 1
ATOM 3018 C CA . ALA A 1 385 ? -36.714 7.250 13.966 1.00 75.88 385 ALA A CA 1
ATOM 3019 C C . ALA A 1 385 ? -37.600 8.494 14.083 1.00 75.88 385 ALA A C 1
ATOM 3021 O O . ALA A 1 385 ? -37.998 9.076 13.073 1.00 75.88 385 ALA A O 1
ATOM 3022 N N . GLU A 1 386 ? -37.916 8.891 15.309 1.00 80.75 386 GLU A N 1
ATOM 3023 C CA . GLU A 1 386 ? -38.642 10.120 15.613 1.00 80.75 386 GLU A CA 1
ATOM 3024 C C . GLU A 1 386 ? -37.698 11.098 16.320 1.00 80.75 386 GLU A C 1
ATOM 3026 O O . GLU A 1 386 ? -36.927 10.717 17.198 1.00 80.75 386 GLU A O 1
ATOM 3031 N N . LEU A 1 387 ? -37.731 12.370 15.928 1.00 82.12 387 LEU A N 1
ATOM 3032 C CA . LEU A 1 387 ? -36.971 13.437 16.580 1.00 82.12 387 LEU A CA 1
ATOM 3033 C C . LEU A 1 387 ? -37.932 14.241 17.450 1.00 82.12 387 LEU A C 1
ATOM 3035 O O . LEU A 1 387 ? -38.686 15.059 16.924 1.00 82.12 387 LEU A O 1
ATOM 3039 N N . LEU A 1 388 ? -37.897 14.016 18.763 1.00 82.12 388 LEU A N 1
ATOM 3040 C CA . LEU A 1 388 ? -38.718 14.761 19.721 1.00 82.12 388 LEU A CA 1
ATOM 3041 C C . LEU A 1 388 ? -37.886 15.828 20.426 1.00 82.12 388 LEU A C 1
ATOM 3043 O O . LEU A 1 388 ? -36.728 15.587 20.770 1.00 82.12 388 LEU A O 1
ATOM 3047 N N . THR A 1 389 ? -38.469 17.002 20.666 1.00 84.69 389 THR A N 1
ATOM 3048 C CA . THR A 1 389 ? -37.881 17.955 21.619 1.00 84.69 389 THR A CA 1
ATOM 3049 C C . THR A 1 389 ? -38.012 17.411 23.042 1.00 84.69 389 THR A C 1
ATOM 3051 O O . THR A 1 389 ? -38.817 16.512 23.300 1.00 84.69 389 THR A O 1
ATOM 3054 N N . ILE A 1 390 ? -37.249 17.950 23.994 1.00 83.75 390 ILE A N 1
ATOM 3055 C CA . ILE A 1 390 ? -37.381 17.533 25.400 1.00 83.75 390 ILE A CA 1
ATOM 3056 C C . ILE A 1 390 ? -38.794 17.838 25.921 1.00 83.75 390 ILE A C 1
ATOM 3058 O O . ILE A 1 390 ? -39.366 17.022 26.637 1.00 83.75 390 ILE A O 1
ATOM 3062 N N . ALA A 1 391 ? -39.396 18.957 25.508 1.00 81.06 391 ALA A N 1
ATOM 3063 C CA . ALA A 1 391 ? -40.774 19.294 25.864 1.00 81.06 391 ALA A CA 1
ATOM 3064 C C . ALA A 1 391 ? -41.787 18.267 25.319 1.00 81.06 391 ALA A C 1
ATOM 3066 O O . ALA A 1 391 ? -42.670 17.815 26.053 1.00 81.06 391 ALA A O 1
ATOM 3067 N N . ASP A 1 392 ? -41.627 17.836 24.063 1.00 83.38 392 ASP A N 1
ATOM 3068 C CA . ASP A 1 392 ? -42.486 16.805 23.470 1.00 83.38 392 ASP A CA 1
ATOM 3069 C C . ASP A 1 392 ? -42.297 15.459 24.176 1.00 83.38 392 ASP A C 1
ATOM 3071 O O . ASP A 1 392 ? -43.272 14.770 24.473 1.00 83.38 392 ASP A O 1
ATOM 3075 N N . LEU A 1 393 ? -41.049 15.096 24.491 1.00 86.81 393 LEU A N 1
ATOM 3076 C CA . LEU A 1 393 ? -40.710 13.876 25.220 1.00 86.81 393 LEU A CA 1
ATOM 3077 C C . LEU A 1 393 ? -41.381 13.845 26.600 1.00 86.81 393 LEU A C 1
ATOM 3079 O O . LEU A 1 393 ? -42.018 12.848 26.938 1.00 86.81 393 LEU A O 1
ATOM 3083 N N . LEU A 1 394 ? -41.284 14.931 27.373 1.00 86.31 394 LEU A N 1
ATOM 3084 C CA . LEU A 1 394 ? -41.938 15.052 28.680 1.00 86.31 394 LEU A CA 1
ATOM 3085 C C . LEU A 1 394 ? -43.463 14.978 28.553 1.00 86.31 394 LEU A C 1
ATOM 3087 O O . LEU A 1 394 ? -44.097 14.254 29.314 1.00 86.31 394 LEU A O 1
ATOM 3091 N N . THR A 1 395 ? -44.042 15.612 27.531 1.00 85.81 395 THR A N 1
ATOM 3092 C CA . THR A 1 395 ? -45.481 15.508 27.242 1.00 85.81 395 THR A CA 1
ATOM 3093 C C . THR A 1 395 ? -45.900 14.051 27.003 1.00 85.81 395 THR A C 1
ATOM 3095 O O . THR A 1 395 ? -46.910 13.592 27.535 1.00 85.81 395 THR A O 1
ATOM 3098 N N . GLN A 1 396 ? -45.115 13.273 26.246 1.00 87.75 396 GLN A N 1
ATOM 3099 C CA . GLN A 1 396 ? -45.394 11.844 26.038 1.00 87.75 396 GLN A CA 1
ATOM 3100 C C . GLN A 1 396 ? -45.266 11.020 27.332 1.00 87.75 396 GLN A C 1
ATOM 3102 O O . GLN A 1 396 ? -45.961 10.009 27.484 1.00 87.75 396 GLN A O 1
ATOM 3107 N N . VAL A 1 397 ? -44.396 11.426 28.260 1.00 88.25 397 VAL A N 1
ATOM 3108 C CA . VAL A 1 397 ? -44.275 10.815 29.590 1.00 88.25 397 VAL A CA 1
ATOM 3109 C C . VAL A 1 397 ? -45.512 11.129 30.443 1.00 88.25 397 VAL A C 1
ATOM 3111 O O . VAL A 1 397 ? -46.127 10.201 30.963 1.00 88.25 397 VAL A O 1
ATOM 3114 N N . GLU A 1 398 ? -45.948 12.388 30.513 1.00 84.81 398 GLU A N 1
ATOM 3115 C CA . GLU A 1 398 ? -47.122 12.825 31.292 1.00 84.81 398 GLU A CA 1
ATOM 3116 C C . GLU A 1 398 ? -48.443 12.248 30.782 1.00 84.81 398 GLU A C 1
ATOM 3118 O O . GLU A 1 398 ? -49.293 11.836 31.568 1.00 84.81 398 GLU A O 1
ATOM 3123 N N . LEU A 1 399 ? -48.598 12.127 29.459 1.00 85.12 399 LEU A N 1
ATOM 3124 C CA . LEU A 1 399 ? -49.727 11.423 28.836 1.00 85.12 399 LEU A CA 1
ATOM 3125 C C . LEU A 1 399 ? -49.735 9.921 29.149 1.00 85.12 399 LEU A C 1
ATOM 3127 O O . LEU A 1 399 ? -50.624 9.189 28.697 1.00 85.12 399 LEU A O 1
ATOM 3131 N N . GLY A 1 400 ? -48.705 9.432 29.842 1.00 84.00 400 GLY A N 1
ATOM 3132 C CA . GLY A 1 400 ? -48.471 8.028 30.064 1.00 84.00 400 GLY A CA 1
ATOM 3133 C C . GLY A 1 400 ? -48.449 7.302 28.728 1.00 84.00 400 GLY A C 1
ATOM 3134 O O . GLY A 1 400 ? -49.159 6.309 28.587 1.00 84.00 400 GLY A O 1
ATOM 3135 N N . LYS A 1 401 ? -47.697 7.765 27.729 1.00 87.00 401 LYS A N 1
ATOM 3136 C CA . LYS A 1 401 ? -47.366 6.961 26.541 1.00 87.00 401 LYS A CA 1
ATOM 3137 C C . LYS A 1 401 ? -46.074 6.190 26.761 1.00 87.00 401 LYS A C 1
ATOM 3139 O O . LYS A 1 401 ? -46.008 5.021 26.398 1.00 87.00 401 LYS A O 1
ATOM 3144 N N . ILE A 1 402 ? -45.084 6.812 27.392 1.00 89.12 402 ILE A N 1
ATOM 3145 C CA . ILE A 1 402 ? -43.812 6.165 27.714 1.00 89.12 402 ILE A CA 1
ATOM 3146 C C . ILE A 1 402 ? -43.961 5.337 29.002 1.00 89.12 402 ILE A C 1
ATOM 3148 O O . ILE A 1 402 ? -44.638 5.741 29.948 1.00 89.12 402 ILE A O 1
ATOM 3152 N N . ARG A 1 403 ? -43.389 4.133 29.009 1.00 85.31 403 ARG A N 1
ATOM 3153 C CA . ARG A 1 403 ? -43.427 3.154 30.102 1.00 85.31 403 ARG A CA 1
ATOM 3154 C C . ARG A 1 403 ? -42.019 2.706 30.456 1.00 85.31 403 ARG A C 1
ATOM 3156 O O . ARG A 1 403 ? -41.153 2.637 29.587 1.00 85.31 403 ARG A O 1
ATOM 3163 N N . MET A 1 404 ? -41.807 2.327 31.708 1.00 77.44 404 MET A N 1
ATOM 3164 C CA . MET A 1 404 ? -40.554 1.713 32.138 1.00 77.44 404 MET A CA 1
ATOM 3165 C C . MET A 1 404 ? -40.652 0.189 32.018 1.00 77.44 404 MET A C 1
ATOM 3167 O O . MET A 1 404 ? -41.698 -0.403 32.267 1.00 77.44 404 MET A O 1
ATOM 3171 N N . THR A 1 405 ? -39.568 -0.460 31.603 1.00 69.44 405 THR A N 1
ATOM 3172 C CA . THR A 1 405 ? -39.389 -1.910 31.788 1.00 69.44 405 THR A CA 1
ATOM 3173 C C . THR A 1 405 ? -38.870 -2.177 33.202 1.00 69.44 405 THR A C 1
ATOM 3175 O O . THR A 1 405 ? -38.271 -1.277 33.784 1.00 69.44 405 THR A O 1
ATOM 3178 N N . ASP A 1 406 ? -39.052 -3.390 33.743 1.00 59.00 406 ASP A N 1
ATOM 3179 C CA . ASP A 1 406 ? -38.635 -3.770 35.107 1.00 59.00 406 ASP A CA 1
ATOM 3180 C C . ASP A 1 406 ? -37.259 -3.190 35.504 1.00 59.00 406 ASP A C 1
ATOM 3182 O O . ASP A 1 406 ? -36.205 -3.631 35.039 1.00 59.00 406 ASP A O 1
ATOM 3186 N N . ALA A 1 407 ? -37.278 -2.184 36.385 1.00 44.31 407 ALA A N 1
ATOM 3187 C CA . ALA A 1 407 ? -36.148 -1.289 36.664 1.00 44.31 407 ALA A CA 1
ATOM 3188 C C . ALA A 1 407 ? -35.047 -1.911 37.547 1.00 44.31 407 ALA A C 1
ATOM 3190 O O . ALA A 1 407 ? -34.075 -1.251 37.909 1.00 44.31 407 ALA A O 1
ATOM 3191 N N . ARG A 1 408 ? -35.171 -3.194 37.907 1.00 42.72 408 ARG A N 1
ATOM 3192 C CA . ARG A 1 408 ? -34.327 -3.855 38.922 1.00 42.72 408 ARG A CA 1
ATOM 3193 C C . ARG A 1 408 ? -32.883 -4.126 38.473 1.00 42.72 408 ARG A C 1
ATOM 3195 O O . ARG A 1 408 ? -32.121 -4.702 39.238 1.00 42.72 408 ARG A O 1
ATOM 3202 N N . ARG A 1 409 ? -32.506 -3.765 37.239 1.00 48.34 409 ARG A N 1
ATOM 3203 C CA . ARG A 1 409 ? -31.217 -4.135 36.618 1.00 48.34 409 ARG A CA 1
ATOM 3204 C C . ARG A 1 409 ? -30.315 -2.960 36.228 1.00 48.34 409 ARG A C 1
ATOM 3206 O O . ARG A 1 409 ? -29.204 -3.197 35.768 1.00 48.34 409 ARG A O 1
ATOM 3213 N N . THR A 1 410 ? -30.749 -1.712 36.396 1.00 52.44 410 THR A N 1
ATOM 3214 C CA . THR A 1 410 ? -29.954 -0.536 35.996 1.00 52.44 410 THR A CA 1
ATOM 3215 C C . THR A 1 410 ? -29.407 0.210 37.206 1.00 52.44 410 THR A C 1
ATOM 3217 O O . THR A 1 410 ? -30.166 0.560 38.107 1.00 52.44 410 THR A O 1
ATOM 3220 N N . ARG A 1 411 ? -28.099 0.495 37.203 1.00 57.22 411 ARG A N 1
ATOM 3221 C CA . ARG A 1 411 ? -27.432 1.344 38.201 1.00 57.22 411 ARG A CA 1
ATOM 3222 C C . ARG A 1 411 ? -28.105 2.723 38.253 1.00 57.22 411 ARG A C 1
ATOM 3224 O O . ARG A 1 411 ? -28.221 3.370 37.214 1.00 57.22 411 ARG A O 1
ATOM 3231 N N . ARG A 1 412 ? -28.529 3.155 39.446 1.00 73.19 412 ARG A N 1
ATOM 3232 C CA . ARG A 1 412 ? -29.080 4.498 39.700 1.00 73.19 412 ARG A CA 1
ATOM 3233 C C . ARG A 1 412 ? -27.982 5.541 39.478 1.00 73.19 412 ARG A C 1
ATOM 3235 O O . ARG A 1 412 ? -26.888 5.378 40.018 1.00 73.19 412 ARG A O 1
ATOM 3242 N N . TRP A 1 413 ? -28.268 6.555 38.665 1.00 82.81 413 TRP A N 1
ATOM 3243 C CA . TRP A 1 413 ? -27.385 7.707 38.473 1.00 82.81 413 TRP A CA 1
ATOM 3244 C C . TRP A 1 413 ? -27.228 8.510 39.757 1.00 82.81 413 TRP A C 1
ATOM 3246 O O . TRP A 1 413 ? -28.186 8.674 40.514 1.00 82.81 413 TRP A O 1
ATOM 3256 N N . ASP A 1 414 ? -26.010 8.986 39.992 1.00 84.25 414 ASP A N 1
ATOM 3257 C CA . ASP A 1 414 ? -25.718 9.865 41.113 1.00 84.25 414 ASP A CA 1
ATOM 3258 C C . ASP A 1 414 ? -25.929 11.344 40.744 1.00 84.25 414 ASP A C 1
ATOM 3260 O O . ASP A 1 414 ? -26.291 11.721 39.624 1.00 84.25 414 ASP A O 1
ATOM 3264 N N . ALA A 1 415 ? -25.702 12.211 41.726 1.00 84.75 415 ALA A N 1
ATOM 3265 C CA . ALA A 1 415 ? -25.878 13.645 41.583 1.00 84.75 415 ALA A CA 1
ATOM 3266 C C . ALA A 1 415 ? -24.932 14.261 40.526 1.00 84.75 415 ALA A C 1
ATOM 3268 O O . ALA A 1 415 ? -25.258 15.275 39.909 1.00 84.75 415 ALA A O 1
ATOM 3269 N N . LYS A 1 416 ? -23.759 13.665 40.285 1.00 85.75 416 LYS A N 1
ATOM 3270 C CA . LYS A 1 416 ? -22.819 14.116 39.255 1.00 85.75 416 LYS A CA 1
ATOM 3271 C C . LYS A 1 416 ? -23.310 13.724 37.861 1.00 85.75 416 LYS A C 1
ATOM 3273 O O . LYS A 1 416 ? -23.324 14.584 36.988 1.00 85.75 416 LYS A O 1
ATOM 3278 N N . ASP A 1 417 ? -23.776 12.493 37.674 1.00 85.94 417 ASP A N 1
ATOM 3279 C CA . ASP A 1 417 ? -24.283 12.010 36.382 1.00 85.94 417 ASP A CA 1
ATOM 3280 C C . ASP A 1 417 ? -25.453 12.872 35.864 1.00 85.94 417 ASP A C 1
ATOM 3282 O O . ASP A 1 417 ? -25.519 13.223 34.683 1.00 85.94 417 ASP A O 1
ATOM 3286 N N . ILE A 1 418 ? -26.365 13.266 36.764 1.00 89.00 418 ILE A N 1
ATOM 3287 C CA . ILE A 1 418 ? -27.482 14.167 36.439 1.00 89.00 418 ILE A CA 1
ATOM 3288 C C . ILE A 1 418 ? -26.957 15.551 36.032 1.00 89.00 418 ILE A C 1
ATOM 3290 O O . ILE A 1 418 ? -27.414 16.105 35.032 1.00 89.00 418 ILE A O 1
ATOM 3294 N N . ARG A 1 419 ? -25.973 16.107 36.752 1.00 87.44 419 ARG A N 1
ATOM 3295 C CA . ARG A 1 419 ? -25.362 17.401 36.399 1.00 87.44 419 ARG A CA 1
ATOM 3296 C C . ARG A 1 419 ? -24.694 17.367 35.028 1.00 87.44 419 ARG A C 1
ATOM 3298 O O . ARG A 1 419 ? -24.941 18.264 34.231 1.00 87.44 419 ARG A O 1
ATOM 3305 N N . ASP A 1 420 ? -23.923 16.326 34.728 1.00 85.50 420 ASP A N 1
ATOM 3306 C CA . ASP A 1 420 ? -23.212 16.187 33.451 1.00 85.50 420 ASP A CA 1
ATOM 3307 C C . ASP A 1 420 ? -24.193 16.074 32.263 1.00 85.50 420 ASP A C 1
ATOM 3309 O O . ASP A 1 420 ? -23.938 16.611 31.178 1.00 85.50 420 ASP A O 1
ATOM 3313 N N . LEU A 1 421 ? -25.358 15.439 32.463 1.00 88.19 421 LEU A N 1
ATOM 3314 C CA . LEU A 1 421 ? -26.435 15.405 31.466 1.00 88.19 421 LEU A CA 1
ATOM 3315 C C . LEU A 1 421 ? -26.977 16.808 31.167 1.00 88.19 421 LEU A C 1
ATOM 3317 O O . LEU A 1 421 ? -27.111 17.178 30.000 1.00 88.19 421 LEU A O 1
ATOM 3321 N N . PHE A 1 422 ? -27.304 17.584 32.200 1.00 86.94 422 PHE A N 1
ATOM 3322 C CA . PHE A 1 422 ? -27.854 18.930 32.029 1.00 86.94 422 PHE A CA 1
ATOM 3323 C C . PHE A 1 422 ? -26.805 19.934 31.529 1.00 86.94 422 PHE A C 1
ATOM 3325 O O . PHE A 1 422 ? -27.139 20.788 30.707 1.00 86.94 422 PHE A O 1
ATOM 3332 N N . ASP A 1 423 ? -25.535 19.775 31.905 1.00 83.44 423 ASP A N 1
ATOM 3333 C CA . ASP A 1 423 ? -24.419 20.530 31.324 1.00 83.44 423 ASP A CA 1
ATOM 3334 C C . ASP A 1 423 ? -24.269 20.241 29.824 1.00 83.44 423 ASP A C 1
ATOM 3336 O O . ASP A 1 423 ? -24.133 21.162 29.016 1.00 83.44 423 ASP A O 1
ATOM 3340 N N . SER A 1 424 ? -24.401 18.973 29.422 1.00 80.94 424 SER A N 1
ATOM 3341 C CA . SER A 1 424 ? -24.393 18.581 28.007 1.00 80.94 424 SER A CA 1
ATOM 3342 C C . SER A 1 424 ? -25.544 19.229 27.233 1.00 80.94 424 SER A C 1
ATOM 3344 O O . SER A 1 424 ? -25.332 19.748 26.137 1.00 80.94 424 SER A O 1
ATOM 3346 N N . LEU A 1 425 ? -26.749 19.265 27.814 1.00 82.12 425 LEU A N 1
ATOM 3347 C CA . LEU A 1 425 ? -27.908 19.938 27.218 1.00 82.12 425 LEU A CA 1
ATOM 3348 C C . LEU A 1 425 ? -27.691 21.442 27.062 1.00 82.12 425 LEU A C 1
ATOM 3350 O O . LEU A 1 425 ? -28.005 21.989 26.006 1.00 82.12 425 LEU A O 1
ATOM 3354 N N . TRP A 1 426 ? -27.132 22.093 28.082 1.00 76.56 426 TRP A N 1
ATOM 3355 C CA . TRP A 1 426 ? -26.835 23.524 28.065 1.00 76.56 426 TRP A CA 1
ATOM 3356 C C . TRP A 1 426 ? -25.782 23.891 27.013 1.00 76.56 426 TRP A C 1
ATOM 3358 O O . TRP A 1 426 ? -25.910 24.903 26.328 1.00 76.56 426 TRP A O 1
ATOM 3368 N N . ARG A 1 427 ? -24.767 23.040 26.825 1.00 72.19 427 ARG A N 1
ATOM 3369 C CA . ARG A 1 427 ? -23.692 23.228 25.834 1.00 72.19 427 ARG A CA 1
ATOM 3370 C C . ARG A 1 427 ? -24.062 22.794 24.411 1.00 72.19 427 ARG A C 1
ATOM 3372 O O . ARG A 1 427 ? -23.244 22.947 23.508 1.00 72.19 427 ARG A O 1
ATOM 3379 N N . GLY A 1 428 ? -25.250 22.223 24.195 1.00 71.12 428 GLY A N 1
ATOM 3380 C CA . GLY A 1 428 ? -25.659 21.674 22.896 1.00 71.12 428 GLY A CA 1
ATOM 3381 C C . GLY A 1 428 ? -24.926 20.384 22.500 1.00 71.12 428 GLY A C 1
ATOM 3382 O O . GLY A 1 428 ? -24.884 20.030 21.322 1.00 71.12 428 GLY A O 1
ATOM 3383 N N . ILE A 1 429 ? -24.342 19.676 23.469 1.00 71.44 429 ILE A N 1
ATOM 3384 C CA . ILE A 1 429 ? -23.664 18.395 23.260 1.00 71.44 429 ILE A CA 1
ATOM 3385 C C . ILE A 1 429 ? -24.729 17.286 23.156 1.00 71.44 429 ILE A C 1
ATOM 3387 O O . ILE A 1 429 ? -25.616 17.206 24.011 1.00 71.44 429 ILE A O 1
ATOM 3391 N N . PRO A 1 430 ? -24.674 16.400 22.142 1.00 72.44 430 PRO A N 1
ATOM 3392 C CA . PRO A 1 430 ? -25.646 15.318 22.000 1.00 72.44 430 PRO A CA 1
ATOM 3393 C C . PRO A 1 430 ? -25.657 14.367 23.208 1.00 72.44 430 PRO A C 1
ATOM 3395 O O . PRO A 1 430 ? -24.650 13.738 23.520 1.00 72.44 430 PRO A O 1
ATOM 3398 N N . ILE A 1 431 ? -26.825 14.182 23.831 1.00 78.31 431 ILE A N 1
ATOM 3399 C CA . ILE A 1 431 ? -27.017 13.304 25.007 1.00 78.31 431 ILE A CA 1
ATOM 3400 C C . ILE A 1 431 ? -27.283 11.828 24.649 1.00 78.31 431 ILE A C 1
ATOM 3402 O O . ILE A 1 431 ? -27.761 11.044 25.471 1.00 78.31 431 ILE A O 1
ATOM 3406 N N . GLY A 1 432 ? -26.988 11.440 23.407 1.00 80.25 432 GLY A N 1
ATO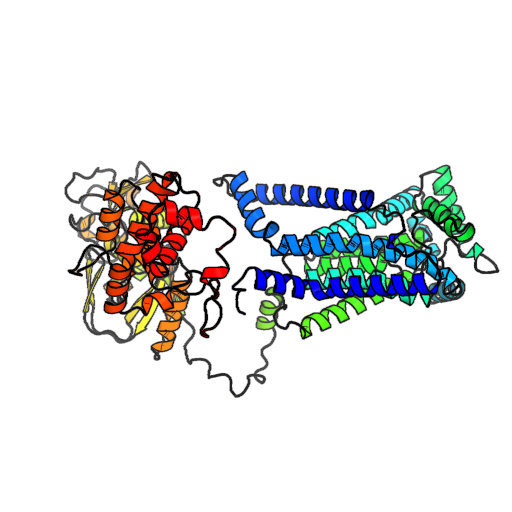M 3407 C CA . GLY A 1 432 ? -27.257 10.110 22.866 1.00 80.25 432 GLY A CA 1
ATOM 3408 C C . GLY A 1 432 ? -28.677 9.946 22.317 1.00 80.25 432 GLY A C 1
ATOM 3409 O O . GLY A 1 432 ? -29.355 10.916 21.981 1.00 80.25 432 GLY A O 1
ATOM 3410 N N . THR A 1 433 ? -29.113 8.693 22.191 1.00 83.19 433 THR A N 1
ATOM 3411 C CA . THR A 1 433 ? -30.418 8.325 21.610 1.00 83.19 433 THR A CA 1
ATOM 3412 C C . THR A 1 433 ? -31.257 7.566 22.630 1.00 83.19 433 THR A C 1
ATOM 3414 O O . THR A 1 433 ? -30.707 7.019 23.587 1.00 83.19 433 THR A O 1
ATOM 3417 N N . LEU A 1 434 ? -32.577 7.559 22.472 1.00 84.25 434 LEU A N 1
ATOM 3418 C CA . LEU A 1 434 ? -33.472 6.736 23.286 1.00 84.25 434 LEU A CA 1
ATOM 3419 C C . LEU A 1 434 ? -34.049 5.622 22.426 1.00 84.25 434 LEU A C 1
ATOM 3421 O O . LEU A 1 434 ? -34.417 5.844 21.273 1.00 84.25 434 LEU A O 1
ATOM 3425 N N . MET A 1 435 ? -34.157 4.428 22.993 1.00 81.19 435 MET A N 1
ATOM 3426 C CA . MET A 1 435 ? -34.745 3.297 22.293 1.00 81.19 435 MET A CA 1
ATOM 3427 C C . MET A 1 435 ? -36.007 2.844 22.998 1.00 81.19 435 MET A C 1
ATOM 3429 O O . MET A 1 435 ? -36.007 2.637 24.211 1.00 81.19 435 MET A O 1
ATOM 3433 N N . MET A 1 436 ? -37.072 2.677 22.223 1.00 85.44 436 MET A N 1
ATOM 3434 C CA . MET A 1 436 ? -38.404 2.377 22.715 1.00 85.44 436 MET A CA 1
ATOM 3435 C C . MET A 1 436 ? -38.977 1.150 22.015 1.00 85.44 436 MET A C 1
ATOM 3437 O O . MET A 1 436 ? -38.783 0.936 20.819 1.00 85.44 436 MET A O 1
ATOM 3441 N N . LEU A 1 437 ? -39.757 0.382 22.760 1.00 81.31 437 LEU A N 1
ATOM 3442 C CA . LEU A 1 437 ? -40.533 -0.745 22.277 1.00 81.31 437 LEU A CA 1
ATOM 3443 C C . LEU A 1 437 ? -42.019 -0.407 22.339 1.00 81.31 437 LEU A C 1
ATOM 3445 O O . LEU A 1 437 ? -42.558 -0.173 23.421 1.00 81.31 437 LEU A O 1
ATOM 3449 N N . ARG A 1 438 ? -42.709 -0.429 21.199 1.00 84.56 438 ARG A N 1
ATOM 3450 C CA . ARG A 1 438 ? -44.157 -0.219 21.174 1.00 84.56 438 ARG A CA 1
ATOM 3451 C C . ARG A 1 438 ? -44.905 -1.507 21.530 1.00 84.56 438 ARG A C 1
ATOM 3453 O O . ARG A 1 438 ? -44.752 -2.506 20.836 1.00 84.56 438 ARG A O 1
ATOM 3460 N N . ARG A 1 439 ? -45.748 -1.476 22.567 1.00 81.25 439 ARG A N 1
ATOM 3461 C CA . ARG A 1 439 ? -46.679 -2.567 22.923 1.00 81.25 439 ARG A CA 1
ATOM 3462 C C . ARG A 1 439 ? -47.880 -2.053 23.721 1.00 81.25 439 ARG A C 1
ATOM 3464 O O . ARG A 1 439 ? -47.861 -0.938 24.241 1.00 81.25 439 ARG A O 1
ATOM 3471 N N . ALA A 1 440 ? -48.913 -2.881 23.856 1.00 81.25 440 ALA A N 1
ATOM 3472 C CA . ALA A 1 440 ? -50.011 -2.591 24.771 1.00 81.25 440 ALA A CA 1
ATOM 3473 C C . ALA A 1 440 ? -49.524 -2.596 26.233 1.00 81.25 440 ALA A C 1
ATOM 3475 O O . ALA A 1 440 ? -48.656 -3.385 26.608 1.00 81.25 440 ALA A O 1
ATOM 3476 N N . ALA A 1 441 ? -50.081 -1.704 27.047 1.00 82.00 441 ALA A N 1
ATOM 3477 C CA . ALA A 1 441 ? -49.812 -1.585 28.473 1.00 82.00 441 ALA A CA 1
ATOM 3478 C C . ALA A 1 441 ? -51.125 -1.422 29.237 1.00 82.00 441 ALA A C 1
ATOM 3480 O O . ALA A 1 441 ? -51.991 -0.641 28.828 1.00 82.00 441 ALA A O 1
ATOM 3481 N N . ASP A 1 442 ? -51.246 -2.120 30.361 1.00 84.56 442 ASP A N 1
ATOM 3482 C CA . ASP A 1 442 ? -52.324 -1.896 31.317 1.00 84.56 442 ASP A CA 1
ATOM 3483 C C . ASP A 1 442 ? -52.105 -0.602 32.118 1.00 84.56 442 ASP A C 1
ATOM 3485 O O . ASP A 1 442 ? -51.132 0.133 31.913 1.00 84.56 442 ASP A O 1
ATOM 3489 N N . ALA A 1 443 ? -53.077 -0.273 32.969 1.00 86.44 443 ALA A N 1
ATOM 3490 C CA . ALA A 1 443 ? -52.960 0.873 33.856 1.00 86.44 443 ALA A CA 1
ATOM 3491 C C . ALA A 1 443 ? -51.933 0.579 34.958 1.00 86.44 443 ALA A C 1
ATOM 3493 O O . ALA A 1 443 ? -51.976 -0.478 35.582 1.00 86.44 443 ALA A O 1
ATOM 3494 N N . GLU A 1 444 ? -51.023 1.518 35.190 1.00 85.31 444 GLU A N 1
ATOM 3495 C CA . GLU A 1 444 ? -49.902 1.371 36.121 1.00 85.31 444 GLU A CA 1
ATOM 3496 C C . GLU A 1 444 ? -49.525 2.748 36.679 1.00 85.31 444 GLU A C 1
ATOM 3498 O O . GLU A 1 444 ? -49.728 3.769 36.019 1.00 85.31 444 GLU A O 1
ATOM 3503 N N . ILE A 1 445 ? -48.976 2.800 37.890 1.00 84.56 445 ILE A N 1
ATOM 3504 C CA . ILE A 1 445 ? -48.355 4.013 38.430 1.00 84.56 445 ILE A CA 1
ATOM 3505 C C . ILE A 1 445 ? -46.847 3.841 38.287 1.00 84.56 445 ILE A C 1
ATOM 3507 O O . ILE A 1 445 ? -46.274 2.916 38.858 1.00 84.56 445 ILE A O 1
ATOM 3511 N N . LEU A 1 446 ? -46.214 4.718 37.510 1.00 83.88 446 LEU A N 1
ATOM 3512 C CA . LEU A 1 446 ? -44.774 4.682 37.272 1.00 83.88 446 LEU A CA 1
ATOM 3513 C C . LEU A 1 446 ? -44.058 5.760 38.075 1.00 83.88 446 LEU A C 1
ATOM 3515 O O . LEU A 1 446 ? -44.496 6.909 38.097 1.00 83.88 446 LEU A O 1
ATOM 3519 N N . SER A 1 447 ? -42.923 5.391 38.662 1.00 82.31 447 SER A N 1
ATOM 3520 C CA . SER A 1 447 ? -42.058 6.307 39.406 1.00 82.31 447 SER A CA 1
ATOM 3521 C C . SER A 1 447 ? -40.801 6.638 38.605 1.00 82.31 447 SER A C 1
ATOM 3523 O O . SER A 1 447 ? -40.056 5.745 38.199 1.00 82.31 447 SER A O 1
ATOM 3525 N N . PHE A 1 448 ? -40.541 7.929 38.424 1.00 83.00 448 PHE A N 1
ATOM 3526 C CA . PHE A 1 448 ? -39.337 8.487 37.813 1.00 83.00 448 PHE A CA 1
ATOM 3527 C C . PHE A 1 448 ? -38.619 9.355 38.854 1.00 83.00 448 PHE A C 1
ATOM 3529 O O . PHE A 1 448 ? -38.785 10.574 38.889 1.00 83.00 448 PHE A O 1
ATOM 3536 N N . GLY A 1 449 ? -37.859 8.713 39.746 1.00 82.19 449 GLY A N 1
ATOM 3537 C CA . GLY A 1 449 ? -37.278 9.397 40.905 1.00 82.19 449 GLY A CA 1
ATOM 3538 C C . GLY A 1 449 ? -38.385 10.003 41.787 1.00 82.19 449 GLY A C 1
ATOM 3539 O O . GLY A 1 449 ? -39.247 9.240 42.227 1.00 82.19 449 GLY A O 1
ATOM 3540 N N . PRO A 1 450 ? -38.408 11.334 42.009 1.00 82.69 450 PRO A N 1
ATOM 3541 C CA . PRO A 1 450 ? -39.415 11.995 42.846 1.00 82.69 450 PRO A CA 1
ATOM 3542 C C . PRO A 1 450 ? -40.803 12.123 42.189 1.00 82.69 450 PRO A C 1
ATOM 3544 O O . PRO A 1 450 ? -41.767 12.484 42.859 1.00 82.69 450 PRO A O 1
ATOM 3547 N N . VAL A 1 451 ? -40.939 11.860 40.884 1.00 84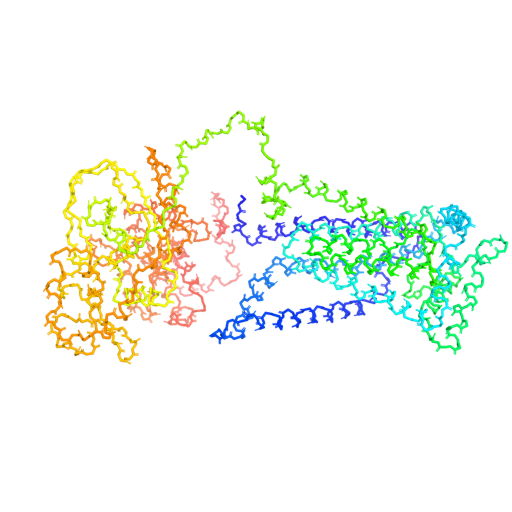.50 451 VAL A N 1
ATOM 3548 C CA . VAL A 1 451 ? -42.193 12.084 40.142 1.00 84.50 451 VAL A CA 1
ATOM 3549 C C . VAL A 1 451 ? -42.949 10.772 39.950 1.00 84.50 451 VAL A C 1
ATOM 3551 O O . VAL A 1 451 ? -42.401 9.807 39.416 1.00 84.50 451 VAL A O 1
ATOM 3554 N N . GLN A 1 452 ? -44.230 10.750 40.326 1.00 85.69 452 GLN A N 1
ATOM 3555 C CA . GLN A 1 452 ? -45.139 9.634 40.055 1.00 85.69 452 GLN A CA 1
ATOM 3556 C C . GLN A 1 452 ? -46.138 9.999 38.961 1.00 85.69 452 GLN A C 1
ATOM 3558 O O . GLN A 1 452 ? -46.745 11.068 38.989 1.00 85.69 452 GLN A O 1
ATOM 3563 N N . ILE A 1 453 ? -46.327 9.097 37.998 1.00 84.81 453 ILE A N 1
ATOM 3564 C CA . ILE A 1 453 ? -47.215 9.309 36.855 1.00 84.81 453 ILE A CA 1
ATOM 3565 C C . ILE A 1 453 ? -48.220 8.172 36.771 1.00 84.81 453 ILE A C 1
ATOM 3567 O O . ILE A 1 453 ? -47.872 7.015 36.513 1.00 84.81 453 ILE A O 1
ATOM 3571 N N . THR A 1 454 ? -49.492 8.526 36.937 1.00 86.06 454 THR A N 1
ATOM 3572 C CA . THR A 1 454 ? -50.614 7.603 36.778 1.00 86.06 454 THR A CA 1
ATOM 3573 C C . THR A 1 454 ? -50.890 7.379 35.299 1.00 86.06 454 THR A C 1
ATOM 3575 O O . THR A 1 454 ? -51.415 8.240 34.592 1.00 86.06 454 THR A O 1
ATOM 3578 N N . CYS A 1 455 ? -50.555 6.190 34.822 1.00 87.19 455 CYS A N 1
ATOM 3579 C CA . CYS A 1 455 ? -50.649 5.826 33.425 1.00 87.19 455 CYS A CA 1
ATOM 3580 C C . CYS A 1 455 ? -51.931 5.031 33.145 1.00 87.19 455 CYS A C 1
ATOM 3582 O O . CYS A 1 455 ? -52.168 3.986 33.745 1.00 87.19 455 CYS A O 1
ATOM 3584 N N . LYS A 1 456 ? -52.751 5.483 32.188 1.00 85.88 456 LYS A N 1
ATOM 3585 C CA . LYS A 1 456 ? -53.949 4.744 31.746 1.00 85.88 456 LYS A CA 1
ATOM 3586 C C . LYS A 1 456 ? -53.584 3.557 30.844 1.00 85.88 456 LYS A C 1
ATOM 3588 O O . LYS A 1 456 ? -52.542 3.565 30.179 1.00 85.88 456 LYS A O 1
ATOM 3593 N N . LYS A 1 457 ? -54.485 2.569 30.779 1.00 86.00 457 LYS A N 1
ATOM 3594 C CA . LYS A 1 457 ? -54.404 1.452 29.827 1.00 86.00 457 LYS A CA 1
ATOM 3595 C C . LYS A 1 457 ? -54.418 1.980 28.392 1.00 86.00 457 LYS A C 1
ATOM 3597 O O . LYS A 1 457 ? -55.244 2.825 28.052 1.00 86.00 457 LYS A O 1
ATOM 3602 N N . ARG A 1 458 ? -53.510 1.480 27.555 1.00 88.38 458 ARG A N 1
ATOM 3603 C CA . ARG A 1 458 ? -53.367 1.893 26.153 1.00 88.38 458 ARG A CA 1
ATOM 3604 C C . ARG A 1 458 ? -52.743 0.795 25.301 1.00 88.38 458 ARG A C 1
ATOM 3606 O O . ARG A 1 458 ? -51.984 -0.028 25.799 1.00 88.38 458 ARG A O 1
ATOM 3613 N N . THR A 1 459 ? -53.032 0.794 24.006 1.00 81.44 459 THR A N 1
ATOM 3614 C CA . THR A 1 459 ? -52.536 -0.222 23.060 1.00 81.44 459 THR A CA 1
ATOM 3615 C C . THR A 1 459 ? -51.211 0.159 22.392 1.00 81.44 459 THR A C 1
ATOM 3617 O O . THR A 1 459 ? -50.579 -0.678 21.758 1.00 81.44 459 THR A O 1
ATOM 3620 N N . ASP A 1 460 ? -50.765 1.407 22.547 1.00 85.00 460 ASP A N 1
ATOM 3621 C CA . ASP A 1 460 ? -49.641 2.003 21.820 1.00 85.00 460 ASP A CA 1
ATOM 3622 C C . ASP A 1 460 ? -48.530 2.560 22.733 1.00 85.00 460 ASP A C 1
ATOM 3624 O O . ASP A 1 460 ? -47.849 3.518 22.363 1.00 85.00 460 ASP A O 1
ATOM 3628 N N . ALA A 1 461 ? -48.345 1.988 23.925 1.00 85.62 461 ALA A N 1
ATOM 3629 C CA . ALA A 1 461 ? -47.329 2.448 24.867 1.00 85.62 461 ALA A CA 1
ATOM 3630 C C . ALA A 1 461 ? -45.902 2.166 24.371 1.00 85.62 461 ALA A C 1
ATOM 3632 O O . ALA A 1 461 ? -45.648 1.165 23.705 1.00 85.62 461 ALA A O 1
ATOM 3633 N N . TRP A 1 462 ? -44.961 3.033 24.739 1.00 88.69 462 TRP A N 1
ATOM 3634 C CA . TRP A 1 462 ? -43.540 2.955 24.406 1.00 88.69 462 TRP A CA 1
ATOM 3635 C C . TRP A 1 462 ? -42.726 2.577 25.637 1.00 88.69 462 TRP A C 1
ATOM 3637 O O . TRP A 1 462 ? -42.489 3.403 26.510 1.00 88.69 462 TRP A O 1
ATOM 3647 N N . PHE A 1 463 ? -42.291 1.329 25.717 1.00 84.19 463 PHE A N 1
ATOM 3648 C CA . PHE A 1 463 ? -41.450 0.835 26.796 1.00 84.19 463 PHE A CA 1
ATOM 3649 C C . PHE A 1 463 ? -39.995 1.192 26.534 1.00 84.19 463 PHE A C 1
ATOM 3651 O O . PHE A 1 463 ? -39.461 0.847 25.484 1.00 84.19 463 PHE A O 1
ATOM 3658 N N . VAL A 1 464 ? -39.354 1.865 27.482 1.00 84.25 464 VAL A N 1
ATOM 3659 C CA . VAL A 1 464 ? -37.943 2.238 27.372 1.00 84.25 464 VAL A CA 1
ATOM 3660 C C . VAL A 1 464 ? -37.086 0.974 27.365 1.00 84.25 464 VAL A C 1
ATOM 3662 O O . VAL A 1 464 ? -37.216 0.125 28.242 1.00 84.25 464 VAL A O 1
ATOM 3665 N N . VAL A 1 465 ? -36.226 0.849 26.359 1.00 77.06 465 VAL A N 1
ATOM 3666 C CA . VAL A 1 465 ? -35.303 -0.276 26.142 1.00 77.06 465 VAL A CA 1
ATOM 3667 C C . VAL A 1 465 ? -33.871 0.146 26.470 1.00 77.06 465 VAL A C 1
ATOM 3669 O O . VAL A 1 465 ? -33.157 -0.597 27.138 1.00 77.06 465 VAL A O 1
ATOM 3672 N N . ASP A 1 466 ? -33.487 1.351 26.041 1.00 78.00 466 ASP A N 1
ATOM 3673 C CA . ASP A 1 466 ? -32.233 2.019 26.400 1.00 78.00 466 ASP A CA 1
ATOM 3674 C C . ASP A 1 466 ? -32.495 3.488 26.755 1.00 78.00 466 ASP A C 1
ATOM 3676 O O . ASP A 1 466 ? -33.373 4.142 26.181 1.00 78.00 466 ASP A O 1
ATOM 3680 N N . GLY A 1 467 ? -31.696 4.011 27.687 1.00 82.12 467 GLY A N 1
ATOM 3681 C CA . GLY A 1 467 ? -31.765 5.400 28.132 1.00 82.12 467 GLY A CA 1
ATOM 3682 C C . GLY A 1 467 ? -32.657 5.651 29.348 1.00 82.12 467 GLY A C 1
ATOM 3683 O O . GLY A 1 467 ? -33.004 6.804 29.602 1.00 82.12 467 GLY A O 1
ATOM 3684 N N . HIS A 1 468 ? -32.988 4.619 30.136 1.00 83.19 468 HIS A N 1
ATOM 3685 C CA . HIS A 1 468 ? -33.801 4.742 31.359 1.00 83.19 468 HIS A CA 1
ATOM 3686 C C . HIS A 1 468 ? -33.294 5.819 32.315 1.00 83.19 468 HIS A C 1
ATOM 3688 O O . HIS A 1 468 ? -34.085 6.619 32.807 1.00 83.19 468 HIS A O 1
ATOM 3694 N N . GLN A 1 469 ? -31.983 5.864 32.564 1.00 85.25 469 GLN A N 1
ATOM 3695 C CA . GLN A 1 469 ? -31.397 6.817 33.511 1.00 85.25 469 GLN A CA 1
ATOM 3696 C C . GLN A 1 469 ? -31.474 8.259 32.991 1.00 85.25 469 GLN A C 1
ATOM 3698 O O . GLN A 1 469 ? -31.878 9.152 33.730 1.00 85.25 469 GLN A O 1
ATOM 3703 N N . ARG A 1 470 ? -31.211 8.471 31.691 1.00 88.44 470 ARG A N 1
ATOM 3704 C CA . ARG A 1 470 ? -31.363 9.784 31.038 1.00 88.44 470 ARG A CA 1
ATOM 3705 C C . ARG A 1 470 ? -32.804 10.280 31.126 1.00 88.44 470 ARG A C 1
ATOM 3707 O O . ARG A 1 470 ? -33.037 11.422 31.506 1.00 88.44 470 ARG A O 1
ATOM 3714 N N . LEU A 1 471 ? -33.772 9.415 30.814 1.00 88.81 471 LEU A N 1
ATOM 3715 C CA . LEU A 1 471 ? -35.190 9.763 30.895 1.00 88.81 471 LEU A CA 1
ATOM 3716 C C . LEU A 1 471 ? -35.618 10.064 32.338 1.00 88.81 471 LEU A C 1
ATOM 3718 O O . LEU A 1 471 ? -36.320 11.041 32.572 1.00 88.81 471 LEU A O 1
ATOM 3722 N N . THR A 1 472 ? -35.166 9.259 33.302 1.00 89.31 472 THR A N 1
ATOM 3723 C CA . THR A 1 472 ? -35.478 9.454 34.726 1.00 89.31 472 THR A CA 1
ATOM 3724 C C . THR A 1 472 ? -34.906 10.768 35.249 1.00 89.31 472 THR A C 1
ATOM 3726 O O . THR A 1 472 ? -35.613 11.491 35.941 1.00 89.31 472 THR A O 1
ATOM 3729 N N . ALA A 1 473 ? -33.671 11.118 34.879 1.00 89.44 473 ALA A N 1
ATOM 3730 C CA . ALA A 1 473 ? -33.050 12.396 35.225 1.00 89.44 473 ALA A CA 1
ATOM 3731 C C . ALA A 1 473 ? -33.825 13.588 34.642 1.00 89.44 473 ALA A C 1
ATOM 3733 O O . ALA A 1 473 ? -34.144 14.527 35.367 1.00 89.44 473 ALA A O 1
ATOM 3734 N N . LEU A 1 474 ? -34.188 13.526 33.354 1.00 89.00 474 LEU A N 1
ATOM 3735 C CA . LEU A 1 474 ? -34.983 14.567 32.696 1.00 89.00 474 LEU A CA 1
ATOM 3736 C C . LEU A 1 474 ? -36.334 14.769 33.386 1.00 89.00 474 LEU A C 1
ATOM 3738 O O . LEU A 1 474 ? -36.696 15.898 33.702 1.00 89.00 474 LEU A O 1
ATOM 3742 N N . VAL A 1 475 ? -37.065 13.683 33.640 1.00 88.44 475 VAL A N 1
ATOM 3743 C CA . VAL A 1 475 ? -38.387 13.726 34.277 1.00 88.44 475 VAL A CA 1
ATOM 3744 C C . VAL A 1 475 ? -38.286 14.193 35.729 1.00 88.44 475 VAL A C 1
ATOM 3746 O O . VAL A 1 475 ? -39.014 15.099 36.123 1.00 88.44 475 VAL A O 1
ATOM 3749 N N . GLY A 1 476 ? -37.369 13.626 36.512 1.00 87.25 476 GLY A N 1
ATOM 3750 C CA . GLY A 1 476 ? -37.222 13.942 37.932 1.00 87.25 476 GLY A CA 1
ATOM 3751 C C . GLY A 1 476 ? -36.799 15.389 38.191 1.00 87.25 476 GLY A C 1
ATOM 3752 O O . GLY A 1 476 ? -37.285 16.007 39.133 1.00 87.25 476 GLY A O 1
ATOM 3753 N N . VAL A 1 477 ? -35.951 15.967 37.333 1.00 87.81 477 VAL A N 1
ATOM 3754 C CA . VAL A 1 477 ? -35.543 17.377 37.453 1.00 87.81 477 VAL A CA 1
ATOM 3755 C C . VAL A 1 477 ? -36.604 18.323 36.889 1.00 87.81 477 VAL A C 1
ATOM 3757 O O . VAL A 1 477 ? -36.881 19.346 37.501 1.00 87.81 477 VAL A O 1
ATOM 3760 N N . LEU A 1 478 ? -37.192 18.028 35.724 1.00 85.44 478 LEU A N 1
ATOM 3761 C CA . LEU A 1 478 ? -38.039 18.995 35.009 1.00 85.44 478 LEU A CA 1
ATOM 3762 C C . LEU A 1 478 ? -39.531 18.914 35.350 1.00 85.44 478 LEU A C 1
ATOM 3764 O O . LEU A 1 478 ? -40.252 19.868 35.064 1.00 85.44 478 LEU A O 1
ATOM 3768 N N . LEU A 1 479 ? -40.013 17.803 35.916 1.00 82.94 479 LEU A N 1
ATOM 3769 C CA . LEU A 1 479 ? -41.418 17.634 36.314 1.00 82.94 479 LEU A CA 1
ATOM 3770 C C . LEU A 1 479 ? -41.624 17.610 37.837 1.00 82.94 479 LEU A C 1
ATOM 3772 O O . LEU A 1 479 ? -42.770 17.524 38.279 1.00 82.94 479 LEU A O 1
ATOM 3776 N N . SER A 1 480 ? -40.566 17.718 38.644 1.00 81.69 480 SER A N 1
ATOM 3777 C CA . SER A 1 480 ? -40.705 17.860 40.097 1.00 81.69 480 SER A CA 1
ATOM 3778 C C . SER A 1 480 ? -41.385 19.182 40.466 1.00 81.69 480 SER A C 1
ATOM 3780 O O . SER A 1 480 ? -41.083 20.245 39.920 1.00 81.69 480 SER A O 1
ATOM 3782 N N . GLU A 1 481 ? -42.334 19.121 41.401 1.00 75.31 481 GLU A N 1
ATOM 3783 C CA . GLU A 1 481 ? -43.066 20.309 41.861 1.00 75.31 481 GLU A CA 1
ATOM 3784 C C . GLU A 1 481 ? -42.274 21.106 42.905 1.00 75.31 481 GLU A C 1
ATOM 3786 O O . GLU A 1 481 ? -42.331 22.337 42.939 1.00 75.31 481 GLU A O 1
ATOM 3791 N N . GLN A 1 482 ? -41.495 20.409 43.731 1.00 77.69 482 GLN A N 1
ATOM 3792 C CA . GLN A 1 482 ? -40.712 20.974 44.824 1.00 77.69 482 GLN A CA 1
ATOM 3793 C C . GLN A 1 482 ? -39.430 20.171 45.047 1.00 77.69 482 GLN A C 1
ATOM 3795 O O . GLN A 1 482 ? -39.301 19.058 44.539 1.00 77.69 482 GLN A O 1
ATOM 3800 N N . ASP A 1 483 ? -38.496 20.747 45.805 1.00 79.75 483 ASP A N 1
ATOM 3801 C CA . ASP A 1 483 ? -37.302 20.020 46.226 1.00 79.75 483 ASP A CA 1
ATOM 3802 C C . ASP A 1 483 ? -37.692 18.904 47.190 1.00 79.75 483 ASP A C 1
ATOM 3804 O O . ASP A 1 483 ? -38.422 19.136 48.157 1.00 79.75 483 ASP A O 1
ATOM 3808 N N . ASP A 1 484 ? -37.189 17.702 46.934 1.00 80.88 484 ASP A N 1
ATOM 3809 C CA . ASP A 1 484 ? -37.434 16.544 47.783 1.00 80.88 484 ASP A CA 1
ATOM 3810 C C . ASP A 1 484 ? -36.138 16.170 48.526 1.00 80.88 484 ASP A C 1
ATOM 3812 O O . ASP A 1 484 ? -35.142 15.818 47.883 1.00 80.88 484 ASP A O 1
ATOM 3816 N N . PRO A 1 485 ? -36.107 16.240 49.872 1.00 79.19 485 PRO A N 1
ATOM 3817 C CA . PRO A 1 485 ? -34.948 15.832 50.663 1.00 79.19 485 PRO A CA 1
ATOM 3818 C C . PRO A 1 485 ? -34.581 14.346 50.534 1.00 79.19 485 PRO A C 1
ATOM 3820 O O . PRO A 1 485 ? -33.471 13.974 50.912 1.00 79.19 485 PRO A O 1
ATOM 3823 N N . GLN A 1 486 ? -35.481 13.488 50.037 1.00 80.75 486 GLN A N 1
ATOM 3824 C CA . GLN A 1 486 ? -35.214 12.068 49.768 1.00 80.75 486 GLN A CA 1
ATOM 3825 C C . GLN A 1 486 ? -34.578 11.832 48.390 1.00 80.75 486 GLN A C 1
ATOM 3827 O O . GLN A 1 486 ? -33.934 10.804 48.180 1.00 80.75 486 GLN A O 1
ATOM 3832 N N . PHE A 1 487 ? -34.736 12.782 47.467 1.00 83.06 487 PHE A N 1
ATOM 3833 C CA . PHE A 1 487 ? -34.265 12.717 46.081 1.00 83.06 487 PHE A CA 1
ATOM 3834 C C . PHE A 1 487 ? -33.379 13.929 45.753 1.00 83.06 487 PHE A C 1
ATOM 3836 O O . PHE A 1 487 ? -33.554 14.599 44.734 1.00 83.06 487 PHE A O 1
ATOM 3843 N N . GLN A 1 488 ? -32.420 14.217 46.639 1.00 85.06 488 GLN A N 1
ATOM 3844 C CA . GLN A 1 488 ? -31.566 15.413 46.585 1.00 85.06 488 GLN A CA 1
ATOM 3845 C C . GLN A 1 488 ? -30.790 15.540 45.272 1.00 85.06 488 GLN A C 1
ATOM 3847 O O . GLN A 1 488 ? -30.510 16.646 44.811 1.00 85.06 488 GLN A O 1
ATOM 3852 N N . GLU A 1 489 ? -30.474 14.416 44.628 1.00 85.19 489 GLU A N 1
ATOM 3853 C CA . GLU A 1 489 ? -29.776 14.386 43.348 1.00 85.19 489 GLU A CA 1
ATOM 3854 C C . GLU A 1 489 ? -30.571 15.046 42.202 1.00 85.19 489 GLU A C 1
ATOM 3856 O O . GLU A 1 489 ? -29.969 15.516 41.234 1.00 85.19 489 GLU A O 1
ATOM 3861 N N . PHE A 1 490 ? -31.900 15.157 42.328 1.00 86.69 490 PHE A N 1
ATOM 3862 C CA . PHE A 1 490 ? -32.783 15.792 41.341 1.00 86.69 490 PHE A CA 1
ATOM 3863 C C . PHE A 1 490 ? -33.052 17.283 41.623 1.00 86.69 490 PHE A C 1
ATOM 3865 O O . PHE A 1 490 ? -33.596 17.980 40.763 1.00 86.69 490 PHE A O 1
ATOM 3872 N N . ASN A 1 491 ? -32.641 17.809 42.782 1.00 88.44 491 ASN A N 1
ATOM 3873 C CA . ASN A 1 491 ? -32.843 19.210 43.171 1.00 88.44 491 ASN A CA 1
ATOM 3874 C C . ASN A 1 491 ? -31.788 20.117 42.507 1.00 88.44 491 ASN A C 1
ATOM 3876 O O . ASN A 1 491 ? -30.867 20.606 43.166 1.00 88.44 491 ASN A O 1
ATOM 3880 N N . LEU A 1 492 ? -31.886 20.292 41.184 1.00 87.69 492 LEU A N 1
ATOM 3881 C CA . LEU A 1 492 ? -30.865 20.940 40.354 1.00 87.69 492 LEU A CA 1
ATOM 3882 C C . LEU A 1 492 ? -31.115 22.442 40.129 1.00 87.69 492 LEU A C 1
ATOM 3884 O O . LEU A 1 492 ? -32.208 22.873 39.745 1.00 87.69 492 LEU A O 1
ATOM 3888 N N . TYR A 1 493 ? -30.046 23.220 40.288 1.00 85.56 493 TYR A N 1
ATOM 3889 C CA . TYR A 1 493 ? -29.996 24.668 40.129 1.00 85.56 493 TYR A CA 1
ATOM 3890 C C . TYR A 1 493 ? -28.852 25.090 39.208 1.00 85.56 493 TYR A C 1
ATOM 3892 O O . TYR A 1 493 ? -27.787 24.470 39.192 1.00 85.56 493 TYR A O 1
ATOM 3900 N N . PHE A 1 494 ? -29.063 26.178 38.475 1.00 81.25 494 PHE A N 1
ATOM 3901 C CA . PHE A 1 494 ? -28.062 26.805 37.622 1.00 81.25 494 PHE A CA 1
ATOM 3902 C C . PHE A 1 494 ? -27.790 28.228 38.110 1.00 81.25 494 PHE A C 1
ATOM 3904 O O . PHE A 1 494 ? -28.700 29.054 38.168 1.00 81.25 494 PHE A O 1
ATOM 3911 N N . ASP A 1 495 ? -26.552 28.524 38.495 1.00 81.69 495 ASP A N 1
ATOM 3912 C CA . ASP A 1 495 ? -26.167 29.876 38.892 1.00 81.69 495 ASP A CA 1
ATOM 3913 C C . ASP A 1 495 ? -25.946 30.743 37.647 1.00 81.69 495 ASP A C 1
ATOM 3915 O O . ASP A 1 495 ? -24.996 30.551 36.885 1.00 81.69 495 ASP A O 1
ATOM 3919 N N . LEU A 1 496 ? -26.823 31.730 37.461 1.00 70.69 496 LEU A N 1
ATOM 3920 C CA . LEU A 1 496 ? -26.796 32.634 36.312 1.00 70.69 496 LEU A CA 1
ATOM 3921 C C . LEU A 1 496 ? -25.597 33.595 36.320 1.00 70.69 496 LEU A C 1
ATOM 3923 O O . LEU A 1 496 ? -25.279 34.162 35.276 1.00 70.69 496 LEU A O 1
ATOM 3927 N N . LYS A 1 497 ? -24.935 33.801 37.466 1.00 70.75 497 LYS A N 1
ATOM 3928 C CA . LYS A 1 497 ? -23.769 34.690 37.581 1.00 70.75 497 LYS A CA 1
ATOM 3929 C C . LYS A 1 497 ? -22.462 33.957 37.311 1.00 70.75 497 LYS A C 1
ATOM 3931 O O . LYS A 1 497 ? -21.607 34.490 36.611 1.00 70.75 497 LYS A O 1
ATOM 3936 N N . SER A 1 498 ? -22.297 32.764 37.882 1.00 73.69 498 SER A N 1
ATOM 3937 C CA . SER A 1 498 ? -21.063 31.977 37.742 1.00 73.69 498 SER A CA 1
ATOM 3938 C C . SER A 1 498 ? -21.082 30.996 36.567 1.00 73.69 498 SER A C 1
ATOM 3940 O O . SER A 1 498 ? -20.022 30.525 36.158 1.00 73.69 498 SER A O 1
ATOM 3942 N N . GLY A 1 499 ? -22.260 30.684 36.014 1.00 72.50 499 GLY A N 1
ATOM 3943 C CA . GLY A 1 499 ? -22.420 29.682 34.959 1.00 72.50 499 GLY A CA 1
ATOM 3944 C C . GLY A 1 499 ? -22.167 28.251 35.442 1.00 72.50 499 GLY A C 1
ATOM 3945 O O . GLY A 1 499 ? -21.729 27.413 34.654 1.00 72.50 499 GLY A O 1
ATOM 3946 N N . SER A 1 500 ? -22.386 27.976 36.732 1.00 79.56 500 SER A N 1
ATOM 3947 C CA . SER A 1 500 ? -22.096 26.681 37.355 1.00 79.56 500 SER A CA 1
ATOM 3948 C C . SER A 1 500 ? -23.347 25.978 37.901 1.00 79.56 500 SER A C 1
ATOM 3950 O O . SER A 1 500 ? -24.376 26.598 38.177 1.00 79.56 500 SER A O 1
ATOM 3952 N N . TRP A 1 501 ? -23.269 24.647 38.006 1.00 84.69 501 TRP A N 1
ATOM 3953 C CA . TRP A 1 501 ? -24.373 23.782 38.431 1.00 84.69 501 TRP A CA 1
ATOM 3954 C C . TRP A 1 501 ? -24.306 23.471 39.926 1.00 84.69 501 TRP A C 1
ATOM 3956 O O . TRP A 1 501 ? -23.286 22.979 40.418 1.00 84.69 501 TRP A O 1
ATOM 3966 N N . HIS A 1 502 ? -25.428 23.644 40.620 1.00 84.56 502 HIS A N 1
ATOM 3967 C CA . HIS A 1 502 ? -25.564 23.391 42.052 1.00 84.56 502 HIS A CA 1
ATOM 3968 C C . HIS A 1 502 ? -26.718 22.431 42.355 1.00 84.56 502 HIS A C 1
ATOM 3970 O O . HIS A 1 502 ? -27.721 22.400 41.646 1.00 84.56 502 HIS A O 1
ATOM 3976 N N . GLN A 1 503 ? -26.580 21.647 43.424 1.00 85.56 503 GLN A N 1
ATOM 3977 C CA . GLN A 1 503 ? -27.625 20.753 43.928 1.00 85.56 503 GLN A CA 1
ATOM 3978 C C . GLN A 1 503 ? -27.981 21.123 45.363 1.00 85.56 503 GLN A C 1
ATOM 3980 O O . GLN A 1 503 ? -27.095 21.421 46.165 1.00 85.56 503 GLN A O 1
ATOM 3985 N N . SER A 1 504 ? -29.276 21.117 45.675 1.00 81.31 504 SER A N 1
ATOM 3986 C CA . SER A 1 504 ? -29.785 21.436 47.009 1.00 81.31 504 SER A CA 1
ATOM 3987 C C . SER A 1 504 ? -30.120 20.172 47.797 1.00 81.31 504 SER A C 1
ATOM 3989 O O . SER A 1 504 ? -30.782 19.262 47.300 1.00 81.31 504 SER A O 1
ATOM 3991 N N . SER A 1 505 ? -29.751 20.159 49.076 1.00 73.69 505 SER A N 1
ATOM 3992 C CA . SER A 1 505 ? -30.186 19.147 50.048 1.00 73.69 505 SER A CA 1
ATOM 3993 C C . SER A 1 505 ? -31.698 19.189 50.332 1.00 73.69 505 SER A C 1
ATOM 3995 O O . SER A 1 505 ? -32.219 18.319 51.026 1.00 73.69 505 SER A O 1
ATOM 3997 N N . GLY A 1 506 ? -32.409 20.212 49.838 1.00 68.25 506 GLY A N 1
ATOM 3998 C CA . GLY A 1 506 ? -33.839 20.442 50.070 1.00 68.25 506 GLY A CA 1
ATOM 3999 C C . GLY A 1 506 ? -34.158 21.096 51.420 1.00 68.25 506 GLY A C 1
ATOM 4000 O O . GLY A 1 506 ? -35.267 21.584 51.614 1.00 68.25 506 GLY A O 1
ATOM 4001 N N . THR A 1 507 ? -33.194 21.156 52.344 1.00 68.12 507 THR A N 1
ATOM 4002 C CA . THR A 1 507 ? -33.357 21.722 53.697 1.00 68.12 507 THR A CA 1
ATOM 4003 C C . THR A 1 507 ? -32.528 22.984 53.936 1.00 68.12 507 THR A C 1
ATOM 4005 O O . THR A 1 507 ? -32.836 23.761 54.840 1.00 68.12 507 THR A O 1
ATOM 4008 N N . SER A 1 508 ? -31.485 23.218 53.135 1.00 70.44 508 SER A N 1
ATOM 4009 C CA . SER A 1 508 ? -30.606 24.384 53.261 1.00 70.44 508 SER A CA 1
ATOM 4010 C C . SER A 1 508 ? -31.169 25.632 52.556 1.00 70.44 508 SER A C 1
ATOM 4012 O O . SER A 1 508 ? -31.859 25.504 51.541 1.00 70.44 508 SER A O 1
ATOM 4014 N N . PRO A 1 509 ? -30.865 26.852 53.048 1.00 69.44 509 PRO A N 1
ATOM 4015 C CA . PRO A 1 509 ? -31.212 28.090 52.353 1.00 69.44 509 PRO A CA 1
ATOM 4016 C C . PRO A 1 509 ? -30.571 28.134 50.960 1.00 69.44 509 PRO A C 1
ATOM 4018 O O . PRO A 1 509 ? -29.386 27.840 50.815 1.00 69.44 509 PRO A O 1
ATOM 4021 N N . ILE A 1 510 ? -31.354 28.507 49.948 1.00 75.81 510 ILE A N 1
ATOM 4022 C CA . ILE A 1 510 ? -30.924 28.560 48.544 1.00 75.81 510 ILE A CA 1
ATOM 4023 C C . ILE A 1 510 ? -30.512 29.992 48.204 1.00 75.81 510 ILE A C 1
ATOM 4025 O O . ILE A 1 510 ? -31.243 30.931 48.532 1.00 75.81 510 ILE A O 1
ATOM 4029 N N . ASP A 1 511 ? -29.365 30.159 47.544 1.00 74.31 511 ASP A N 1
ATOM 4030 C CA . ASP A 1 511 ? -28.892 31.471 47.098 1.00 74.31 511 ASP A CA 1
ATOM 4031 C C . ASP A 1 511 ? -29.886 32.088 46.087 1.00 74.31 511 ASP A C 1
ATOM 4033 O O . ASP A 1 511 ? -30.298 31.409 45.142 1.00 74.31 511 ASP A O 1
ATOM 4037 N N . PRO A 1 512 ? -30.281 33.367 46.233 1.00 70.06 512 PRO A N 1
ATOM 4038 C CA . PRO A 1 512 ? -31.134 34.057 45.264 1.00 70.06 512 PRO A CA 1
ATOM 4039 C C . PRO A 1 512 ? -30.603 34.094 43.819 1.00 70.06 512 PRO A C 1
ATOM 4041 O O . PRO A 1 512 ? -31.376 34.369 42.904 1.00 70.06 512 PRO A O 1
ATOM 4044 N N . ALA A 1 513 ? -29.304 33.870 43.592 1.00 69.56 513 ALA A N 1
ATOM 4045 C CA . ALA A 1 513 ? -28.701 33.789 42.259 1.00 69.56 513 ALA A CA 1
ATOM 4046 C C . ALA A 1 513 ? -28.916 32.428 41.565 1.00 69.56 513 ALA A C 1
ATOM 4048 O O . ALA A 1 513 ? -28.703 32.314 40.355 1.00 69.56 513 ALA A O 1
ATOM 4049 N N . TRP A 1 514 ? -29.333 31.399 42.308 1.00 78.00 514 TRP A N 1
ATOM 4050 C CA . TRP A 1 514 ? -29.500 30.041 41.800 1.00 78.00 514 TRP A CA 1
ATOM 4051 C C . TRP A 1 514 ? -30.864 29.856 41.144 1.00 78.00 514 TRP A C 1
ATOM 4053 O O . TRP A 1 514 ? -31.904 29.766 41.804 1.00 78.00 514 TRP A O 1
ATOM 4063 N N . PHE A 1 515 ? -30.857 29.721 39.824 1.00 78.00 515 PHE A N 1
ATOM 4064 C CA . PHE A 1 515 ? -32.059 29.493 39.045 1.00 78.00 515 PHE A CA 1
ATOM 4065 C C . PHE A 1 515 ? -32.494 28.017 39.118 1.00 78.00 515 PHE A C 1
ATOM 4067 O O . PHE A 1 515 ? -31.716 27.133 38.752 1.00 78.00 515 PHE A O 1
ATOM 4074 N N . PRO A 1 516 ? -33.727 27.709 39.562 1.00 79.56 516 PRO A N 1
ATOM 4075 C CA . PRO A 1 516 ? -34.218 26.335 39.616 1.00 79.56 516 PRO A CA 1
ATOM 4076 C C . PRO A 1 516 ? -34.484 25.794 38.206 1.00 79.56 516 PRO A C 1
ATOM 4078 O O . PRO A 1 516 ? -35.354 26.297 37.496 1.00 79.56 516 PRO A O 1
ATOM 4081 N N . VAL A 1 517 ? -33.806 24.713 37.815 1.00 79.81 517 VAL A N 1
ATOM 4082 C CA . VAL A 1 517 ? -33.905 24.139 36.456 1.00 79.81 517 VAL A CA 1
ATOM 4083 C C . VAL A 1 517 ? -35.317 23.627 36.148 1.00 79.81 517 VAL A C 1
ATOM 4085 O O . VAL A 1 517 ? -35.790 23.736 35.018 1.00 79.81 517 VAL A O 1
ATOM 4088 N N . ARG A 1 518 ? -36.051 23.167 37.168 1.00 79.50 518 ARG A N 1
ATOM 4089 C CA . ARG A 1 518 ? -37.476 22.800 37.067 1.00 79.50 518 ARG A CA 1
ATOM 4090 C C . ARG A 1 518 ? -38.385 23.931 36.570 1.00 79.50 518 ARG A C 1
ATOM 4092 O O . ARG A 1 518 ? -39.459 23.672 36.041 1.00 79.50 518 ARG A O 1
ATOM 4099 N N . ALA A 1 519 ? -37.972 25.194 36.698 1.00 71.25 519 ALA A N 1
ATOM 4100 C CA . ALA A 1 519 ? -38.749 26.327 36.199 1.00 71.25 519 ALA A CA 1
ATOM 4101 C C . ALA A 1 519 ? -38.681 26.491 34.666 1.00 71.25 519 ALA A C 1
ATOM 4103 O O . ALA A 1 519 ? -39.456 27.271 34.109 1.00 71.25 519 ALA A O 1
ATOM 4104 N N . CYS A 1 520 ? -37.809 25.748 33.970 1.00 66.81 520 CYS A N 1
ATOM 4105 C CA . CYS A 1 520 ? -37.670 25.800 32.511 1.00 66.81 520 CYS A CA 1
ATOM 4106 C C . CYS A 1 520 ? -38.881 25.231 31.743 1.00 66.81 520 CYS A C 1
ATOM 4108 O O . CYS A 1 520 ? -39.094 25.609 30.596 1.00 66.81 520 CYS A O 1
ATOM 4110 N N . THR A 1 521 ? -39.685 24.353 32.350 1.00 60.03 521 THR A N 1
ATOM 4111 C CA . THR A 1 521 ? -40.854 23.685 31.727 1.00 60.03 521 THR A CA 1
ATOM 4112 C C . THR A 1 521 ? -42.201 24.288 32.134 1.00 60.03 521 THR A C 1
ATOM 4114 O O . THR A 1 521 ? -43.251 23.865 31.649 1.00 60.03 521 THR A O 1
ATOM 4117 N N . ALA A 1 522 ? -42.207 25.309 32.998 1.00 50.91 522 ALA A N 1
ATOM 4118 C CA . ALA A 1 522 ? -43.425 25.888 33.572 1.00 50.91 522 ALA A CA 1
ATOM 4119 C C . ALA A 1 522 ? -44.363 26.570 32.546 1.00 50.91 522 ALA A C 1
ATOM 4121 O O . ALA A 1 522 ? -45.475 26.958 32.896 1.00 50.91 522 ALA A O 1
ATOM 4122 N N . THR A 1 523 ? -43.948 26.714 31.285 1.00 45.22 523 THR A N 1
ATOM 4123 C CA . THR A 1 523 ? -44.722 27.318 30.187 1.00 45.22 523 THR A CA 1
ATOM 4124 C C . THR A 1 523 ? -45.641 26.348 29.434 1.00 45.22 523 THR A C 1
ATOM 4126 O O . THR A 1 523 ? -46.453 26.809 28.637 1.00 45.22 523 THR A O 1
ATOM 4129 N N . SER A 1 524 ? -45.561 25.033 29.665 1.00 40.88 524 SER A N 1
ATOM 4130 C CA . SER A 1 524 ? -46.228 24.032 28.808 1.00 40.88 524 SER A CA 1
ATOM 4131 C C . SER A 1 524 ? -47.653 23.633 29.227 1.00 40.88 524 SER A C 1
ATOM 4133 O O . SER A 1 524 ? -48.304 22.893 28.496 1.00 40.88 524 SER A O 1
ATOM 4135 N N . GLY A 1 525 ? -48.172 24.106 30.369 1.00 39.72 525 GLY A N 1
ATOM 4136 C CA . GLY A 1 525 ? -49.514 23.741 30.844 1.00 39.72 525 GLY A CA 1
ATOM 4137 C C . GLY A 1 525 ? -50.220 24.859 31.627 1.00 39.72 525 GLY A C 1
ATOM 4138 O O . GLY A 1 525 ? -49.572 25.530 32.434 1.00 39.72 525 GLY A O 1
ATOM 4139 N N . PRO A 1 526 ? -51.546 25.050 31.454 1.00 38.19 526 PRO A N 1
ATOM 4140 C CA . PRO A 1 526 ? -52.282 26.206 31.985 1.00 38.19 526 PRO A CA 1
ATOM 4141 C C . PRO A 1 526 ? -52.347 26.301 33.523 1.00 38.19 526 PRO A C 1
ATOM 4143 O O . PRO A 1 526 ? -52.722 27.348 34.036 1.00 38.19 526 PRO A O 1
ATOM 4146 N N . GLY A 1 527 ? -51.950 25.259 34.268 1.00 43.75 527 GLY A N 1
ATOM 4147 C CA . GLY A 1 527 ? -51.922 25.264 35.742 1.00 43.75 527 GLY A CA 1
ATOM 4148 C C . GLY A 1 527 ? -50.538 25.432 36.390 1.00 43.75 527 GLY A C 1
ATOM 4149 O O . GLY A 1 527 ? -50.458 25.818 37.551 1.00 43.75 527 GLY A O 1
ATOM 4150 N N . ARG A 1 528 ? -49.435 25.175 35.669 1.00 47.00 528 ARG A N 1
ATOM 4151 C CA . ARG A 1 528 ? -48.070 25.136 36.247 1.00 47.00 528 ARG A CA 1
ATOM 4152 C C . ARG A 1 528 ? -47.350 26.486 36.246 1.00 47.00 528 ARG A C 1
ATOM 4154 O O . ARG A 1 528 ? -46.490 26.728 37.090 1.00 47.00 528 ARG A O 1
ATOM 4161 N N . ALA A 1 529 ? -47.737 27.384 35.342 1.00 42.19 529 ALA A N 1
ATOM 4162 C CA . ALA A 1 529 ? -47.149 28.716 35.227 1.00 42.19 529 ALA A CA 1
ATOM 4163 C C . ALA A 1 529 ? -47.422 29.613 36.453 1.00 42.19 529 ALA A C 1
ATOM 4165 O O . ALA A 1 529 ? -46.640 30.521 36.730 1.00 42.19 529 ALA A O 1
ATOM 4166 N N . GLN A 1 530 ? -48.506 29.362 37.200 1.00 41.19 530 GLN A N 1
ATOM 4167 C CA . GLN A 1 530 ? -48.970 30.243 38.281 1.00 41.19 530 GLN A CA 1
ATOM 4168 C C . GLN A 1 530 ? -48.233 30.068 39.619 1.00 41.19 530 GLN A C 1
ATOM 4170 O O . GLN A 1 530 ? -48.194 31.011 40.410 1.00 41.19 530 GLN A O 1
ATOM 4175 N N . THR A 1 531 ? -47.618 28.911 39.880 1.00 43.97 531 THR A N 1
ATOM 4176 C CA . THR A 1 531 ? -47.026 28.617 41.200 1.00 43.97 531 THR A CA 1
ATOM 4177 C C . THR A 1 531 ? -45.558 29.048 41.305 1.00 43.97 531 THR A C 1
ATOM 4179 O O . THR A 1 531 ? -45.111 29.469 42.369 1.00 43.97 531 THR A O 1
ATOM 4182 N N . LEU A 1 532 ? -44.803 29.022 40.199 1.00 47.12 532 LEU A N 1
ATOM 4183 C CA . LEU A 1 532 ? -43.366 29.352 40.185 1.00 47.12 532 LEU A CA 1
ATOM 4184 C C . LEU A 1 532 ? -43.069 30.829 39.864 1.00 47.12 532 LEU A C 1
ATOM 4186 O O . LEU A 1 532 ? -41.985 31.315 40.181 1.00 47.12 532 LEU A O 1
ATOM 4190 N N . SER A 1 533 ? -44.028 31.581 39.306 1.00 44.09 533 SER A N 1
ATOM 4191 C CA . SER A 1 533 ? -43.840 32.987 38.906 1.00 44.09 533 SER A CA 1
ATOM 4192 C C . SER A 1 533 ? -43.851 33.999 40.065 1.00 44.09 533 SER A C 1
ATOM 4194 O O . SER A 1 533 ? -43.773 35.200 39.817 1.00 44.09 533 SER A O 1
ATOM 4196 N N . ARG A 1 534 ? -43.975 33.557 41.328 1.00 43.03 534 ARG A N 1
ATOM 4197 C CA . ARG A 1 534 ? -44.038 34.443 42.511 1.00 43.03 534 ARG A CA 1
ATOM 4198 C C . ARG A 1 534 ? -42.701 34.687 43.225 1.00 43.03 534 ARG A C 1
ATOM 4200 O O . ARG A 1 534 ? -42.671 35.502 44.143 1.00 43.03 534 ARG A O 1
ATOM 4207 N N . ARG A 1 535 ? -41.592 34.055 42.816 1.00 47.56 535 ARG A N 1
ATOM 4208 C CA . ARG A 1 535 ? -40.242 34.390 43.319 1.00 47.56 535 ARG A CA 1
ATOM 4209 C C . ARG A 1 535 ? -39.472 35.216 42.283 1.00 47.56 535 ARG A C 1
ATOM 4211 O O . ARG A 1 535 ? -39.017 34.670 41.293 1.00 47.56 535 ARG A O 1
ATOM 4218 N N . SER A 1 536 ? -39.394 36.524 42.534 1.00 47.78 536 SER A N 1
ATOM 4219 C CA . SER A 1 536 ? -38.392 37.560 42.190 1.00 47.78 536 SER A CA 1
ATOM 4220 C C . SER A 1 536 ? -37.472 37.489 40.948 1.00 47.78 536 SER A C 1
ATOM 4222 O O . SER A 1 536 ? -36.538 38.286 40.882 1.00 47.78 536 SER A O 1
ATOM 4224 N N . TYR A 1 537 ? -37.681 36.632 39.950 1.00 51.84 537 TYR A N 1
ATOM 4225 C CA . TYR A 1 537 ? -36.826 36.590 38.754 1.00 51.84 537 TYR A CA 1
ATOM 4226 C C . TYR A 1 537 ? -37.347 37.545 37.660 1.00 51.84 537 TYR A C 1
ATOM 4228 O O . TYR A 1 537 ? -38.459 37.392 37.157 1.00 51.84 537 TYR A O 1
ATOM 4236 N N . GLY A 1 538 ? -36.554 38.573 37.327 1.00 45.47 538 GLY A N 1
ATOM 4237 C CA . GLY A 1 538 ? -36.901 39.635 36.368 1.00 45.47 538 GLY A CA 1
ATOM 4238 C C . GLY A 1 538 ? -36.909 39.193 34.890 1.00 45.47 538 GLY A C 1
ATOM 4239 O O . GLY A 1 538 ? -36.465 38.091 34.572 1.00 45.47 538 GLY A O 1
ATOM 4240 N N . PRO A 1 539 ? -37.381 40.041 33.957 1.00 44.88 539 PRO A N 1
ATOM 4241 C CA . PRO A 1 539 ? -37.589 39.691 32.544 1.00 44.88 539 PRO A CA 1
ATOM 4242 C C . PRO A 1 539 ? -36.322 39.259 31.782 1.00 44.88 539 PRO A C 1
ATOM 4244 O O . PRO A 1 539 ? -36.434 38.493 30.830 1.00 44.88 539 PRO A O 1
ATOM 4247 N N . GLU A 1 540 ? -35.115 39.640 32.216 1.00 42.81 540 GLU A N 1
ATOM 4248 C CA . GLU A 1 540 ? -33.861 39.149 31.608 1.00 42.81 540 GLU A CA 1
ATOM 4249 C C . GLU A 1 540 ? -33.682 37.626 31.751 1.00 42.81 540 GLU A C 1
ATOM 4251 O O . GLU A 1 540 ? -33.161 36.978 30.841 1.00 42.81 540 GLU A O 1
ATOM 4256 N N . SER A 1 541 ? -34.224 37.034 32.824 1.00 45.50 541 SER A N 1
ATOM 4257 C CA . SER A 1 541 ? -34.263 35.577 33.033 1.00 45.50 541 SER A CA 1
ATOM 4258 C C . SER A 1 541 ? -35.220 34.838 32.083 1.00 45.50 541 SER A C 1
ATOM 4260 O O . SER A 1 541 ? -35.192 33.612 32.004 1.00 45.50 541 SER A O 1
ATOM 4262 N N . GLN A 1 542 ? -36.070 35.562 31.338 1.00 44.44 542 GLN A N 1
ATOM 4263 C CA . GLN A 1 542 ? -36.966 34.966 30.343 1.00 44.44 542 GLN A CA 1
ATOM 4264 C C . GLN A 1 542 ? -36.263 34.688 29.009 1.00 44.44 542 GLN A C 1
ATOM 4266 O O . GLN A 1 542 ? -36.662 33.743 28.333 1.00 44.44 542 GLN A O 1
ATOM 4271 N N . SER A 1 543 ? -35.227 35.457 28.639 1.00 38.72 543 SER A N 1
ATOM 4272 C CA . SER A 1 543 ? -34.457 35.230 27.398 1.00 38.72 543 SER A CA 1
ATOM 4273 C C . SER A 1 543 ? -33.376 34.154 27.552 1.00 38.72 543 SER A C 1
ATOM 4275 O O . SER A 1 543 ? -33.008 33.499 26.582 1.00 38.72 543 SER A O 1
ATOM 4277 N N . SER A 1 544 ? -32.918 33.930 28.788 1.00 42.09 544 SER A N 1
ATOM 4278 C CA . SER A 1 544 ? -31.987 32.868 29.185 1.00 42.09 544 SER A CA 1
ATOM 4279 C C . SER A 1 544 ? -32.690 31.585 29.634 1.00 42.09 544 SER A C 1
ATOM 4281 O O . SER A 1 544 ? -32.030 30.656 30.105 1.00 42.09 544 SER A O 1
ATOM 4283 N N . ARG A 1 545 ? -34.016 31.486 29.427 1.00 50.12 545 ARG A N 1
ATOM 4284 C CA . ARG A 1 545 ? -34.713 30.198 29.350 1.00 50.12 545 ARG A CA 1
ATOM 4285 C C . ARG A 1 545 ? -34.090 29.437 28.191 1.00 50.12 545 ARG A C 1
ATOM 4287 O O . ARG A 1 545 ? -34.505 29.615 27.052 1.00 50.12 545 ARG A O 1
ATOM 4294 N N . GLY A 1 546 ? -33.052 28.657 28.491 1.00 47.72 546 GLY A N 1
ATOM 4295 C CA . GLY A 1 546 ? -32.403 27.757 27.554 1.00 47.72 546 GLY A CA 1
ATOM 4296 C C . GLY A 1 546 ? -33.494 26.948 26.882 1.00 47.72 546 GLY A C 1
ATOM 4297 O O . GLY A 1 546 ? -34.114 26.087 27.504 1.00 47.72 546 GLY A O 1
ATOM 4298 N N . ASP A 1 547 ? -33.806 27.330 25.651 1.00 51.28 547 ASP A N 1
ATOM 4299 C CA . ASP A 1 547 ? -34.861 26.723 24.876 1.00 51.28 547 ASP A CA 1
ATOM 4300 C C . ASP A 1 547 ? -34.544 25.227 24.834 1.00 51.28 547 ASP A C 1
ATOM 4302 O O . ASP A 1 547 ? -33.542 24.814 24.247 1.00 51.28 547 ASP A O 1
ATOM 4306 N N . LEU A 1 548 ? -35.396 24.403 25.451 1.00 58.03 548 LEU A N 1
ATOM 4307 C CA . LEU A 1 548 ? -35.344 22.933 25.445 1.00 58.03 548 LEU A CA 1
ATOM 4308 C C . LEU A 1 548 ? -35.601 22.355 24.028 1.00 58.03 548 LEU A C 1
ATOM 4310 O O . LEU A 1 548 ? -36.166 21.275 23.858 1.00 58.03 548 LEU A O 1
ATOM 4314 N N . LYS A 1 549 ? -35.190 23.094 22.991 1.00 61.41 549 LYS A N 1
ATOM 4315 C CA . LYS A 1 549 ? -35.252 22.804 21.558 1.00 61.41 549 LYS A CA 1
ATOM 4316 C C . LYS A 1 549 ? -34.299 21.687 21.146 1.00 61.41 549 LYS A C 1
ATOM 4318 O O . LYS A 1 549 ? -34.375 21.245 19.998 1.00 61.41 549 LYS A O 1
ATOM 4323 N N . THR A 1 550 ? -33.427 21.221 22.043 1.00 68.75 550 THR A N 1
ATOM 4324 C CA . THR A 1 550 ? -32.591 20.041 21.810 1.00 68.75 550 THR A CA 1
ATOM 4325 C C . THR A 1 550 ? -33.481 18.863 21.432 1.00 68.75 550 THR A C 1
ATOM 4327 O O . THR A 1 550 ? -34.367 18.459 22.188 1.00 68.75 550 THR A O 1
ATOM 4330 N N . ARG A 1 551 ? -33.263 18.336 20.225 1.00 79.06 551 ARG A N 1
ATOM 4331 C CA . ARG A 1 551 ? -34.013 17.197 19.697 1.00 79.06 551 ARG A CA 1
ATOM 4332 C C . ARG A 1 551 ? -33.280 15.913 20.040 1.00 79.06 551 ARG A C 1
ATOM 4334 O O . ARG A 1 551 ? -32.106 15.765 19.709 1.00 79.06 551 ARG A O 1
ATOM 4341 N N . VAL A 1 552 ? -33.982 14.989 20.677 1.00 81.25 552 VAL A N 1
ATOM 4342 C CA . VAL A 1 552 ? -33.466 13.669 21.028 1.00 81.25 552 VAL A CA 1
ATOM 4343 C C . VAL A 1 552 ? -33.958 12.671 19.979 1.00 81.25 552 VAL A C 1
ATOM 4345 O O . VAL A 1 552 ? -35.170 12.560 19.776 1.00 81.25 552 VAL A O 1
ATOM 4348 N N . PRO A 1 553 ? -33.057 11.944 19.295 1.00 83.44 553 PRO A N 1
ATOM 4349 C CA . PRO A 1 553 ? -33.455 10.861 18.406 1.00 83.44 553 PRO A CA 1
ATOM 4350 C C . PRO A 1 553 ? -34.021 9.690 19.214 1.00 83.44 553 PRO A C 1
ATOM 4352 O O . PRO A 1 553 ? -33.365 9.179 20.128 1.00 83.44 553 PRO A O 1
ATOM 4355 N N . ILE A 1 554 ? -35.228 9.257 18.858 1.00 84.19 554 ILE A N 1
ATOM 4356 C CA . ILE A 1 554 ? -35.933 8.132 19.467 1.00 84.19 554 ILE A CA 1
ATOM 4357 C C . ILE A 1 554 ? -36.156 7.056 18.411 1.00 84.19 554 ILE A C 1
ATOM 4359 O O . ILE A 1 554 ? -36.806 7.300 17.396 1.00 84.19 554 ILE A O 1
ATOM 4363 N N . TYR A 1 555 ? -35.653 5.853 18.664 1.00 82.81 555 TYR A N 1
ATOM 4364 C CA . TYR A 1 555 ? -35.899 4.691 17.816 1.00 82.81 555 TYR A CA 1
ATOM 4365 C C . TYR A 1 555 ? -37.031 3.857 18.396 1.00 82.81 555 TYR A C 1
ATOM 4367 O O . TYR A 1 555 ? -36.881 3.260 19.462 1.00 82.81 555 TYR A O 1
ATOM 4375 N N . VAL A 1 556 ? -38.157 3.803 17.688 1.00 81.50 556 VAL A N 1
ATOM 4376 C CA . VAL A 1 556 ? -39.317 2.996 18.073 1.00 81.50 556 VAL A CA 1
ATOM 4377 C C . VAL A 1 556 ? -39.307 1.693 17.282 1.00 81.50 556 VAL A C 1
ATOM 4379 O O . VAL A 1 556 ? -39.386 1.688 16.051 1.00 81.50 556 VAL A O 1
ATOM 4382 N N . VAL A 1 557 ? -39.217 0.580 18.004 1.00 77.19 557 VAL A N 1
ATOM 4383 C CA . VAL A 1 557 ? -39.273 -0.783 17.467 1.00 77.19 557 VAL A CA 1
ATOM 4384 C C . VAL A 1 557 ? -40.683 -1.337 17.663 1.00 77.19 557 VAL A C 1
ATOM 4386 O O . VAL A 1 557 ? -41.206 -1.339 18.778 1.00 77.19 557 VAL A O 1
ATOM 4389 N N . GLU A 1 558 ? -41.294 -1.820 16.580 1.00 72.88 558 GLU A N 1
ATOM 4390 C CA . GLU A 1 558 ? -42.580 -2.527 16.593 1.00 72.88 558 GLU A CA 1
ATOM 4391 C C . GLU A 1 558 ? -42.343 -4.000 16.227 1.00 72.88 558 GLU A C 1
ATOM 4393 O O . GLU A 1 558 ? -41.985 -4.295 15.088 1.00 72.88 558 GLU A O 1
ATOM 4398 N N . SER A 1 559 ? -42.523 -4.927 17.173 1.00 63.25 559 SER A N 1
ATOM 4399 C CA . SER A 1 559 ? -42.413 -6.373 16.920 1.00 63.25 559 SER A CA 1
ATOM 4400 C C . SER A 1 559 ? -43.434 -7.147 17.749 1.00 63.25 559 SER A C 1
ATOM 4402 O O . SER A 1 559 ? -43.571 -6.892 18.945 1.00 63.25 559 SER A O 1
ATOM 4404 N N . GLU A 1 560 ? -44.115 -8.106 17.120 1.00 56.78 560 GLU A N 1
ATOM 4405 C CA . GLU A 1 560 ? -45.002 -9.069 17.792 1.00 56.78 560 GLU A CA 1
ATOM 4406 C C . GLU A 1 560 ? -44.229 -10.278 18.351 1.00 56.78 560 GLU A C 1
ATOM 4408 O O . GLU A 1 560 ? -44.740 -10.991 19.210 1.00 56.78 560 GLU A O 1
ATOM 4413 N N . ASP A 1 561 ? -42.977 -10.476 17.917 1.00 54.03 561 ASP A N 1
ATOM 4414 C CA . ASP A 1 561 ? -42.102 -11.564 18.359 1.00 54.03 561 ASP A CA 1
ATOM 4415 C C . ASP A 1 561 ? -41.170 -11.105 19.508 1.00 54.03 561 ASP A C 1
ATOM 4417 O O . ASP A 1 561 ? -40.310 -10.232 19.296 1.00 54.03 561 ASP A O 1
ATOM 4421 N N . PRO A 1 562 ? -41.296 -11.686 20.721 1.00 53.09 562 PRO A N 1
ATOM 4422 C CA . PRO A 1 562 ? -40.456 -11.372 21.879 1.00 53.09 562 PRO A CA 1
ATOM 4423 C C . PRO A 1 562 ? -38.972 -11.733 21.714 1.00 53.09 562 PRO A C 1
ATOM 4425 O O . PRO A 1 562 ? -38.124 -11.162 22.406 1.00 53.09 562 PRO A O 1
ATOM 4428 N N . SER A 1 563 ? -38.635 -12.683 20.837 1.00 51.47 563 SER A N 1
ATOM 4429 C CA . SER A 1 563 ? -37.263 -13.176 20.658 1.00 51.47 563 SER A CA 1
ATOM 4430 C C . SER A 1 563 ? -36.370 -12.152 19.948 1.00 51.47 563 SER A C 1
ATOM 4432 O O . SER A 1 563 ? -35.257 -11.878 20.394 1.00 51.47 563 SER A O 1
ATOM 4434 N N . ILE A 1 564 ? -36.907 -11.476 18.931 1.00 54.66 564 ILE A N 1
ATOM 4435 C CA . ILE A 1 564 ? -36.226 -10.416 18.169 1.00 54.66 564 ILE A CA 1
ATOM 4436 C C . ILE A 1 564 ? -35.899 -9.222 19.069 1.00 54.66 564 ILE A C 1
ATOM 4438 O O . ILE A 1 564 ? -34.833 -8.617 18.970 1.00 54.66 564 ILE A O 1
ATOM 4442 N N . LEU A 1 565 ? -36.807 -8.892 19.985 1.00 53.94 565 LEU A N 1
ATOM 4443 C CA . LEU A 1 565 ? -36.629 -7.794 20.931 1.00 53.94 565 LEU A CA 1
ATOM 4444 C C . LEU A 1 565 ? -35.501 -8.077 21.919 1.00 53.94 565 LEU A C 1
ATOM 4446 O O . LEU A 1 565 ? -34.720 -7.178 22.234 1.00 53.94 565 LEU A O 1
ATOM 4450 N N . ARG A 1 566 ? -35.380 -9.333 22.362 1.00 53.44 566 ARG A N 1
ATOM 4451 C CA . ARG A 1 566 ? -34.256 -9.790 23.181 1.00 53.44 566 ARG A CA 1
ATOM 4452 C C . ARG A 1 566 ? -32.941 -9.685 22.410 1.00 53.44 566 ARG A C 1
ATOM 4454 O O . ARG A 1 566 ? -31.968 -9.198 22.972 1.00 53.44 566 ARG A O 1
ATOM 4461 N N . ASP A 1 567 ? -32.918 -10.050 21.134 1.00 54.62 567 ASP A N 1
ATOM 4462 C CA . ASP A 1 567 ? -31.719 -9.950 20.297 1.00 54.62 567 ASP A CA 1
ATOM 4463 C C . ASP A 1 567 ? -31.279 -8.504 20.055 1.00 54.62 567 ASP A C 1
ATOM 4465 O O . ASP A 1 567 ? -30.091 -8.194 20.152 1.00 54.62 567 ASP A O 1
ATOM 4469 N N . VAL A 1 568 ? -32.223 -7.603 19.780 1.00 55.84 568 VAL A N 1
ATOM 4470 C CA . VAL A 1 568 ? -31.958 -6.165 19.644 1.00 55.84 568 VAL A CA 1
ATOM 4471 C C . VAL A 1 568 ? -31.428 -5.593 20.963 1.00 55.84 568 VAL A C 1
ATOM 4473 O O . VAL A 1 568 ? -30.407 -4.907 20.968 1.00 55.84 568 VAL A O 1
ATOM 4476 N N . PHE A 1 569 ? -32.062 -5.942 22.087 1.00 50.75 569 PHE A N 1
ATOM 4477 C CA . PHE A 1 569 ? -31.642 -5.533 23.428 1.00 50.75 569 PHE A CA 1
ATOM 4478 C C . PHE A 1 569 ? -30.232 -6.026 23.775 1.00 50.75 569 PHE A C 1
ATOM 4480 O O . PHE A 1 569 ? -29.407 -5.248 24.251 1.00 50.75 569 PHE A O 1
ATOM 4487 N N . VAL A 1 570 ? -29.932 -7.302 23.513 1.00 50.41 570 VAL A N 1
ATOM 4488 C CA . VAL A 1 570 ? -28.615 -7.899 23.777 1.00 50.41 570 VAL A CA 1
ATOM 4489 C C . VAL A 1 570 ? -27.554 -7.245 22.904 1.00 50.41 570 VAL A C 1
ATOM 4491 O O . VAL A 1 570 ? -26.508 -6.860 23.415 1.00 50.41 570 VAL A O 1
ATOM 4494 N N . ARG A 1 571 ? -27.816 -7.062 21.606 1.00 53.91 571 ARG A N 1
ATOM 4495 C CA . ARG A 1 571 ? -26.835 -6.500 20.667 1.00 53.91 571 ARG A CA 1
ATOM 4496 C C . ARG A 1 571 ? -26.494 -5.046 20.970 1.00 53.91 571 ARG A C 1
ATOM 4498 O O . ARG A 1 571 ? -25.336 -4.678 20.817 1.00 53.91 571 ARG A O 1
ATOM 4505 N N . ILE A 1 572 ? -27.464 -4.250 21.417 1.00 50.38 572 ILE A N 1
ATOM 4506 C CA . ILE A 1 572 ? -27.259 -2.829 21.728 1.00 50.38 572 ILE A CA 1
ATOM 4507 C C . ILE A 1 572 ? -26.595 -2.648 23.099 1.00 50.38 572 ILE A C 1
ATOM 4509 O O . ILE A 1 572 ? -25.636 -1.882 23.210 1.00 50.38 572 ILE A O 1
ATOM 4513 N N . ASN A 1 573 ? -27.008 -3.408 24.118 1.00 42.88 573 ASN A N 1
ATOM 4514 C CA . ASN A 1 573 ? -26.383 -3.338 25.443 1.00 42.88 573 ASN A CA 1
ATOM 4515 C C . ASN A 1 573 ? -24.981 -3.970 25.489 1.00 42.88 573 ASN A C 1
ATOM 4517 O O . ASN A 1 573 ? -24.146 -3.535 26.276 1.00 42.88 573 ASN A O 1
ATOM 4521 N N . HIS A 1 574 ? -24.661 -4.928 24.611 1.00 44.00 574 HIS A N 1
ATOM 4522 C CA . HIS A 1 574 ? -23.299 -5.472 24.509 1.00 44.00 574 HIS A CA 1
ATOM 4523 C C . HIS A 1 574 ? -22.286 -4.519 23.853 1.00 44.00 574 HIS A C 1
ATOM 4525 O O . HIS A 1 574 ? -21.081 -4.736 23.988 1.00 44.00 574 HIS A O 1
ATOM 4531 N N . SER A 1 575 ? -22.729 -3.466 23.157 1.00 36.22 575 SER A N 1
ATOM 4532 C CA . SER A 1 575 ? -21.831 -2.490 22.516 1.00 36.22 575 SER A CA 1
ATOM 4533 C C . SER A 1 575 ? -21.266 -1.416 23.460 1.00 36.22 575 SER A C 1
ATOM 4535 O O . SER A 1 575 ? -20.327 -0.721 23.075 1.00 36.22 575 SER A O 1
ATOM 4537 N N . GLY A 1 576 ? -21.775 -1.280 24.692 1.00 36.84 576 GLY A N 1
ATOM 4538 C CA . GLY A 1 576 ? -21.394 -0.214 25.628 1.00 36.84 576 GLY A CA 1
ATOM 4539 C C . GLY A 1 576 ? -20.948 -0.726 27.001 1.00 36.84 576 GLY A C 1
ATOM 4540 O O . GLY A 1 576 ? -21.740 -0.731 27.928 1.00 36.84 576 GLY A O 1
ATOM 4541 N N . LYS A 1 577 ? -19.658 -1.075 27.128 1.00 32.84 577 LYS A N 1
ATOM 4542 C CA . LYS 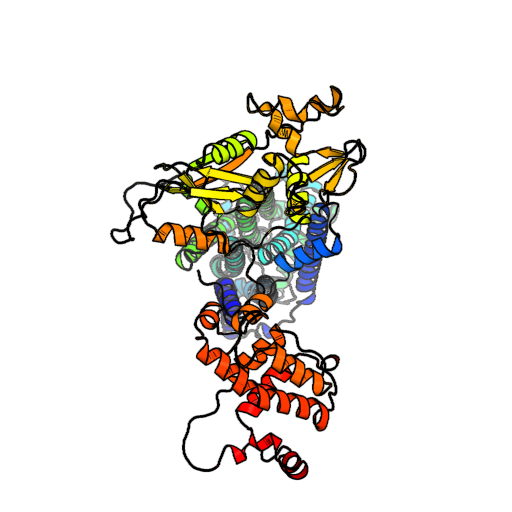A 1 577 ? -18.930 -1.505 28.349 1.00 32.84 577 LYS A CA 1
ATOM 4543 C C . LYS A 1 577 ? -19.420 -2.799 29.028 1.00 32.84 577 LYS A C 1
ATOM 4545 O O . LYS A 1 577 ? -20.461 -2.865 29.665 1.00 32.84 577 LYS A O 1
ATOM 4550 N N . THR A 1 578 ? -18.549 -3.805 28.983 1.00 35.34 578 THR A N 1
ATOM 4551 C CA . THR A 1 578 ? -18.582 -5.015 29.814 1.00 35.34 578 THR A CA 1
ATOM 4552 C C . THR A 1 578 ? -18.566 -4.667 31.305 1.00 35.34 578 THR A C 1
ATOM 4554 O O . THR A 1 578 ? -17.780 -3.807 31.714 1.00 35.34 578 THR A O 1
ATOM 4557 N N . LEU A 1 579 ? -19.359 -5.383 32.113 1.00 37.44 579 LEU A N 1
ATOM 4558 C CA . LEU A 1 579 ? -19.132 -5.507 33.558 1.00 37.44 579 LEU A CA 1
ATOM 4559 C C . LEU A 1 579 ? -17.636 -5.739 33.808 1.00 37.44 579 LEU A C 1
ATOM 4561 O O . LEU A 1 579 ? -17.017 -6.584 33.155 1.00 37.44 579 LEU A O 1
ATOM 4565 N N . SER A 1 580 ? -17.045 -4.969 34.723 1.00 45.50 580 SER A N 1
ATOM 4566 C CA . SER A 1 580 ? -15.676 -5.223 35.166 1.00 45.50 580 SER A CA 1
ATOM 4567 C C . SER A 1 580 ? -15.602 -6.652 35.705 1.00 45.50 580 SER A C 1
ATOM 4569 O O . SER A 1 580 ? -16.523 -7.106 36.384 1.00 45.50 580 SER A O 1
ATOM 4571 N N . LEU A 1 581 ? -14.506 -7.370 35.439 1.00 47.66 581 LEU A N 1
ATOM 4572 C CA . LEU A 1 581 ? -14.291 -8.711 35.995 1.00 47.66 581 LEU A CA 1
ATOM 4573 C C . LEU A 1 581 ? -14.465 -8.713 37.531 1.00 47.66 581 LEU A C 1
ATOM 4575 O O . LEU A 1 581 ? -14.963 -9.686 38.089 1.00 47.66 581 LEU A O 1
ATOM 4579 N N . SER A 1 582 ? -14.147 -7.590 38.188 1.00 44.41 582 SER A N 1
ATOM 4580 C CA . SER A 1 582 ? -14.375 -7.352 39.620 1.00 44.41 582 SER A CA 1
ATOM 4581 C C . SER A 1 582 ? -15.848 -7.411 40.024 1.00 44.41 582 SER A C 1
ATOM 4583 O O . SER A 1 582 ? -16.194 -8.074 41.004 1.00 44.41 582 SER A O 1
ATOM 4585 N N . ASP A 1 583 ? -16.726 -6.796 39.232 1.00 50.44 583 ASP A N 1
ATOM 4586 C CA . ASP A 1 583 ? -18.167 -6.788 39.487 1.00 50.44 583 ASP A CA 1
ATOM 4587 C C . ASP A 1 583 ? -18.745 -8.189 39.269 1.00 50.44 583 ASP A C 1
ATOM 4589 O O . ASP A 1 583 ? -19.551 -8.659 40.066 1.00 50.44 583 ASP A O 1
ATOM 4593 N N . SER A 1 584 ? -18.264 -8.907 38.246 1.00 50.62 584 SER A N 1
ATOM 4594 C CA . SER A 1 584 ? -18.695 -10.285 37.990 1.00 50.62 584 SER A CA 1
ATOM 4595 C C . SER A 1 584 ? -18.237 -11.281 39.055 1.00 50.62 584 SER A C 1
ATOM 4597 O O . SER A 1 584 ? -19.026 -12.131 39.444 1.00 50.62 584 SER A O 1
ATOM 4599 N N . MET A 1 585 ? -17.012 -11.161 39.583 1.00 53.44 585 MET A N 1
ATOM 4600 C CA . MET A 1 585 ? -16.524 -12.036 40.661 1.00 53.44 585 MET A CA 1
ATOM 4601 C C . MET A 1 585 ? -17.253 -11.755 41.977 1.00 53.44 585 MET A C 1
ATOM 4603 O O . MET A 1 585 ? -17.601 -12.683 42.704 1.00 53.44 585 MET A O 1
ATOM 4607 N N . SER A 1 586 ? -17.550 -10.482 42.247 1.00 51.28 586 SER A N 1
ATOM 4608 C CA . SER A 1 586 ? -18.331 -10.076 43.419 1.00 51.28 586 SER A CA 1
ATOM 4609 C C . SER A 1 586 ? -19.794 -10.537 43.318 1.00 51.28 586 SER A C 1
ATOM 4611 O O . SER A 1 586 ? -20.375 -10.954 44.311 1.00 51.28 586 SER A O 1
ATOM 4613 N N . LEU A 1 587 ? -20.382 -10.545 42.117 1.00 51.12 587 LEU A N 1
ATOM 4614 C CA . LEU A 1 587 ? -21.721 -11.095 41.862 1.00 51.12 587 LEU A CA 1
ATOM 4615 C C . LEU A 1 587 ? -21.754 -12.629 41.916 1.00 51.12 587 LEU A C 1
ATOM 4617 O O . LEU A 1 587 ? -22.719 -13.201 42.424 1.00 51.12 587 LEU A O 1
ATOM 4621 N N . LEU A 1 588 ? -20.710 -13.300 41.415 1.00 54.97 588 LEU A N 1
ATOM 4622 C CA . LEU A 1 588 ? -20.633 -14.758 41.429 1.00 54.97 588 LEU A CA 1
ATOM 4623 C C . LEU A 1 588 ? -20.551 -15.288 42.856 1.00 54.97 588 LEU A C 1
ATOM 4625 O O . LEU A 1 588 ? -21.287 -16.206 43.191 1.00 54.97 588 LEU A O 1
ATOM 4629 N N . PHE A 1 589 ? -19.695 -14.723 43.701 1.00 58.81 589 PHE A N 1
ATOM 4630 C CA . PHE A 1 589 ? -19.442 -15.261 45.040 1.00 58.81 589 PHE A CA 1
ATOM 4631 C C . PHE A 1 589 ? -20.081 -14.440 46.181 1.00 58.81 589 PHE A C 1
ATOM 4633 O O . PHE A 1 589 ? -19.891 -14.775 47.349 1.00 58.81 589 PHE A O 1
ATOM 4640 N N . GLY A 1 590 ? -20.883 -13.423 45.837 1.00 49.75 590 GLY A N 1
ATOM 4641 C CA . GLY A 1 590 ? -21.752 -12.653 46.733 1.00 49.75 590 GLY A CA 1
ATOM 4642 C C . GLY A 1 590 ? -21.161 -11.330 47.245 1.00 49.75 590 GLY A C 1
ATOM 4643 O O . GLY A 1 590 ? -20.001 -11.261 47.644 1.00 49.75 590 GLY A O 1
ATOM 4644 N N . THR A 1 591 ? -22.000 -10.286 47.292 1.00 45.56 591 THR A N 1
ATOM 4645 C CA . THR A 1 591 ? -21.797 -9.046 48.068 1.00 45.56 591 THR A CA 1
ATOM 4646 C C . THR A 1 591 ? -22.725 -9.045 49.282 1.00 45.56 591 THR A C 1
ATOM 4648 O O . THR A 1 591 ? -23.914 -9.263 49.077 1.00 45.56 591 THR A O 1
ATOM 4651 N N . ASP A 1 592 ? -22.169 -8.791 50.475 1.00 43.97 592 ASP A N 1
ATOM 4652 C CA . ASP A 1 592 ? -22.661 -8.435 51.836 1.00 43.97 592 ASP A CA 1
ATOM 4653 C C . ASP A 1 592 ? -24.152 -8.472 52.260 1.00 43.97 592 ASP A C 1
ATOM 4655 O O . ASP A 1 592 ? -24.465 -8.161 53.407 1.00 43.97 592 ASP A O 1
ATOM 4659 N N . GLY A 1 593 ? -25.094 -8.918 51.439 1.00 39.50 593 GLY A N 1
ATOM 4660 C CA . GLY A 1 593 ? -26.505 -9.045 51.775 1.00 39.50 593 GLY A CA 1
ATOM 4661 C C . GLY A 1 593 ? -27.021 -10.420 51.385 1.00 39.50 593 GLY A C 1
ATOM 4662 O O . GLY A 1 593 ? -27.337 -10.631 50.220 1.00 39.50 593 GLY A O 1
ATOM 4663 N N . LEU A 1 594 ? -27.111 -11.307 52.384 1.00 37.22 594 LEU A N 1
ATOM 4664 C CA . LEU A 1 594 ? -27.867 -12.573 52.490 1.00 37.22 594 LEU A CA 1
ATOM 4665 C C . LEU A 1 594 ? -27.000 -13.734 53.010 1.00 37.22 594 LEU A C 1
ATOM 4667 O O . LEU A 1 594 ? -25.822 -13.889 52.684 1.00 37.22 594 LEU A O 1
ATOM 4671 N N . GLU A 1 595 ? -27.594 -14.499 53.920 1.00 42.28 595 GLU A N 1
ATOM 4672 C CA . GLU A 1 595 ? -27.009 -15.567 54.733 1.00 42.28 595 GLU A CA 1
ATOM 4673 C C . GLU A 1 595 ? -26.562 -16.767 53.877 1.00 42.28 595 GLU A C 1
ATOM 4675 O O . GLU A 1 595 ? -27.332 -17.685 53.611 1.00 42.28 595 GLU A O 1
ATOM 4680 N N . ALA A 1 596 ? -25.303 -16.768 53.436 1.00 43.47 596 ALA A N 1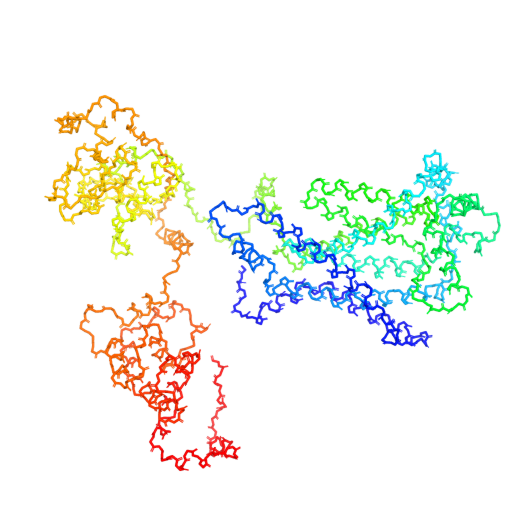
ATOM 4681 C CA . ALA A 1 596 ? -24.643 -17.934 52.853 1.00 43.47 596 ALA A CA 1
ATOM 4682 C C . ALA A 1 596 ? -23.419 -18.308 53.716 1.00 43.47 596 ALA A C 1
ATOM 4684 O O . ALA A 1 596 ? -22.683 -17.404 54.115 1.00 43.47 596 ALA A O 1
ATOM 4685 N N . PRO A 1 597 ? -23.182 -19.602 54.006 1.00 45.62 597 PRO A N 1
ATOM 4686 C CA . PRO A 1 597 ? -22.226 -20.059 55.026 1.00 45.62 597 PRO A CA 1
ATOM 4687 C C . PRO A 1 597 ? -20.733 -19.954 54.651 1.00 45.62 597 PRO A C 1
ATOM 4689 O O . PRO A 1 597 ? -19.881 -20.315 55.459 1.00 45.62 597 PRO A O 1
ATOM 4692 N N . SER A 1 598 ? -20.385 -19.475 53.454 1.00 56.88 598 SER A N 1
ATOM 4693 C CA . SER A 1 598 ? -18.994 -19.186 53.080 1.00 56.88 598 SER A CA 1
ATOM 4694 C C . SER A 1 598 ? -18.929 -18.079 52.026 1.00 56.88 598 SER A C 1
ATOM 4696 O O . SER A 1 598 ? -19.489 -18.219 50.939 1.00 56.88 598 SER A O 1
ATOM 4698 N N . ARG A 1 599 ? -18.252 -16.971 52.348 1.00 66.31 599 ARG A N 1
ATOM 4699 C CA . ARG A 1 599 ? -18.112 -15.778 51.492 1.00 66.31 599 ARG A CA 1
ATOM 4700 C C . ARG A 1 599 ? -16.650 -15.534 51.103 1.00 66.31 599 ARG A C 1
ATOM 4702 O O . ARG A 1 599 ? -15.732 -15.955 51.806 1.00 66.31 599 ARG A O 1
ATOM 4709 N N . LEU A 1 600 ? -16.416 -14.799 50.007 1.00 73.25 600 LEU A N 1
ATOM 4710 C CA . LEU A 1 600 ? -15.065 -14.318 49.656 1.00 73.25 600 LEU A CA 1
ATOM 4711 C C . LEU A 1 600 ? -14.483 -13.380 50.724 1.00 73.25 600 LEU A C 1
ATOM 4713 O O . LEU A 1 600 ? -13.268 -13.338 50.894 1.00 73.25 600 LEU A O 1
ATOM 4717 N N . SER A 1 601 ? -15.338 -12.648 51.447 1.00 73.81 601 SER A N 1
ATOM 4718 C CA . SER A 1 601 ? -14.940 -11.808 52.581 1.00 73.81 601 SER A CA 1
ATOM 4719 C C . SER A 1 601 ? -14.243 -12.608 53.674 1.00 73.81 601 SER A C 1
ATOM 4721 O O . SER A 1 601 ? -13.214 -12.168 54.173 1.00 73.81 601 SER A O 1
ATOM 4723 N N . ASP A 1 602 ? -14.756 -13.798 53.982 1.00 79.25 602 ASP A N 1
ATOM 4724 C CA . ASP A 1 602 ? -14.232 -14.636 55.060 1.00 79.25 602 ASP A CA 1
ATOM 4725 C C . ASP A 1 602 ? -12.848 -15.173 54.683 1.00 79.25 602 ASP A C 1
ATOM 4727 O O . ASP A 1 602 ? -11.924 -15.169 55.489 1.00 79.25 602 ASP A O 1
ATOM 4731 N N . LEU A 1 603 ? -12.687 -15.585 53.419 1.00 81.31 603 LEU A N 1
ATOM 4732 C CA . LEU A 1 603 ? -11.404 -16.046 52.888 1.00 81.31 603 LEU A CA 1
ATOM 4733 C C . LEU A 1 603 ? -10.378 -14.906 52.835 1.00 81.31 603 LEU A C 1
ATOM 4735 O O . LEU A 1 603 ? -9.204 -15.109 53.129 1.00 81.31 603 LEU A O 1
ATOM 4739 N N . ARG A 1 604 ? -10.815 -13.693 52.480 1.00 85.31 604 ARG A N 1
ATOM 4740 C CA . ARG A 1 604 ? -9.968 -12.496 52.501 1.00 85.31 604 ARG A CA 1
ATOM 4741 C C . ARG A 1 604 ? -9.445 -12.208 53.903 1.00 85.31 604 ARG A C 1
ATOM 4743 O O . ARG A 1 604 ? -8.252 -11.962 54.052 1.00 85.31 604 ARG A O 1
ATOM 4750 N N . GLU A 1 605 ? -10.324 -12.230 54.899 1.00 83.75 605 GLU A N 1
ATOM 4751 C CA . GLU A 1 605 ? -9.964 -11.974 56.292 1.00 83.75 605 GLU A CA 1
ATOM 4752 C C . GLU A 1 605 ? -9.009 -13.052 56.824 1.00 83.75 605 GLU A C 1
ATOM 4754 O O . GLU A 1 605 ? -7.988 -12.729 57.425 1.00 83.75 605 GLU A O 1
ATOM 4759 N N . GLU A 1 606 ? -9.266 -14.321 56.502 1.00 84.44 606 GLU A N 1
ATOM 4760 C CA . GLU A 1 606 ? -8.411 -15.453 56.873 1.00 84.44 606 GLU A CA 1
ATOM 4761 C C . GLU A 1 606 ? -6.988 -15.327 56.295 1.00 84.44 606 GLU A C 1
ATOM 4763 O O . GLU A 1 606 ? -6.005 -15.525 57.009 1.00 84.44 606 GLU A O 1
ATOM 4768 N N . ILE A 1 607 ? -6.847 -14.933 55.023 1.00 86.12 607 ILE A N 1
ATOM 4769 C CA . ILE A 1 607 ? -5.528 -14.700 54.411 1.00 86.12 607 ILE A CA 1
ATOM 4770 C C . ILE A 1 607 ? -4.859 -13.432 54.960 1.00 86.12 607 ILE A C 1
ATOM 4772 O O . ILE A 1 607 ? -3.644 -13.423 55.171 1.00 86.12 607 ILE A O 1
ATOM 4776 N N . ALA A 1 608 ? -5.625 -12.376 55.239 1.00 84.19 608 ALA A N 1
ATOM 4777 C CA . ALA A 1 608 ? -5.094 -11.159 55.847 1.00 84.19 608 ALA A CA 1
ATOM 4778 C C . ALA A 1 608 ? -4.524 -11.425 57.254 1.00 84.19 608 ALA A C 1
ATOM 4780 O O . ALA A 1 608 ? -3.459 -10.901 57.586 1.00 84.19 608 ALA A O 1
ATOM 4781 N N . GLN A 1 609 ? -5.155 -12.303 58.043 1.00 87.75 609 GLN A N 1
ATOM 4782 C CA . GLN A 1 609 ? -4.672 -12.727 59.366 1.00 87.75 609 GLN A CA 1
ATOM 4783 C C . GLN A 1 609 ? -3.325 -13.471 59.321 1.00 87.75 609 GLN A C 1
ATOM 4785 O O . GLN A 1 609 ? -2.589 -13.455 60.306 1.00 87.75 609 GLN A O 1
ATOM 4790 N N . LEU A 1 610 ? -2.948 -14.065 58.180 1.00 86.56 610 LEU A N 1
ATOM 4791 C CA . LEU A 1 610 ? -1.615 -14.655 57.971 1.00 86.56 610 LEU A CA 1
ATOM 4792 C C . LEU A 1 610 ? -0.518 -13.595 57.748 1.00 86.56 610 LEU A C 1
ATOM 4794 O O . LEU A 1 610 ? 0.654 -13.938 57.592 1.00 86.56 610 LEU A O 1
ATOM 4798 N N . GLY A 1 611 ? -0.869 -12.307 57.689 1.00 84.88 611 GLY A N 1
ATOM 4799 C CA . GLY A 1 611 ? 0.080 -11.211 57.478 1.00 84.88 611 GLY A CA 1
ATOM 4800 C C . GLY A 1 611 ? 0.592 -11.083 56.039 1.00 84.88 611 GLY A C 1
ATOM 4801 O O . GLY A 1 611 ? 1.558 -10.365 55.797 1.00 84.88 611 GLY A O 1
ATOM 4802 N N . PHE A 1 612 ? -0.036 -11.759 55.070 1.00 86.44 612 PHE A N 1
ATOM 4803 C CA . PHE A 1 612 ? 0.384 -11.740 53.662 1.00 86.44 612 PHE A CA 1
ATOM 4804 C C . PHE A 1 612 ? -0.102 -10.502 52.880 1.00 86.44 612 PHE A C 1
ATOM 4806 O O . PHE A 1 612 ? 0.393 -10.225 51.785 1.00 86.44 612 PHE A O 1
ATOM 4813 N N . GLY A 1 613 ? -1.041 -9.742 53.451 1.00 84.50 613 GLY A N 1
ATOM 4814 C CA . GLY A 1 613 ? -1.696 -8.586 52.832 1.00 84.50 613 GLY A CA 1
ATOM 4815 C C . GLY A 1 613 ? -3.095 -8.904 52.297 1.00 84.50 613 GLY A C 1
ATOM 4816 O O . GLY A 1 613 ? -3.457 -10.064 52.112 1.00 84.50 613 GLY A O 1
ATOM 4817 N N . GLU A 1 614 ? -3.897 -7.870 52.041 1.00 83.69 614 GLU A N 1
ATOM 4818 C CA . GLU A 1 614 ? -5.275 -8.039 51.561 1.00 83.69 614 GLU A CA 1
ATOM 4819 C C . GLU A 1 614 ? -5.318 -8.379 50.071 1.00 83.69 614 GLU A C 1
ATOM 4821 O O . GLU A 1 614 ? -4.835 -7.606 49.243 1.00 83.69 614 GLU A O 1
ATOM 4826 N N . LEU A 1 615 ? -5.917 -9.513 49.711 1.00 83.25 615 LEU A N 1
ATOM 4827 C CA . LEU A 1 615 ? -6.194 -9.874 48.319 1.00 83.25 615 LEU A CA 1
ATOM 4828 C C . LEU A 1 615 ? -7.532 -9.273 47.870 1.00 83.25 615 LEU A C 1
ATOM 4830 O O . LEU A 1 615 ? -8.513 -9.299 48.617 1.00 83.25 615 LEU A O 1
ATOM 4834 N N . ASP A 1 616 ? -7.582 -8.733 46.653 1.00 77.88 616 ASP A N 1
ATOM 4835 C CA . ASP A 1 616 ? -8.825 -8.187 46.105 1.00 77.88 616 ASP A CA 1
ATOM 4836 C C . ASP A 1 616 ? -9.807 -9.302 45.671 1.00 77.88 616 ASP A C 1
ATOM 4838 O O . ASP A 1 616 ? -9.462 -10.486 45.582 1.00 77.88 616 ASP A O 1
ATOM 4842 N N . ASN A 1 617 ? -11.068 -8.936 45.403 1.00 71.50 617 ASN A N 1
ATOM 4843 C CA . ASN A 1 617 ? -12.108 -9.904 45.025 1.00 71.50 617 ASN A CA 1
ATOM 4844 C C . ASN A 1 617 ? -11.808 -10.629 43.701 1.00 71.50 617 ASN A C 1
ATOM 4846 O O . ASN A 1 617 ? -12.273 -11.751 43.499 1.00 71.50 617 ASN A O 1
ATOM 4850 N N . VAL A 1 618 ? -11.047 -10.013 42.792 1.00 70.56 618 VAL A N 1
ATOM 4851 C CA . VAL A 1 618 ? -10.641 -10.632 41.525 1.00 70.56 618 VAL A CA 1
ATOM 4852 C C . VAL A 1 618 ? -9.541 -11.653 41.784 1.00 70.56 618 VAL A C 1
ATOM 4854 O O . VAL A 1 618 ? -9.619 -12.774 41.292 1.00 70.56 618 VAL A O 1
ATOM 4857 N N . GLU A 1 619 ? -8.527 -11.299 42.566 1.00 79.44 619 GLU A N 1
ATOM 4858 C CA . GLU A 1 619 ? -7.413 -12.158 42.956 1.00 79.44 619 GLU A CA 1
ATOM 4859 C C . GLU A 1 619 ? -7.921 -13.407 43.689 1.00 79.44 619 GLU A C 1
ATOM 4861 O O . GLU A 1 619 ? -7.539 -14.525 43.327 1.00 79.44 619 GLU A O 1
ATOM 4866 N N . LEU A 1 620 ? -8.828 -13.233 44.656 1.00 82.00 620 LEU A N 1
ATOM 4867 C CA . LEU A 1 620 ? -9.449 -14.325 45.412 1.00 82.00 620 LEU A CA 1
ATOM 4868 C C . LEU A 1 620 ? -10.413 -15.150 44.563 1.00 82.00 620 LEU A C 1
ATOM 4870 O O . LEU A 1 620 ? -10.289 -16.372 44.534 1.00 82.00 620 LEU A O 1
ATOM 4874 N N . GLY A 1 621 ? -11.323 -14.507 43.824 1.00 78.00 621 GLY A N 1
ATOM 4875 C CA . GLY A 1 621 ? -12.269 -15.207 42.951 1.00 78.00 621 GLY A CA 1
ATOM 4876 C C . GLY A 1 621 ? -11.553 -16.073 41.914 1.00 78.00 621 GLY A C 1
ATOM 4877 O O . GLY A 1 621 ? -11.947 -17.208 41.660 1.00 78.00 621 GLY A O 1
ATOM 4878 N N . ARG A 1 622 ? -10.421 -15.596 41.385 1.00 77.44 622 ARG A N 1
ATOM 4879 C CA . ARG A 1 622 ? -9.559 -16.392 40.507 1.00 77.44 622 ARG A CA 1
ATOM 4880 C C . ARG A 1 622 ? -8.920 -17.578 41.229 1.00 77.44 622 ARG A C 1
ATOM 4882 O O . ARG A 1 622 ? -8.962 -18.669 40.679 1.00 77.44 622 ARG A O 1
ATOM 4889 N N . ASN A 1 623 ? -8.382 -17.413 42.441 1.00 82.06 623 ASN A N 1
ATOM 4890 C CA . ASN A 1 623 ? -7.841 -18.541 43.220 1.00 82.06 623 ASN A CA 1
ATOM 4891 C C . ASN A 1 623 ? -8.900 -19.628 43.471 1.00 82.06 623 ASN A C 1
ATOM 4893 O O . ASN A 1 623 ? -8.606 -20.810 43.315 1.00 82.06 623 ASN A O 1
ATOM 4897 N N . VAL A 1 624 ? -10.135 -19.226 43.777 1.00 84.75 624 VAL A N 1
ATOM 4898 C CA . VAL A 1 624 ? -11.274 -20.134 43.993 1.00 84.75 624 VAL A CA 1
ATOM 4899 C C . VAL A 1 624 ? -11.691 -20.857 42.709 1.00 84.75 624 VAL A C 1
ATOM 4901 O O . VAL A 1 624 ? -12.027 -22.033 42.732 1.00 84.75 624 VAL A O 1
ATOM 4904 N N . LEU A 1 625 ? -11.653 -20.196 41.554 1.00 79.19 625 LEU A N 1
ATOM 4905 C CA . LEU A 1 625 ? -11.950 -20.863 40.281 1.00 79.19 625 LEU A CA 1
ATOM 4906 C C . LEU A 1 625 ? -10.831 -21.831 39.873 1.00 79.19 625 LEU A C 1
ATOM 4908 O O . LEU A 1 625 ? -11.096 -22.942 39.407 1.00 79.19 625 LEU A O 1
ATOM 4912 N N . PHE A 1 626 ? -9.575 -21.451 40.112 1.00 76.75 626 PHE A N 1
ATOM 4913 C CA . PHE A 1 626 ? -8.424 -22.310 39.852 1.00 76.75 626 PHE A CA 1
ATOM 4914 C C . PHE A 1 626 ? -8.434 -23.581 40.707 1.00 76.75 626 PHE A C 1
ATOM 4916 O O . PHE A 1 626 ? -7.991 -24.623 40.222 1.00 76.75 626 PHE A O 1
ATOM 4923 N N . THR A 1 627 ? -8.972 -23.558 41.934 1.00 79.06 627 THR A N 1
ATOM 4924 C CA . THR A 1 627 ? -9.084 -24.781 42.752 1.00 79.06 627 THR A CA 1
ATOM 4925 C C . THR A 1 627 ? -10.018 -25.802 42.114 1.00 79.06 627 THR A C 1
ATOM 4927 O O . THR A 1 627 ? -9.697 -26.989 42.119 1.00 79.06 627 THR A O 1
ATOM 4930 N N . GLY A 1 628 ? -11.081 -25.346 41.447 1.00 73.94 628 GLY A N 1
ATOM 4931 C CA . GLY A 1 628 ? -11.975 -26.179 40.642 1.00 73.94 628 GLY A CA 1
ATOM 4932 C C . GLY A 1 628 ? -11.402 -26.638 39.295 1.00 73.94 628 GLY A C 1
ATOM 4933 O O . GLY A 1 628 ? -12.069 -27.383 38.587 1.00 73.94 628 GLY A O 1
ATOM 4934 N N . GLY A 1 629 ? -10.188 -26.215 38.923 1.00 69.94 629 GLY A N 1
ATOM 4935 C CA . GLY A 1 629 ? -9.573 -26.543 37.631 1.00 69.94 629 GLY A CA 1
ATOM 4936 C C . GLY A 1 629 ? -10.076 -25.698 36.457 1.00 69.94 629 GLY A C 1
ATOM 4937 O O . GLY A 1 629 ? -9.910 -26.098 35.309 1.00 69.94 629 GLY A O 1
ATOM 4938 N N . TRP A 1 630 ? -10.684 -24.541 36.724 1.00 69.56 630 TRP A N 1
ATOM 4939 C CA . TRP A 1 630 ? -11.196 -23.656 35.682 1.00 69.56 630 TRP A CA 1
ATOM 4940 C C . TRP A 1 630 ? -10.066 -22.842 35.044 1.00 69.56 630 TRP A C 1
ATOM 4942 O O . TRP A 1 630 ? -9.397 -22.057 35.717 1.00 69.56 630 TRP A O 1
ATOM 4952 N N . ASP A 1 631 ? -9.885 -22.983 33.728 1.00 61.22 631 ASP A N 1
ATOM 4953 C CA . ASP A 1 631 ? -8.960 -22.152 32.953 1.00 61.22 631 ASP A CA 1
ATOM 4954 C C . ASP A 1 631 ? -9.624 -20.817 32.573 1.00 61.22 631 ASP A C 1
ATOM 4956 O O . ASP A 1 631 ? -10.519 -20.764 31.723 1.00 61.22 631 ASP A O 1
ATOM 4960 N N . LEU A 1 632 ? -9.157 -19.721 33.179 1.00 53.22 632 LEU A N 1
ATOM 4961 C CA . LEU A 1 632 ? -9.636 -18.356 32.923 1.00 53.22 632 LEU A CA 1
ATOM 4962 C C . LEU A 1 632 ? -9.335 -17.837 31.507 1.00 53.22 632 LEU A C 1
ATOM 4964 O O . LEU A 1 632 ? -9.846 -16.783 31.129 1.00 53.22 632 LEU A O 1
ATOM 4968 N N . THR A 1 633 ? -8.488 -18.523 30.737 1.00 48.78 633 THR A N 1
ATOM 4969 C CA . THR A 1 633 ? -8.214 -18.188 29.332 1.00 48.78 633 THR A CA 1
ATOM 4970 C C . THR A 1 633 ? -9.169 -18.883 28.359 1.00 48.78 633 THR A C 1
ATOM 4972 O O . THR A 1 633 ? -9.355 -18.388 27.247 1.00 48.78 633 THR A O 1
ATOM 4975 N N . GLN A 1 634 ? -9.814 -19.977 28.782 1.00 42.88 634 GLN A N 1
ATOM 4976 C CA . GLN A 1 634 ? -10.725 -20.782 27.957 1.00 42.88 634 GLN A CA 1
ATOM 4977 C C . GLN A 1 634 ? -12.205 -20.612 28.332 1.00 42.88 634 GLN A C 1
ATOM 4979 O O . GLN A 1 634 ? -13.075 -20.752 27.472 1.00 42.88 634 GLN A O 1
ATOM 4984 N N . HIS A 1 635 ? -12.514 -20.278 29.588 1.00 48.06 635 HIS A N 1
ATOM 4985 C CA . HIS A 1 635 ? -13.895 -20.171 30.060 1.00 48.06 635 HIS A CA 1
ATOM 4986 C C . HIS A 1 635 ? -14.434 -18.744 29.896 1.00 48.06 635 HIS A C 1
ATOM 4988 O O . HIS A 1 635 ? -13.901 -17.778 30.440 1.00 48.06 635 HIS A O 1
ATOM 4994 N N . SER A 1 636 ? -15.516 -18.614 29.123 1.00 43.97 636 SER A N 1
ATOM 4995 C CA . SER A 1 636 ? -16.226 -17.346 28.916 1.00 43.97 636 SER A CA 1
ATOM 4996 C C . SER A 1 636 ? -17.086 -16.972 30.130 1.00 43.97 636 SER A C 1
ATOM 4998 O O . SER A 1 636 ? -17.447 -17.833 30.927 1.00 43.97 636 SER A O 1
ATOM 5000 N N . GLN A 1 637 ? -17.486 -15.704 30.249 1.00 50.56 637 GLN A N 1
ATOM 5001 C CA . GLN A 1 637 ? -18.356 -15.226 31.337 1.00 50.56 637 GLN A CA 1
ATOM 5002 C C . GLN A 1 637 ? -19.689 -16.003 31.419 1.00 50.56 637 GLN A C 1
ATOM 5004 O O . GLN A 1 637 ? -20.156 -16.307 32.511 1.00 50.56 637 GLN A O 1
ATOM 5009 N N . ASN A 1 638 ? -20.204 -16.479 30.278 1.00 45.44 638 ASN A N 1
ATOM 5010 C CA . ASN A 1 638 ? -21.387 -17.349 30.207 1.00 45.44 638 ASN A CA 1
ATOM 5011 C C . ASN A 1 638 ? -21.196 -18.710 30.908 1.00 45.44 638 ASN A C 1
ATOM 5013 O O . ASN A 1 638 ? -22.171 -19.322 31.332 1.00 45.44 638 ASN A O 1
ATOM 5017 N N . SER A 1 639 ? -19.958 -19.201 31.010 1.00 53.50 639 SER A N 1
ATOM 5018 C CA . SER A 1 639 ? -19.619 -20.446 31.712 1.00 53.50 639 SER A CA 1
ATOM 5019 C C . SER A 1 639 ? -19.587 -20.249 33.232 1.00 53.50 639 SER A C 1
ATOM 5021 O O . SER A 1 639 ? -19.862 -21.187 33.971 1.00 53.50 639 SER A O 1
ATOM 5023 N N . LEU A 1 640 ? -19.282 -19.029 33.692 1.00 56.56 640 LEU A N 1
ATOM 5024 C CA . LEU A 1 640 ? -19.299 -18.647 35.108 1.00 56.56 640 LEU A CA 1
ATOM 5025 C C . LEU A 1 640 ? -20.734 -18.424 35.609 1.00 56.56 640 LEU A C 1
ATOM 5027 O O . LEU A 1 640 ? -21.066 -18.841 36.715 1.00 56.56 640 LEU A O 1
ATOM 5031 N N . ASP A 1 641 ? -21.602 -17.847 34.774 1.00 56.09 641 ASP A N 1
ATOM 5032 C CA . ASP A 1 641 ? -23.021 -17.621 35.095 1.00 56.09 641 ASP A CA 1
ATOM 5033 C C . ASP A 1 641 ? -23.846 -18.923 35.186 1.00 56.09 641 ASP A C 1
ATOM 5035 O O . ASP A 1 641 ? -24.950 -18.924 35.730 1.00 56.09 641 ASP A O 1
ATOM 5039 N N . ALA A 1 642 ? -23.316 -20.038 34.671 1.00 58.22 642 ALA A N 1
ATOM 5040 C CA . ALA A 1 642 ? -23.941 -21.360 34.739 1.00 58.22 642 ALA A CA 1
ATOM 5041 C C . ALA A 1 642 ? -23.718 -22.082 36.084 1.00 58.22 642 ALA A C 1
ATOM 5043 O O . ALA A 1 642 ? -24.372 -23.095 36.335 1.00 58.22 642 ALA A O 1
ATOM 5044 N N . LEU A 1 643 ? -22.820 -21.580 36.944 1.00 65.25 643 LEU A N 1
ATOM 5045 C CA . LEU A 1 643 ? -22.518 -22.190 38.240 1.00 65.25 643 LEU A CA 1
ATOM 5046 C C . LEU A 1 643 ? -23.705 -22.070 39.202 1.00 65.25 643 LEU A C 1
ATOM 5048 O O . LEU A 1 643 ? -24.151 -20.975 39.565 1.00 65.25 643 LEU A O 1
ATOM 5052 N N . THR A 1 644 ? -24.186 -23.208 39.689 1.00 72.31 644 THR A N 1
ATOM 5053 C CA . THR A 1 644 ? -25.242 -23.252 40.701 1.00 72.31 644 THR A CA 1
ATOM 5054 C C . THR A 1 644 ? -24.745 -22.693 42.038 1.00 72.31 644 THR A C 1
ATOM 5056 O O . THR A 1 644 ? -23.550 -22.666 42.336 1.00 72.31 644 THR A O 1
ATOM 5059 N N . SER A 1 645 ? -25.657 -22.237 42.902 1.00 64.88 645 SER A N 1
ATOM 5060 C CA . SER A 1 645 ? -25.284 -21.761 44.245 1.00 64.88 645 SER A CA 1
ATOM 5061 C C . SER A 1 645 ? -24.554 -22.832 45.070 1.00 64.88 645 SER A C 1
ATOM 5063 O O . SER A 1 645 ? -23.633 -22.498 45.805 1.00 64.88 645 SER A O 1
ATOM 5065 N N . HIS A 1 646 ? -24.901 -24.111 44.893 1.00 71.38 646 HIS A N 1
ATOM 5066 C CA . HIS A 1 646 ? -24.247 -25.229 45.577 1.00 71.38 646 HIS A CA 1
ATOM 5067 C C . HIS A 1 646 ? -22.789 -25.430 45.119 1.00 71.38 646 HIS A C 1
ATOM 5069 O O . HIS A 1 646 ? -21.897 -25.573 45.953 1.00 71.38 646 HIS A O 1
ATOM 5075 N N . GLU A 1 647 ? -22.523 -25.386 43.809 1.00 71.38 647 GLU A N 1
ATOM 5076 C CA . GLU A 1 647 ? -21.163 -25.515 43.257 1.00 71.38 647 GLU A CA 1
ATOM 5077 C C . GLU A 1 647 ? -20.256 -24.363 43.697 1.00 71.38 647 GLU A C 1
ATOM 5079 O O . GLU A 1 647 ? -19.093 -24.578 44.034 1.00 71.38 647 GLU A O 1
ATOM 5084 N N . ARG A 1 648 ? -20.796 -23.142 43.774 1.00 70.69 648 ARG A N 1
ATOM 5085 C CA . ARG A 1 648 ? -20.048 -21.966 44.242 1.00 70.69 648 ARG A CA 1
ATOM 5086 C C . ARG A 1 648 ? -19.628 -22.088 45.706 1.00 70.69 648 ARG A C 1
ATOM 5088 O O . ARG A 1 648 ? -18.479 -21.804 46.039 1.00 70.69 648 ARG A O 1
ATOM 5095 N N . THR A 1 649 ? -20.532 -22.541 46.573 1.00 73.88 649 THR A N 1
ATOM 5096 C CA . THR A 1 649 ? -20.237 -22.782 47.993 1.00 73.88 649 THR A CA 1
ATOM 5097 C C . THR A 1 649 ? -19.212 -23.905 48.179 1.00 73.88 649 THR A C 1
ATOM 5099 O O . THR A 1 649 ? -18.331 -23.780 49.031 1.00 73.88 649 THR A O 1
ATOM 5102 N N . ALA A 1 650 ? -19.285 -24.968 47.369 1.00 78.12 650 ALA A N 1
ATOM 5103 C CA . ALA A 1 650 ? -18.306 -26.055 47.382 1.00 78.12 650 ALA A CA 1
ATOM 5104 C C . ALA A 1 650 ? -16.905 -25.564 46.980 1.00 78.12 650 ALA A C 1
ATOM 5106 O O . ALA A 1 650 ? -15.960 -25.749 47.740 1.00 78.12 650 ALA A O 1
ATOM 5107 N N . LEU A 1 651 ? -16.787 -24.823 45.872 1.00 80.31 651 LEU A N 1
ATOM 5108 C CA . LEU A 1 651 ? -15.509 -24.258 45.418 1.00 80.31 651 LEU A CA 1
ATOM 5109 C C . LEU A 1 651 ? -14.865 -23.338 46.462 1.00 80.31 651 LEU A C 1
ATOM 5111 O O . LEU A 1 651 ? -13.659 -23.410 46.694 1.00 80.31 651 LEU A O 1
ATOM 5115 N N . LEU A 1 652 ? -15.662 -22.496 47.128 1.00 79.62 652 LEU A N 1
ATOM 5116 C CA . LEU A 1 652 ? -15.177 -21.627 48.205 1.00 79.62 652 LEU A CA 1
ATOM 5117 C C . LEU A 1 652 ? -14.656 -22.419 49.406 1.00 79.62 652 LEU A C 1
ATOM 5119 O O . LEU A 1 652 ? -13.667 -22.022 50.021 1.00 79.62 652 LEU A O 1
ATOM 5123 N N . LYS A 1 653 ? -15.313 -23.528 49.751 1.00 82.12 653 LYS A N 1
ATOM 5124 C CA . LYS A 1 653 ? -14.871 -24.409 50.835 1.00 82.12 653 LYS A CA 1
ATOM 5125 C C . LYS A 1 653 ? -13.569 -25.119 50.464 1.00 82.12 653 LYS A C 1
ATOM 5127 O O . LYS A 1 653 ? -12.642 -25.136 51.270 1.00 82.12 653 LYS A O 1
ATOM 5132 N N . ASP A 1 654 ? -13.485 -25.626 49.240 1.00 82.81 654 ASP A N 1
ATOM 5133 C CA . ASP A 1 654 ? -12.339 -26.391 48.743 1.00 82.81 654 ASP A CA 1
ATOM 5134 C C . ASP A 1 654 ? -11.103 -25.509 48.504 1.00 82.81 654 ASP A C 1
ATOM 5136 O O . ASP A 1 654 ? -9.973 -25.991 48.542 1.00 82.81 654 ASP A O 1
ATOM 5140 N N . ALA A 1 655 ? -11.293 -24.203 48.297 1.00 86.38 655 ALA A N 1
ATOM 5141 C CA . ALA A 1 655 ? -10.210 -23.247 48.090 1.00 86.38 655 ALA A CA 1
ATOM 5142 C C . ALA A 1 655 ? -9.479 -22.812 49.372 1.00 86.38 655 ALA A C 1
ATOM 5144 O O . ALA A 1 655 ? -8.342 -22.350 49.274 1.00 86.38 655 ALA A O 1
ATOM 5145 N N . ARG A 1 656 ? -10.099 -22.946 50.555 1.00 87.94 656 ARG A N 1
ATOM 5146 C CA . ARG A 1 656 ? -9.572 -22.407 51.826 1.00 87.94 656 ARG A CA 1
ATOM 5147 C C . ARG A 1 656 ? -8.197 -22.963 52.188 1.00 87.94 656 ARG A C 1
ATOM 5149 O O . ARG A 1 656 ? -7.225 -22.213 52.265 1.00 87.94 656 ARG A O 1
ATOM 5156 N N . GLU A 1 657 ? -8.106 -24.277 52.373 1.00 87.50 657 GLU A N 1
ATOM 5157 C CA . GLU A 1 657 ? -6.870 -24.913 52.843 1.00 87.50 657 GLU A CA 1
ATOM 5158 C C . GLU A 1 657 ? -5.725 -24.824 51.814 1.00 87.50 657 GLU A C 1
ATOM 5160 O O . GLU A 1 657 ? -4.623 -24.420 52.190 1.00 87.50 657 GLU A O 1
ATOM 5165 N N . PRO A 1 658 ? -5.935 -25.094 50.509 1.00 89.25 658 PRO A N 1
ATOM 5166 C CA . PRO A 1 658 ? -4.867 -24.972 49.516 1.00 89.25 658 PRO A CA 1
ATOM 5167 C C . PRO A 1 658 ? -4.323 -23.547 49.372 1.00 89.25 658 PRO A C 1
ATOM 5169 O O . PRO A 1 658 ? -3.115 -23.368 49.214 1.00 89.25 658 PRO A O 1
ATOM 5172 N N . LEU A 1 659 ? -5.187 -22.528 49.456 1.00 90.38 659 LEU A N 1
ATOM 5173 C CA . LEU A 1 659 ? -4.762 -21.129 49.386 1.00 90.38 659 LEU A CA 1
ATOM 5174 C C . LEU A 1 659 ? -3.942 -20.742 50.621 1.00 90.38 659 LEU A C 1
ATOM 5176 O O . LEU A 1 659 ? -2.892 -20.111 50.497 1.00 90.38 659 LEU A O 1
ATOM 5180 N N . ARG A 1 660 ? -4.376 -21.177 51.808 1.00 91.12 660 ARG A N 1
ATOM 5181 C CA . ARG A 1 660 ? -3.633 -21.003 53.060 1.00 91.12 660 ARG A CA 1
ATOM 5182 C C . ARG A 1 660 ? -2.250 -21.659 52.987 1.00 91.12 660 ARG A C 1
ATOM 5184 O O . ARG A 1 660 ? -1.259 -21.024 53.342 1.00 91.12 660 ARG A O 1
ATOM 5191 N N . GLN A 1 661 ? -2.154 -22.884 52.470 1.00 89.31 661 GLN A N 1
ATOM 5192 C CA . GLN A 1 661 ? -0.871 -23.575 52.282 1.00 89.31 661 GLN A CA 1
ATOM 5193 C C . GLN A 1 661 ? 0.029 -22.873 51.259 1.00 89.31 661 GLN A C 1
ATOM 5195 O O . GLN A 1 661 ? 1.232 -22.748 51.488 1.00 89.31 661 GLN A O 1
ATOM 5200 N N . ALA A 1 662 ? -0.540 -22.347 50.170 1.00 90.81 662 ALA A N 1
ATOM 5201 C CA . ALA A 1 662 ? 0.200 -21.563 49.185 1.00 90.81 662 ALA A CA 1
ATOM 5202 C C . ALA A 1 662 ? 0.810 -20.293 49.796 1.00 90.81 662 ALA A C 1
ATOM 5204 O O . ALA A 1 662 ? 1.980 -19.994 49.554 1.00 90.81 662 ALA A O 1
ATOM 5205 N N . VAL A 1 663 ? 0.051 -19.581 50.632 1.00 91.00 663 VAL A N 1
ATOM 5206 C CA . VAL A 1 663 ? 0.533 -18.392 51.348 1.00 91.00 663 VAL A CA 1
ATOM 5207 C C . VAL A 1 663 ? 1.623 -18.753 52.357 1.00 91.00 663 VAL A C 1
ATOM 5209 O O . VAL A 1 663 ? 2.695 -18.150 52.329 1.00 91.00 663 VAL A O 1
ATOM 5212 N N . ILE A 1 664 ? 1.412 -19.778 53.188 1.00 89.62 664 ILE A N 1
ATOM 5213 C CA . ILE A 1 664 ? 2.415 -20.232 54.165 1.00 89.62 664 ILE A CA 1
ATOM 5214 C C . ILE A 1 664 ? 3.703 -20.654 53.456 1.00 89.62 664 ILE A C 1
ATOM 5216 O O . ILE A 1 664 ? 4.795 -20.305 53.906 1.00 89.62 664 ILE A O 1
ATOM 5220 N N . PHE A 1 665 ? 3.604 -21.362 52.330 1.00 88.31 665 PHE A N 1
ATOM 5221 C CA . PHE A 1 665 ? 4.759 -21.740 51.522 1.00 88.31 665 PHE A CA 1
ATOM 5222 C C . PHE A 1 665 ? 5.511 -20.510 50.999 1.00 88.31 665 PHE A C 1
ATOM 5224 O O . PHE A 1 665 ? 6.732 -20.437 51.124 1.00 88.31 665 PHE A O 1
ATOM 5231 N N . LEU A 1 666 ? 4.800 -19.514 50.467 1.00 88.62 666 LEU A N 1
ATOM 5232 C CA . LEU A 1 666 ? 5.424 -18.280 49.989 1.00 88.62 666 LEU A CA 1
ATOM 5233 C C . LEU A 1 666 ? 6.167 -17.549 51.114 1.00 88.62 666 LEU A C 1
ATOM 5235 O O . LEU A 1 666 ? 7.310 -17.142 50.917 1.00 88.62 666 LEU A O 1
ATOM 5239 N N . GLN A 1 667 ? 5.567 -17.455 52.301 1.00 88.00 667 GLN A N 1
ATOM 5240 C CA . GLN A 1 667 ? 6.160 -16.764 53.447 1.00 88.00 667 GLN A CA 1
ATOM 5241 C C . GLN A 1 667 ? 7.342 -17.524 54.061 1.00 88.00 667 GLN A C 1
ATOM 5243 O O . GLN A 1 667 ? 8.389 -16.933 54.319 1.00 88.00 667 GLN A O 1
ATOM 5248 N N . SER A 1 668 ? 7.189 -18.826 54.307 1.00 82.56 668 SER A N 1
ATOM 5249 C CA . SER A 1 668 ? 8.151 -19.614 55.095 1.00 82.56 668 SER A CA 1
ATOM 5250 C C . SER A 1 668 ? 9.225 -20.314 54.258 1.00 82.56 668 SER A C 1
ATOM 5252 O O . SER A 1 668 ? 10.356 -20.475 54.726 1.00 82.56 668 SER A O 1
ATOM 5254 N N . GLU A 1 669 ? 8.902 -20.714 53.024 1.00 82.06 669 GLU A N 1
ATOM 5255 C CA . GLU A 1 669 ? 9.790 -21.486 52.145 1.00 82.06 669 GLU A CA 1
ATOM 5256 C C . GLU A 1 669 ? 10.378 -20.640 51.014 1.00 82.06 669 GLU A C 1
ATOM 5258 O O . GLU A 1 669 ? 11.578 -20.714 50.764 1.00 82.06 669 GLU A O 1
ATOM 5263 N N . ALA A 1 670 ? 9.565 -19.809 50.353 1.00 81.25 670 ALA A N 1
ATOM 5264 C CA . ALA A 1 670 ? 10.030 -18.955 49.256 1.00 81.25 670 ALA A CA 1
ATOM 5265 C C . ALA A 1 670 ? 10.611 -17.606 49.722 1.00 81.25 670 ALA A C 1
ATOM 5267 O O . ALA A 1 670 ? 11.172 -16.874 48.909 1.00 81.25 670 ALA A O 1
ATOM 5268 N N . GLY A 1 671 ? 10.479 -17.263 51.010 1.00 83.00 671 GLY A N 1
ATOM 5269 C CA . GLY A 1 671 ? 10.990 -16.010 51.575 1.00 83.00 671 GLY A CA 1
ATOM 5270 C C . GLY A 1 671 ? 10.243 -14.755 51.105 1.00 83.00 671 GLY A C 1
ATOM 5271 O O . GLY A 1 671 ? 10.810 -13.665 51.119 1.00 83.00 671 GLY A O 1
ATOM 5272 N N . ILE A 1 672 ? 8.984 -14.894 50.678 1.00 87.62 672 ILE A N 1
ATOM 5273 C CA . ILE A 1 672 ? 8.111 -13.808 50.215 1.00 87.62 672 ILE A CA 1
ATOM 5274 C C . ILE A 1 672 ? 7.057 -13.541 51.305 1.00 87.62 672 ILE A C 1
ATOM 5276 O O . ILE A 1 672 ? 5.991 -14.158 51.294 1.00 87.62 672 ILE A O 1
ATOM 5280 N N . PRO A 1 673 ? 7.323 -12.634 52.267 1.00 84.94 673 PRO A N 1
ATOM 5281 C CA . PRO A 1 673 ? 6.456 -12.444 53.432 1.00 84.94 673 PRO A CA 1
ATOM 5282 C C . PRO A 1 673 ? 5.119 -11.756 53.112 1.00 84.94 673 PRO A C 1
ATOM 5284 O O . PRO A 1 673 ? 4.164 -11.913 53.871 1.00 84.94 673 PRO A O 1
ATOM 5287 N N . HIS A 1 674 ? 5.042 -10.993 52.013 1.00 88.88 674 HIS A N 1
ATOM 5288 C CA . HIS A 1 674 ? 3.899 -10.135 51.690 1.00 88.88 674 HIS A CA 1
ATOM 5289 C C . HIS A 1 674 ? 3.634 -10.058 50.180 1.00 88.88 674 HIS A C 1
ATOM 5291 O O . HIS A 1 674 ? 4.573 -10.054 49.379 1.00 88.88 674 HIS A O 1
ATOM 5297 N N . LYS A 1 675 ? 2.365 -9.896 49.780 1.00 86.06 675 LYS A N 1
ATOM 5298 C CA . LYS A 1 675 ? 1.934 -9.894 48.371 1.00 86.06 675 LYS A CA 1
ATOM 5299 C C . LYS A 1 675 ? 2.589 -8.815 47.504 1.00 86.06 675 LYS A C 1
ATOM 5301 O O . LYS A 1 675 ? 2.775 -9.022 46.315 1.00 86.06 675 LYS A O 1
ATOM 5306 N N . LEU A 1 676 ? 2.965 -7.673 48.090 1.00 85.81 676 LEU A N 1
ATOM 5307 C CA . LEU A 1 676 ? 3.635 -6.570 47.372 1.00 85.81 676 LEU A CA 1
ATOM 5308 C C . LEU A 1 676 ? 5.012 -6.958 46.814 1.00 85.81 676 LEU A C 1
ATOM 5310 O O . LEU A 1 676 ? 5.498 -6.315 45.891 1.00 85.81 676 LEU A O 1
ATOM 5314 N N . LEU A 1 677 ? 5.637 -7.996 47.373 1.00 84.44 677 LEU A N 1
ATOM 5315 C CA . LEU A 1 677 ? 6.919 -8.525 46.906 1.00 84.44 677 LEU A CA 1
ATOM 5316 C C . LEU A 1 677 ? 6.744 -9.606 45.832 1.00 84.44 677 LEU A C 1
ATOM 5318 O O . LEU A 1 677 ? 7.728 -10.134 45.319 1.00 84.44 677 LEU A O 1
ATOM 5322 N N . LEU A 1 678 ? 5.500 -9.956 45.502 1.00 82.56 678 LEU A N 1
ATOM 5323 C CA . LEU A 1 678 ? 5.173 -11.012 44.564 1.00 82.56 678 LEU A CA 1
ATOM 5324 C C . LEU A 1 678 ? 5.062 -10.408 43.147 1.00 82.56 678 LEU A C 1
ATOM 5326 O O . LEU A 1 678 ? 4.160 -9.607 42.906 1.00 82.56 678 LEU A O 1
ATOM 5330 N N . PRO A 1 679 ? 5.943 -10.769 42.189 1.00 74.00 679 PRO A N 1
ATOM 5331 C CA . PRO A 1 679 ? 6.006 -10.100 40.883 1.00 74.00 679 PRO A CA 1
ATOM 5332 C C . PRO A 1 679 ? 4.708 -10.206 40.071 1.00 74.00 679 PRO A C 1
ATOM 5334 O O . PRO A 1 679 ? 4.354 -9.280 39.345 1.00 74.00 679 PRO A O 1
ATOM 5337 N N . TYR A 1 680 ? 4.004 -11.340 40.195 1.00 75.94 680 TYR A N 1
ATOM 5338 C CA . TYR A 1 680 ? 2.735 -11.615 39.519 1.00 75.94 680 TYR A CA 1
ATOM 5339 C C . TYR A 1 680 ? 1.857 -12.555 40.350 1.00 75.94 680 TYR A C 1
ATOM 5341 O O . TYR A 1 680 ? 2.261 -13.683 40.630 1.00 75.94 680 TYR A O 1
ATOM 5349 N N . VAL A 1 681 ? 0.618 -12.148 40.650 1.00 78.31 681 VAL A N 1
ATOM 5350 C CA . VAL A 1 681 ? -0.364 -12.929 41.443 1.00 78.31 681 VAL A CA 1
ATOM 5351 C C . VAL A 1 681 ? -0.659 -14.312 40.847 1.00 78.31 681 VAL A C 1
ATOM 5353 O O . VAL A 1 681 ? -1.067 -15.221 41.562 1.00 78.31 681 VAL A O 1
ATOM 5356 N N . LEU A 1 682 ? -0.358 -14.515 39.560 1.00 80.12 682 LEU A N 1
ATOM 5357 C CA . LEU A 1 682 ? -0.428 -15.820 38.903 1.00 80.12 682 LEU A CA 1
ATOM 5358 C C . LEU A 1 682 ? 0.359 -16.913 39.648 1.00 80.12 682 LEU A C 1
ATOM 5360 O O . LEU A 1 682 ? -0.080 -18.059 39.678 1.00 80.12 682 LEU A O 1
ATOM 5364 N N . ALA A 1 683 ? 1.485 -16.577 40.286 1.00 82.69 683 ALA A N 1
ATOM 5365 C CA . ALA A 1 683 ? 2.241 -17.553 41.071 1.00 82.69 683 ALA A CA 1
ATOM 5366 C C . ALA A 1 683 ? 1.421 -18.098 42.255 1.00 82.69 683 ALA A C 1
ATOM 5368 O O . ALA A 1 683 ? 1.490 -19.289 42.550 1.00 82.69 683 ALA A O 1
ATOM 5369 N N . LEU A 1 684 ? 0.585 -17.259 42.877 1.00 87.44 684 LEU A N 1
ATOM 5370 C CA . LEU A 1 684 ? -0.333 -17.681 43.933 1.00 87.44 684 LEU A CA 1
ATOM 5371 C C . LEU A 1 684 ? -1.442 -18.594 43.383 1.00 87.44 684 LEU A C 1
ATOM 5373 O O . LEU A 1 684 ? -1.749 -19.605 44.010 1.00 87.44 684 LEU A O 1
ATOM 5377 N N . HIS A 1 685 ? -1.981 -18.308 42.189 1.00 86.00 685 HIS A N 1
ATOM 5378 C CA . HIS A 1 685 ? -2.981 -19.168 41.526 1.00 86.00 685 HIS A CA 1
ATOM 5379 C C . HIS A 1 685 ? -2.437 -20.573 41.254 1.00 86.00 685 HIS A C 1
ATOM 5381 O O . HIS A 1 685 ? -3.077 -21.574 41.581 1.00 86.00 685 HIS A O 1
ATOM 5387 N N . VAL A 1 686 ? -1.227 -20.647 40.694 1.00 83.50 686 VAL A N 1
ATOM 5388 C CA . VAL A 1 686 ? -0.563 -21.915 40.366 1.00 83.50 686 VAL A CA 1
ATOM 5389 C C . VAL A 1 686 ? -0.241 -22.709 41.629 1.00 83.50 686 VAL A C 1
ATOM 5391 O O . VAL A 1 686 ? -0.514 -23.906 41.674 1.00 83.50 686 VAL A O 1
ATOM 5394 N N . LEU A 1 687 ? 0.287 -22.060 42.670 1.00 86.44 687 LEU A N 1
ATOM 5395 C CA . LEU A 1 687 ? 0.586 -22.722 43.942 1.00 86.44 687 LEU A CA 1
ATOM 5396 C C . LEU A 1 687 ? -0.680 -23.229 44.636 1.00 86.44 687 LEU A C 1
ATOM 5398 O O . LEU A 1 687 ? -0.694 -24.350 45.136 1.00 86.44 687 LEU A O 1
ATOM 5402 N N . THR A 1 688 ? -1.764 -22.456 44.605 1.00 88.62 688 THR A N 1
ATOM 5403 C CA . THR A 1 688 ? -3.053 -22.884 45.160 1.00 88.62 688 THR A CA 1
ATOM 5404 C C . THR A 1 688 ? -3.543 -24.155 44.465 1.00 88.62 688 THR A C 1
ATOM 5406 O O . THR A 1 688 ? -3.892 -25.127 45.132 1.00 88.62 688 THR A O 1
ATOM 5409 N N . ARG A 1 689 ? -3.480 -24.218 43.127 1.00 85.75 689 ARG A N 1
ATOM 5410 C CA . ARG A 1 689 ? -3.813 -25.444 42.380 1.00 85.75 689 ARG A CA 1
ATOM 5411 C C . ARG A 1 689 ? -2.828 -26.583 42.654 1.00 85.75 689 ARG A C 1
ATOM 5413 O O . ARG A 1 689 ? -3.247 -27.733 42.742 1.00 85.75 689 ARG A O 1
ATOM 5420 N N . PHE A 1 690 ? -1.543 -26.290 42.823 1.00 85.25 690 PHE A N 1
ATOM 5421 C CA . PHE A 1 690 ? -0.545 -27.292 43.189 1.00 85.25 690 PHE A CA 1
ATOM 5422 C C . PHE A 1 690 ? -0.887 -27.969 44.525 1.00 85.25 690 PHE A C 1
ATOM 5424 O O . PHE A 1 690 ? -0.874 -29.194 44.591 1.00 85.25 690 PHE A O 1
ATOM 5431 N N . PHE A 1 691 ? -1.277 -27.212 45.555 1.00 86.62 691 PHE A N 1
ATOM 5432 C CA . PHE A 1 691 ? -1.678 -27.777 46.851 1.00 86.62 691 PHE A CA 1
ATOM 5433 C C . PHE A 1 691 ? -3.031 -28.502 46.824 1.00 86.62 691 PHE A C 1
ATOM 5435 O O . PHE A 1 691 ? -3.249 -29.382 47.652 1.00 86.62 691 PHE A O 1
ATOM 5442 N N . VAL A 1 692 ? -3.902 -28.210 45.850 1.00 84.69 692 VAL A N 1
ATOM 5443 C CA . VAL A 1 692 ? -5.089 -29.042 45.571 1.00 84.69 692 VAL A CA 1
ATOM 5444 C C . VAL A 1 692 ? -4.675 -30.424 45.055 1.00 84.69 692 VAL A C 1
ATOM 5446 O O . VAL A 1 692 ? -5.217 -31.434 45.494 1.00 84.69 692 VAL A O 1
ATOM 5449 N N . VAL A 1 693 ? -3.716 -30.486 44.125 1.00 82.94 693 VAL A N 1
ATOM 5450 C CA . VAL A 1 693 ? -3.276 -31.748 43.499 1.00 82.94 693 VAL A CA 1
ATOM 5451 C C . VAL A 1 693 ? -2.331 -32.544 44.412 1.00 82.94 693 VAL A C 1
ATOM 5453 O O . VAL A 1 693 ? -2.367 -33.773 44.416 1.00 82.94 693 VAL A O 1
ATOM 5456 N N . TYR A 1 694 ? -1.510 -31.861 45.214 1.00 83.44 694 TYR A N 1
ATOM 5457 C CA . TYR A 1 694 ? -0.467 -32.455 46.058 1.00 83.44 694 TYR A CA 1
ATOM 5458 C C . TYR A 1 694 ? -0.567 -32.007 47.533 1.00 83.44 694 TYR A C 1
ATOM 5460 O O . TYR A 1 694 ? 0.376 -31.415 48.067 1.00 83.44 694 TYR A O 1
ATOM 5468 N N . PRO A 1 695 ? -1.664 -32.320 48.248 1.00 78.12 695 PRO A N 1
ATOM 5469 C CA . PRO A 1 695 ? -1.884 -31.847 49.621 1.00 78.12 695 PRO A CA 1
ATOM 5470 C C . PRO A 1 695 ? -0.835 -32.366 50.618 1.00 78.12 695 PRO A C 1
ATOM 5472 O O . PRO A 1 695 ? -0.460 -31.664 51.554 1.00 78.12 695 PRO A O 1
ATOM 5475 N N . ALA A 1 696 ? -0.279 -33.561 50.385 1.00 74.25 696 ALA A N 1
ATOM 5476 C CA . ALA A 1 696 ? 0.758 -34.153 51.236 1.00 74.25 696 ALA A CA 1
ATOM 5477 C C . ALA A 1 696 ? 2.080 -33.357 51.247 1.00 74.25 696 ALA A C 1
ATOM 5479 O O . ALA A 1 696 ? 2.882 -33.511 52.170 1.00 74.25 696 ALA A O 1
ATOM 5480 N N . PHE A 1 697 ? 2.313 -32.488 50.253 1.00 77.00 697 PHE A N 1
ATOM 5481 C CA . PHE A 1 697 ? 3.513 -31.651 50.193 1.00 77.00 697 PHE A CA 1
ATOM 5482 C C . PHE A 1 697 ? 3.560 -30.633 51.342 1.00 77.00 697 PHE A C 1
ATOM 5484 O O . PHE A 1 697 ? 4.638 -30.309 51.835 1.00 77.00 697 PHE A O 1
ATOM 5491 N N . ALA A 1 698 ? 2.396 -30.182 51.823 1.00 66.38 698 ALA A N 1
ATOM 5492 C CA . ALA A 1 698 ? 2.277 -29.248 52.941 1.00 66.38 698 ALA A CA 1
ATOM 5493 C C . ALA A 1 698 ? 2.795 -29.823 54.271 1.00 66.38 698 ALA A C 1
ATOM 5495 O O . ALA A 1 698 ? 3.353 -29.089 55.085 1.00 66.38 698 ALA A O 1
ATOM 5496 N N . THR A 1 699 ? 2.667 -31.136 54.477 1.00 67.56 699 THR A N 1
ATOM 5497 C CA . THR A 1 699 ? 2.999 -31.819 55.740 1.00 67.56 699 THR A CA 1
ATOM 5498 C C . THR A 1 699 ? 4.371 -32.497 55.739 1.00 67.56 699 THR A C 1
ATOM 5500 O O . THR A 1 699 ? 4.798 -33.015 56.768 1.00 67.56 699 THR A O 1
ATOM 5503 N N . MET A 1 700 ? 5.089 -32.514 54.611 1.00 68.94 700 MET A N 1
ATOM 5504 C CA . MET A 1 700 ? 6.414 -33.143 54.536 1.00 68.94 700 MET A CA 1
ATOM 5505 C C . MET A 1 700 ? 7.473 -32.332 55.306 1.00 68.94 700 MET A C 1
ATOM 5507 O O . MET A 1 700 ? 7.512 -31.110 55.162 1.00 68.94 700 MET A O 1
ATOM 5511 N N . PRO A 1 701 ? 8.380 -32.961 56.073 1.00 62.41 701 PRO A N 1
ATOM 5512 C CA . PRO A 1 701 ? 9.483 -32.252 56.718 1.00 62.41 701 PRO A CA 1
ATOM 5513 C C . PRO A 1 701 ? 10.442 -31.649 55.679 1.00 62.41 701 PRO A C 1
ATOM 5515 O O . PRO A 1 701 ? 10.666 -32.225 54.614 1.00 62.41 701 PRO A O 1
ATOM 5518 N N . ARG A 1 702 ? 11.034 -30.487 55.989 1.00 56.00 702 ARG A N 1
ATOM 5519 C CA . ARG A 1 702 ? 11.922 -29.727 55.083 1.00 56.00 702 ARG A CA 1
ATOM 5520 C C . ARG A 1 702 ? 13.060 -30.580 54.503 1.00 56.00 702 ARG A C 1
ATOM 5522 O O . ARG A 1 702 ? 13.364 -30.478 53.320 1.00 56.00 702 ARG A O 1
ATOM 5529 N N . SER A 1 703 ? 13.618 -31.492 55.301 1.00 56.59 703 SER A N 1
ATOM 5530 C CA . SER A 1 703 ? 14.645 -32.458 54.878 1.00 56.59 703 SER A CA 1
ATOM 5531 C C . SER A 1 703 ? 14.168 -33.432 53.790 1.00 56.59 703 SER A C 1
ATOM 5533 O O . SER A 1 703 ? 14.940 -33.765 52.894 1.00 56.59 703 SER A O 1
ATOM 5535 N N . ALA A 1 704 ? 12.894 -33.837 53.808 1.00 54.84 704 ALA A N 1
ATOM 5536 C CA . ALA A 1 704 ? 12.288 -34.673 52.769 1.00 54.84 704 ALA A CA 1
ATOM 5537 C C . ALA A 1 704 ? 11.938 -33.876 51.497 1.00 54.84 704 ALA A C 1
ATOM 5539 O O . ALA A 1 704 ? 11.972 -34.434 50.402 1.00 54.84 704 ALA A O 1
ATOM 5540 N N . ARG A 1 705 ? 11.667 -32.564 51.617 1.00 58.81 705 ARG A N 1
ATOM 5541 C CA . ARG A 1 705 ? 11.435 -31.668 50.465 1.00 58.81 705 ARG A CA 1
ATOM 5542 C C . ARG A 1 705 ? 12.734 -31.329 49.723 1.00 58.81 705 ARG A C 1
ATOM 5544 O O . ARG A 1 705 ? 12.739 -31.285 48.498 1.00 58.81 705 ARG A O 1
ATOM 5551 N N . VAL A 1 706 ? 13.839 -31.147 50.454 1.00 47.75 706 VAL A N 1
ATOM 5552 C CA . VAL A 1 706 ? 15.176 -30.847 49.899 1.00 47.75 706 VAL A CA 1
ATOM 5553 C C . VAL A 1 706 ? 15.855 -32.097 49.308 1.00 47.75 706 VAL A C 1
ATOM 5555 O O . VAL A 1 706 ? 16.614 -31.987 48.349 1.00 47.75 706 VAL A O 1
ATOM 5558 N N . GLY A 1 707 ? 15.523 -33.302 49.793 1.00 41.62 707 GLY A N 1
ATOM 5559 C CA . GLY A 1 707 ? 15.980 -34.583 49.224 1.00 41.62 707 GLY A CA 1
ATOM 5560 C C . GLY A 1 707 ? 15.405 -34.934 47.840 1.00 41.62 707 GLY A C 1
ATOM 5561 O O . GLY A 1 707 ? 15.916 -35.832 47.176 1.00 41.62 707 GLY A O 1
ATOM 5562 N N . CYS A 1 708 ? 14.396 -34.197 47.363 1.00 37.81 708 CYS A N 1
ATOM 5563 C CA . CYS A 1 708 ? 13.947 -34.210 45.963 1.00 37.81 708 CYS A CA 1
ATOM 5564 C C . CYS A 1 708 ? 14.700 -33.172 45.104 1.00 37.81 708 CYS A C 1
ATOM 5566 O O . CYS A 1 708 ? 14.163 -32.630 44.137 1.00 37.81 708 CYS A O 1
ATOM 5568 N N . GLY A 1 709 ? 15.950 -32.870 45.465 1.00 33.97 709 GLY A N 1
ATOM 5569 C CA . GLY A 1 709 ? 16.843 -32.002 44.710 1.00 33.97 709 GLY A CA 1
ATOM 5570 C C . GLY A 1 709 ? 17.264 -32.637 43.385 1.00 33.97 709 GLY A C 1
ATOM 5571 O O . GLY A 1 709 ? 18.106 -33.528 43.351 1.00 33.97 709 GLY A O 1
ATOM 5572 N N . ALA A 1 710 ? 16.680 -32.140 42.296 1.00 39.28 710 ALA A N 1
ATOM 5573 C CA . ALA A 1 710 ? 17.154 -32.189 40.906 1.00 39.28 710 ALA A CA 1
ATOM 5574 C C . ALA A 1 710 ? 17.376 -33.550 40.203 1.00 39.28 710 ALA A C 1
ATOM 5576 O O . ALA A 1 710 ? 17.451 -33.551 38.977 1.00 39.28 710 ALA A O 1
ATOM 5577 N N . SER A 1 711 ? 17.420 -34.697 40.886 1.00 35.41 711 SER A N 1
ATOM 5578 C CA . SER A 1 711 ? 17.668 -36.005 40.241 1.00 35.41 711 SER A CA 1
ATOM 5579 C C . SER A 1 711 ? 16.543 -37.039 40.386 1.00 35.41 711 SER A C 1
ATOM 5581 O O . SER A 1 711 ? 16.597 -38.081 39.736 1.00 35.41 711 SER A O 1
ATOM 5583 N N . SER A 1 712 ? 15.493 -36.764 41.167 1.00 34.81 712 SER A N 1
ATOM 5584 C CA . SER A 1 712 ? 14.426 -37.740 41.463 1.00 34.81 712 SER A CA 1
ATOM 5585 C C . SER A 1 712 ? 12.990 -37.275 41.182 1.00 34.81 712 SER A C 1
ATOM 5587 O O . SER A 1 712 ? 12.064 -38.071 41.339 1.00 34.81 712 SER A O 1
ATOM 5589 N N . LEU A 1 713 ? 12.778 -36.060 40.656 1.00 34.50 713 LEU A N 1
ATOM 5590 C CA . LEU A 1 713 ? 11.459 -35.662 40.134 1.00 34.50 713 LEU A CA 1
ATOM 5591 C C . LEU A 1 713 ? 10.913 -36.566 38.998 1.00 34.50 713 LEU A C 1
ATOM 5593 O O . LEU A 1 713 ? 9.692 -36.681 38.901 1.00 34.50 713 LEU A O 1
ATOM 5597 N N . PRO A 1 714 ? 11.733 -37.262 38.175 1.00 34.72 714 PRO A N 1
ATOM 5598 C CA . PRO A 1 714 ? 11.200 -38.204 37.186 1.00 34.72 714 PRO A CA 1
ATOM 5599 C C . PRO A 1 714 ? 10.692 -39.531 37.777 1.00 34.72 714 PRO A C 1
ATOM 5601 O O . PRO A 1 714 ? 9.888 -40.204 37.138 1.00 34.72 714 PRO A O 1
ATOM 5604 N N . ASN A 1 715 ? 11.120 -39.927 38.983 1.00 31.16 715 ASN A N 1
ATOM 5605 C CA . ASN A 1 715 ? 10.879 -41.289 39.490 1.00 31.16 715 ASN A CA 1
ATOM 5606 C C . ASN A 1 715 ? 9.683 -41.426 40.444 1.00 31.16 715 ASN A C 1
ATOM 5608 O O . ASN A 1 715 ? 9.190 -42.533 40.623 1.00 31.16 715 ASN A O 1
ATOM 5612 N N . LEU A 1 716 ? 9.133 -40.333 40.981 1.00 34.16 716 LEU A N 1
ATOM 5613 C CA . LEU A 1 716 ? 7.811 -40.362 41.636 1.00 34.16 716 LEU A CA 1
ATOM 5614 C C . LEU A 1 716 ? 6.648 -40.364 40.625 1.00 34.16 716 LEU A C 1
ATOM 5616 O O . LEU A 1 716 ? 5.516 -40.667 40.988 1.00 34.16 716 LEU A O 1
ATOM 5620 N N . LEU A 1 717 ? 6.943 -40.091 39.349 1.00 33.62 717 LEU A N 1
ATOM 5621 C CA . LEU A 1 717 ? 6.016 -40.212 38.218 1.00 33.62 717 LEU A CA 1
ATOM 5622 C C . LEU A 1 717 ? 6.087 -41.585 37.521 1.00 33.62 717 LEU A C 1
ATOM 5624 O O . LEU A 1 717 ? 5.256 -41.876 36.663 1.00 33.62 717 LEU A O 1
ATOM 5628 N N . CYS A 1 718 ? 7.038 -42.446 37.899 1.00 30.94 718 CYS A N 1
ATOM 5629 C CA . CYS A 1 718 ? 7.266 -43.753 37.282 1.00 30.94 718 CYS A CA 1
ATOM 5630 C C . CYS A 1 718 ? 7.336 -44.854 38.351 1.00 30.94 718 CYS A C 1
ATOM 5632 O O . CYS A 1 718 ? 8.407 -45.279 38.771 1.00 30.94 718 CYS A O 1
ATOM 5634 N N . GLY A 1 719 ? 6.166 -45.331 38.781 1.00 27.67 719 GLY A N 1
ATOM 5635 C CA . GLY A 1 719 ? 6.026 -46.407 39.764 1.00 27.67 719 GLY A CA 1
ATOM 5636 C C . GLY A 1 719 ? 4.758 -47.236 39.562 1.00 27.67 719 GLY A C 1
ATOM 5637 O O . GLY A 1 719 ? 3.861 -47.218 40.391 1.00 27.67 719 GLY A O 1
ATOM 5638 N N . SER A 1 720 ? 4.696 -47.943 38.430 1.00 37.03 720 SER A N 1
ATOM 5639 C CA . SER A 1 720 ? 3.903 -49.162 38.179 1.00 37.03 720 SER A CA 1
ATOM 5640 C C . SER A 1 720 ? 2.415 -49.183 38.582 1.00 37.03 720 SER A C 1
ATOM 5642 O O . SER A 1 720 ? 2.037 -49.854 39.540 1.00 37.03 720 SER A O 1
ATOM 5644 N N . ARG A 1 721 ? 1.555 -48.566 37.761 1.00 30.14 721 ARG A N 1
ATOM 5645 C CA . ARG A 1 721 ? 0.380 -49.189 37.098 1.00 30.14 721 ARG A CA 1
ATOM 5646 C C . ARG A 1 721 ? -0.413 -48.101 36.357 1.00 30.14 721 ARG A C 1
ATOM 5648 O O . ARG A 1 721 ? -0.964 -47.199 36.967 1.00 30.14 721 ARG A O 1
ATOM 5655 N N . CYS A 1 722 ? -0.398 -48.212 35.029 1.00 38.19 722 CYS A N 1
ATOM 5656 C CA . CYS A 1 722 ? -1.183 -47.524 33.996 1.00 38.19 722 CYS A CA 1
ATOM 5657 C C . CYS A 1 722 ? -2.212 -46.456 34.428 1.00 38.19 722 CYS A C 1
ATOM 5659 O O . CYS A 1 722 ? -3.277 -46.794 34.939 1.00 38.19 722 CYS A O 1
ATOM 5661 N N . SER A 1 723 ? -1.949 -45.194 34.065 1.00 26.47 723 SER A N 1
ATOM 5662 C CA . SER A 1 723 ? -2.926 -44.143 33.703 1.00 26.47 723 SER A CA 1
ATOM 5663 C C . SER A 1 723 ? -2.191 -43.028 32.916 1.00 26.47 723 SER A C 1
ATOM 5665 O O . SER A 1 723 ? -0.983 -42.883 33.108 1.00 26.47 723 SER A O 1
ATOM 5667 N N . PRO A 1 724 ? -2.840 -42.315 31.968 1.00 30.33 724 PRO A N 1
ATOM 5668 C CA . PRO A 1 724 ? -2.164 -41.536 30.918 1.00 30.33 724 PRO A CA 1
ATOM 5669 C C . PRO A 1 724 ? -1.510 -40.234 31.439 1.00 30.33 724 PRO A C 1
ATOM 5671 O O . PRO A 1 724 ? -1.796 -39.813 32.560 1.00 30.33 724 PRO A O 1
ATOM 5674 N N . PRO A 1 725 ? -0.602 -39.604 30.659 1.00 31.39 725 PRO A N 1
ATOM 5675 C CA . PRO A 1 725 ? 0.295 -38.559 31.146 1.00 31.39 725 PRO A CA 1
ATOM 5676 C C . PRO A 1 725 ? -0.420 -37.248 31.492 1.00 31.39 725 PRO A C 1
ATOM 5678 O O . PRO A 1 725 ? -1.357 -36.814 30.823 1.00 31.39 725 PRO A O 1
ATOM 5681 N N . ILE A 1 726 ? 0.106 -36.598 32.529 1.00 29.88 726 ILE A N 1
ATOM 5682 C CA . ILE A 1 726 ? -0.300 -35.294 33.057 1.00 29.88 726 ILE A CA 1
ATOM 5683 C C . ILE A 1 726 ? -0.216 -34.226 31.959 1.00 29.88 726 ILE A C 1
ATOM 5685 O O . ILE A 1 726 ? 0.866 -33.862 31.498 1.00 29.88 726 ILE A O 1
ATOM 5689 N N . THR A 1 727 ? -1.371 -33.687 31.579 1.00 31.23 727 THR A N 1
ATOM 5690 C CA . THR A 1 727 ? -1.515 -32.466 30.780 1.00 31.23 727 THR A CA 1
ATOM 5691 C C . THR A 1 727 ? -1.804 -31.326 31.756 1.00 31.23 727 THR A C 1
ATOM 5693 O O . THR A 1 727 ? -2.929 -31.128 32.190 1.00 31.23 727 THR A O 1
ATOM 5696 N N . LEU A 1 728 ? -0.763 -30.599 32.169 1.00 30.16 728 LEU A N 1
ATOM 5697 C CA . LEU A 1 728 ? -0.887 -29.390 33.007 1.00 30.16 728 LEU A CA 1
ATOM 5698 C C . LEU A 1 728 ? -1.149 -28.118 32.175 1.00 30.16 728 LEU A C 1
ATOM 5700 O O . LEU A 1 728 ? -1.150 -27.017 32.712 1.00 30.16 728 LEU A O 1
ATOM 5704 N N . TRP A 1 729 ? -1.351 -28.282 30.866 1.00 28.34 729 TRP A N 1
ATOM 5705 C CA . TRP A 1 729 ? -1.657 -27.228 29.899 1.00 28.34 729 TRP A CA 1
ATOM 5706 C C . TRP A 1 729 ? -2.663 -27.750 28.864 1.00 28.34 729 TRP A C 1
ATOM 5708 O O . TRP A 1 729 ? -2.338 -27.929 27.692 1.00 28.34 729 TRP A O 1
ATOM 5718 N N . THR A 1 730 ? -3.869 -28.031 29.334 1.00 30.80 730 THR A N 1
ATOM 5719 C CA . THR A 1 730 ? -5.138 -28.059 28.589 1.00 30.80 730 THR A CA 1
ATOM 5720 C C . THR A 1 730 ? -6.207 -27.667 29.581 1.00 30.80 730 THR A C 1
ATOM 5722 O O . THR A 1 730 ? -7.063 -26.846 29.199 1.00 30.80 730 THR A O 1
#

pLDDT: mean 76.21, std 19.22, range [26.47, 98.5]